Protein AF-A0A5A8E6H7-F1 (afdb_monomer)

Radius of gyration: 36.88 Å; Cα contacts (8 Å, |Δi|>4): 295; chains: 1; bounding box: 86×115×93 Å

Solvent-accessible surface area (backbone atoms only — not comparable to full-atom values): 30143 Å² total; per-residue (Å²): 137,83,82,86,82,82,81,82,79,78,86,67,86,81,74,53,74,73,55,51,62,62,52,71,72,66,62,51,54,78,85,76,47,67,70,57,56,54,49,54,48,53,52,45,52,46,44,55,54,49,57,55,49,29,43,43,33,40,52,66,44,84,61,78,92,48,49,68,57,49,53,50,47,51,53,49,51,55,50,47,57,59,47,56,53,41,36,30,46,68,41,93,92,40,86,90,43,72,51,72,53,55,71,59,35,39,53,57,37,62,76,56,60,42,57,49,52,49,60,34,63,50,65,58,69,60,55,47,54,53,50,49,58,55,42,67,75,74,52,86,87,67,72,56,74,58,54,53,48,64,54,32,51,60,42,49,47,41,47,55,48,56,61,50,53,57,64,56,53,70,72,52,88,57,61,66,64,53,50,51,53,51,51,52,51,52,48,55,52,48,40,52,48,50,13,30,47,62,64,41,44,58,59,56,48,64,70,68,46,69,66,77,76,51,58,74,82,72,61,73,52,68,75,25,46,51,53,66,68,63,53,72,47,90,86,53,52,57,68,59,51,48,51,55,28,40,49,44,34,51,31,41,37,70,69,65,56,88,64,86,68,54,61,65,31,74,67,47,40,54,52,46,54,52,49,40,55,54,18,51,54,53,45,51,53,51,53,52,50,51,53,51,50,54,51,59,76,44,40,67,62,51,52,51,50,54,50,51,54,51,49,54,49,51,42,57,74,71,62,59,56,70,70,59,54,52,52,55,50,54,48,52,55,55,46,57,78,66,58,67,71,54,68,67,57,39,71,76,43,59,69,70,60,36,39,54,55,31,26,68,76,37,44,66,68,45,44,70,35,83,94,42,49,84,57,56,71,70,54,52,32,56,48,34,72,66,66,75,94,81,89,79,61,90,97,57,83,90,76,62,96,86,62,82,88,84,78,86,87,80,75,72,74,66,74,52,80,49,69,57,96,87,40,83,61,72,65,80,50,65,50,68,77,80,79,74,78,76,78,76,85,86,79,76,93,74,85,83,85,85,85,85,86,87,86,88,80,87,85,82,89,81,90,82,91,83,90,82,90,82,84,89,79,85,90,79,88,80,91,80,89,84,83,88,82,90,132

Nearest PDB structures (foldseek):
  6pby-assembly1_A  TM=8.488E-01  e=2.808E-16  Rattus norvegicus
  8eow-assembly1_A  TM=7.779E-01  e=5.039E-17  Rattus norvegicus
  7yid-assembly1_A  TM=8.162E-01  e=2.910E-15  Homo sapiens
  8vt9-assembly1_A  TM=7.767E-01  e=5.543E-13  Spirochaeta thermophila
  8vta-assembly1_A  TM=7.895E-01  e=2.808E-12  Spirochaeta thermophila

Sequence (487 aa):
MPRPASTPRSSGIQVSEDDAAIARRIRMTAAVRQPRVRFDVIVALATIYTAFMAPFQAAFGNVHELQAVEALTEALFVLHIWTEFRTAFEDPHKPGELISSLPRIARRYCRGWFLPDAVASFPFEILLVVLEAVAHSSIGSVNTSNVLRALAVLRVLRLLRVGRLWVIARRLKVTAFVRLARLLFSFVLGAHIIACLFWSLPYLERYSGQYASLPPLLQAGPQSWAEMNGLMDESVAARTQYTFSIYWTVATLVSVGYGDVHAVSVGEQAFSVVVMTAGAITYSVLFGSVATLLASLNAHEAKFRQKIDAVDAFMRELRLPKRLQQRVRSYFDFSFSRQIEGRAVLEELPVTLQGEILDWAHRQMLLQCPATSSAEPQFIQLLSLKLEQVIALPDEFIFSAGDAATELFWVKEGEVVILNGGVEEGAMVSWLPEEEEEEEDDDVDIDNVGGAGGGGVGVGVGGSRAGAGFGFQEPTDGWQAGHAASA

Secondary structure (DSSP, 8-state):
-PPPPPPPPP------HHHHHHHHHS-EETTT-HHHHHHHHHHHHHHHHHHHHHHHHHHH---GGGHHHHHHHHHHHHHHHHHHTTEEEE-TTSTT-EE--HHHHHHHHHTTTHHHHHHHTS-HHHHHHHHHHHHHTTSS---HHHHHHHHHGGGGGGGGGHHHHHHHHTT-S-HHHHHHHHHHHHHHHHHHHHHHHHHHHHHHHHHTTTTTTS-TTTTTS--SHHHHTTTTSTTS-HHHHHHHHHHHHHHHHTT---SSS---SHHHHHHHHHHHHHHHHHHHHHHHHHHHHHHHHTHHHHHHHHHHHHHHHHHHHTT--HHHHHHHHHHHHHHHHH---HHHHHHHS-HHHHHHHHHHHHHHHHHHSTTTTT--HHHHHHHHTT-------TT--SS-TTS--------SSSEE--EETTEE-S--EE-PPP---------------------------------------PPPP----------

Foldseek 3Di:
DDDDDDDDDDPDPDDDPVNVVVVPPFEDEPPDDPVVLVLLVVLLVLLLVLLLVLLLCLQLNDDVVCVVVVVVSLVSLVVVLVVQLQYWDADPVDPPDTDGDSVVSVVVCVVPCNVLSCQLSPPLVVVLVVVVVVCVVPDPDDPSVVVVSVSSVSSNSNNSCVVVVVVSLVVDPPPLVSVLVVLVSCLVSVLSNQLSVLSCVVVVVVVVCPLVPDDPVVNPDQAWLCVNVVNPDPPHHSVNSSVLSSVCSVCLLLVVCPPPRATDHPVRVVSSVVSNVVSVVSVVVSVVSVVVVVCVVCVLVVVLVVVLVVVVVVCVVVVPDPVVNVVVVVVSVVCSVVDDVVVVVLVVDDPVVSLVVLCVVCVVLQLPDPVRVPPDSVVSSVVSVVDDDDDDDPPDDPDDPPDDPPDDDGPPADWDFDADPNDGDDDGPGPDPPPPPPPPPPPDDDDDDDDDDDDDDDDDDDDDDDDDDDDDDDDDDDDDDDDDDDD

Organism: Cafeteria roenbergensis (NCBI:txid33653)

pLDDT: mean 74.92, std 21.49, range [24.06, 97.5]

Structure (mmCIF, N/CA/C/O backbone):
data_AF-A0A5A8E6H7-F1
#
_entry.id   AF-A0A5A8E6H7-F1
#
loop_
_atom_site.group_PDB
_atom_site.id
_atom_site.type_symbol
_atom_site.label_atom_id
_atom_site.label_alt_id
_atom_site.label_comp_id
_atom_site.label_asym_id
_atom_site.label_entity_id
_atom_site.label_seq_id
_atom_site.pdbx_PDB_ins_code
_atom_site.Cartn_x
_atom_site.Cartn_y
_atom_site.Cartn_z
_atom_site.occupancy
_atom_site.B_iso_or_equiv
_atom_site.auth_seq_id
_atom_site.auth_comp_id
_atom_site.auth_asym_id
_atom_site.auth_atom_id
_atom_site.pdbx_PDB_model_num
ATOM 1 N N . MET A 1 1 ? -20.476 51.743 47.075 1.00 35.75 1 MET A N 1
ATOM 2 C CA . MET A 1 1 ? -20.933 51.545 45.682 1.00 35.75 1 MET A CA 1
ATOM 3 C C . MET A 1 1 ? -19.773 51.006 44.852 1.00 35.75 1 MET A C 1
ATOM 5 O O . MET A 1 1 ? -18.852 51.772 44.587 1.00 35.75 1 MET A O 1
ATOM 9 N N . PRO A 1 2 ? -19.751 49.710 44.502 1.00 37.75 2 PRO A N 1
ATOM 10 C CA . PRO A 1 2 ? -18.761 49.147 43.590 1.00 37.75 2 PRO A CA 1
ATOM 11 C C . PRO A 1 2 ? -19.242 49.226 42.129 1.00 37.75 2 PRO A C 1
ATOM 13 O O . PRO A 1 2 ? -20.438 49.161 41.855 1.00 37.75 2 PRO A O 1
ATOM 16 N N . ARG A 1 3 ? -18.295 49.396 41.197 1.00 34.16 3 ARG A N 1
ATOM 17 C CA . ARG A 1 3 ? -18.519 49.429 39.739 1.00 34.16 3 ARG A CA 1
ATOM 18 C C . ARG A 1 3 ? -18.940 48.045 39.210 1.00 34.16 3 ARG A C 1
ATOM 20 O O . ARG A 1 3 ? -18.428 47.052 39.725 1.00 34.16 3 ARG A O 1
ATOM 27 N N . PRO A 1 4 ? -19.791 47.954 38.171 1.00 36.56 4 PRO A N 1
ATOM 28 C CA . PRO A 1 4 ? -20.123 46.676 37.553 1.00 36.56 4 PRO A CA 1
ATOM 29 C C . PRO A 1 4 ? -18.961 46.145 36.701 1.00 36.56 4 PRO A C 1
ATOM 31 O O . PRO A 1 4 ? -18.243 46.903 36.045 1.00 36.56 4 PRO A O 1
ATOM 34 N N . ALA A 1 5 ? -18.789 44.825 36.748 1.00 36.81 5 ALA A N 1
ATOM 35 C CA . ALA A 1 5 ? -17.783 44.063 36.027 1.00 36.81 5 ALA A CA 1
ATOM 36 C C . ALA A 1 5 ? -18.038 44.068 34.509 1.00 36.81 5 ALA A C 1
ATOM 38 O O . ALA A 1 5 ? -19.172 43.955 34.048 1.00 36.81 5 ALA A O 1
ATOM 39 N N . SER A 1 6 ? -16.961 44.187 33.736 1.00 36.47 6 SER A N 1
ATOM 40 C CA . SER A 1 6 ? -16.952 44.088 32.277 1.00 36.47 6 SER A CA 1
ATOM 41 C C . SER A 1 6 ? -17.222 42.654 31.812 1.00 36.47 6 SER A C 1
ATOM 43 O O . SER A 1 6 ? -16.525 41.728 32.223 1.00 36.47 6 SER A O 1
ATOM 45 N N . THR A 1 7 ? -18.181 42.486 30.906 1.00 36.12 7 THR A N 1
ATOM 46 C CA . THR A 1 7 ? -18.435 41.251 30.147 1.00 36.12 7 THR A CA 1
ATOM 47 C C . THR A 1 7 ? -17.227 40.860 29.276 1.00 36.12 7 THR A C 1
ATOM 49 O O . THR A 1 7 ? -16.624 41.751 28.666 1.00 36.12 7 THR A O 1
ATOM 52 N N . PRO A 1 8 ? -16.883 39.565 29.132 1.00 35.16 8 PRO A N 1
ATOM 53 C CA . PRO A 1 8 ? -15.821 39.141 28.230 1.00 35.16 8 PRO A CA 1
ATOM 54 C C . PRO A 1 8 ? -16.297 39.231 26.775 1.00 35.16 8 PRO A C 1
ATOM 56 O O . PRO A 1 8 ? -17.349 38.707 26.414 1.00 35.16 8 PRO A O 1
ATOM 59 N N . ARG A 1 9 ? -15.514 39.909 25.928 1.00 33.59 9 ARG A N 1
ATOM 60 C CA . ARG A 1 9 ? -15.707 39.919 24.472 1.00 33.59 9 ARG A CA 1
ATOM 61 C C . ARG A 1 9 ? -15.466 38.511 23.929 1.00 33.59 9 ARG A C 1
ATOM 63 O O . ARG A 1 9 ? -14.373 37.975 24.089 1.00 33.59 9 ARG A O 1
ATOM 70 N N . SER A 1 10 ? -16.462 37.950 23.247 1.00 33.34 10 SER A N 1
ATOM 71 C CA . SER A 1 10 ? -16.304 36.771 22.397 1.00 33.34 10 SER A CA 1
ATOM 72 C C . SER A 1 10 ? -15.193 37.022 21.374 1.00 33.34 10 SER A C 1
ATOM 74 O O . SER A 1 10 ? -15.268 37.977 20.595 1.00 33.34 10 SER A O 1
ATOM 76 N N . SER A 1 11 ? -14.165 36.177 21.369 1.00 36.00 11 SER A N 1
ATOM 77 C CA . SER A 1 11 ? -13.096 36.167 20.371 1.00 36.00 11 SER A CA 1
ATOM 78 C C . SER A 1 11 ? -13.631 35.650 19.033 1.00 36.00 11 SER A C 1
ATOM 80 O O . SER A 1 11 ? -13.386 34.513 18.637 1.00 36.00 11 SER A O 1
ATOM 82 N N . GLY A 1 12 ? -14.407 36.487 18.347 1.00 33.91 12 GLY A N 1
ATOM 83 C CA . GLY A 1 12 ? -14.701 36.304 16.934 1.00 33.91 12 GLY A CA 1
ATOM 84 C C . GLY A 1 12 ? -13.423 36.534 16.134 1.00 33.91 12 GLY A C 1
ATOM 85 O O . GLY A 1 12 ? -12.725 37.525 16.348 1.00 33.91 12 GLY A O 1
ATOM 86 N N . ILE A 1 13 ? -13.107 35.608 15.232 1.00 42.31 13 ILE A N 1
ATOM 87 C CA . ILE A 1 13 ? -12.022 35.744 14.258 1.00 42.31 13 ILE A CA 1
ATOM 88 C C . ILE A 1 13 ? -12.344 36.971 13.392 1.00 42.31 13 ILE A C 1
ATOM 90 O O . ILE A 1 13 ? -13.164 36.899 12.479 1.00 42.31 13 ILE A O 1
ATOM 94 N N . GLN A 1 14 ? -11.740 38.120 13.703 1.00 33.34 14 GLN A N 1
ATOM 95 C CA . GLN A 1 14 ? -11.846 39.313 12.870 1.00 33.34 14 GLN A CA 1
ATOM 96 C C . GLN A 1 14 ? -10.911 39.153 11.673 1.00 33.34 14 GLN A C 1
ATOM 98 O O . GLN A 1 14 ? -9.707 39.387 11.758 1.00 33.34 14 GLN A O 1
ATOM 103 N N . VAL A 1 15 ? -11.478 38.716 10.552 1.00 43.47 15 VAL A N 1
ATOM 104 C CA . VAL A 1 15 ? -10.827 38.799 9.244 1.00 43.47 15 VAL A CA 1
ATOM 105 C C . VAL A 1 15 ? -10.947 40.250 8.777 1.00 43.47 15 VAL A C 1
ATOM 107 O O . VAL A 1 15 ? -12.058 40.753 8.634 1.00 43.47 15 VAL A O 1
ATOM 110 N N . SER A 1 16 ? -9.812 40.923 8.572 1.00 39.66 16 SER A N 1
ATOM 111 C CA . SER A 1 16 ? -9.739 42.260 7.964 1.00 39.66 16 SER A CA 1
ATOM 112 C C . SER A 1 16 ? -10.529 42.297 6.643 1.00 39.66 16 SER A C 1
ATOM 114 O O . SER A 1 16 ? -10.414 41.375 5.832 1.00 39.66 16 SER A O 1
ATOM 116 N N . GLU A 1 17 ? -11.337 43.336 6.408 1.00 41.88 17 GLU A N 1
ATOM 117 C CA . GLU A 1 17 ? -12.182 43.465 5.204 1.00 41.88 17 GLU A CA 1
ATOM 118 C C . GLU A 1 17 ? -11.367 43.451 3.894 1.00 41.88 17 GLU A C 1
ATOM 120 O O . GLU A 1 17 ? -11.826 42.901 2.888 1.00 41.88 17 GLU A O 1
ATOM 125 N N . ASP A 1 18 ? -10.115 43.918 3.925 1.00 48.81 18 ASP A N 1
ATOM 126 C CA . ASP A 1 18 ? -9.188 43.828 2.787 1.00 48.81 18 ASP A CA 1
ATOM 127 C C . ASP A 1 18 ? -8.678 42.391 2.560 1.00 48.81 18 ASP A C 1
ATOM 129 O O . ASP A 1 18 ? -8.510 41.940 1.421 1.00 48.81 18 ASP A O 1
ATOM 133 N N . ASP A 1 19 ? -8.524 41.604 3.628 1.00 49.12 19 ASP A N 1
ATOM 134 C CA . ASP A 1 19 ? -8.150 40.189 3.548 1.00 49.12 19 ASP A CA 1
ATOM 135 C C . ASP A 1 19 ? -9.310 39.302 3.084 1.00 49.12 19 ASP A C 1
ATOM 137 O O . ASP A 1 19 ? -9.068 38.265 2.454 1.00 49.12 19 ASP A O 1
ATOM 141 N N . ALA A 1 20 ? -10.559 39.711 3.327 1.00 46.28 20 ALA A N 1
ATOM 142 C CA . ALA A 1 20 ? -11.769 39.015 2.888 1.00 46.28 20 ALA A CA 1
ATOM 143 C C . ALA A 1 20 ? -11.982 39.112 1.363 1.00 46.28 20 ALA A C 1
ATOM 145 O O . ALA A 1 20 ? -12.378 38.131 0.718 1.00 46.28 20 ALA A O 1
ATOM 146 N N . ALA A 1 21 ? -11.641 40.254 0.755 1.00 42.22 21 ALA A N 1
ATOM 147 C CA . ALA A 1 21 ? -11.666 40.440 -0.698 1.00 42.22 21 ALA A CA 1
ATOM 148 C C . ALA A 1 21 ? -10.578 39.609 -1.412 1.00 42.22 21 ALA A C 1
ATOM 150 O O . ALA A 1 21 ? -10.834 39.009 -2.462 1.00 42.22 21 ALA A O 1
ATOM 151 N N . ILE A 1 22 ? -9.390 39.482 -0.806 1.00 47.03 22 ILE A N 1
ATOM 152 C CA . ILE A 1 22 ? -8.303 38.607 -1.286 1.00 47.03 22 ILE A CA 1
ATOM 153 C C . ILE A 1 22 ? -8.620 37.126 -0.980 1.00 47.03 22 ILE A C 1
ATOM 155 O O . ILE A 1 22 ? -8.211 36.231 -1.727 1.00 47.03 22 ILE A O 1
ATOM 159 N N . ALA A 1 23 ? -9.386 36.836 0.078 1.00 47.16 23 ALA A N 1
ATOM 160 C CA . ALA A 1 23 ? -9.842 35.488 0.430 1.00 47.16 23 ALA A CA 1
ATOM 161 C C . ALA A 1 23 ? -10.833 34.901 -0.570 1.00 47.16 23 ALA A C 1
ATOM 163 O O . ALA A 1 23 ? -10.796 33.696 -0.829 1.00 47.16 23 ALA A O 1
ATOM 164 N N . ARG A 1 24 ? -11.669 35.746 -1.179 1.00 46.16 24 ARG A N 1
ATOM 165 C CA . ARG A 1 24 ? -12.705 35.313 -2.121 1.00 46.16 24 ARG A CA 1
ATOM 166 C C . ARG A 1 24 ? -12.194 34.901 -3.497 1.00 46.16 24 ARG A C 1
ATOM 168 O O . ARG A 1 24 ? -12.899 34.158 -4.172 1.00 46.16 24 ARG A O 1
ATOM 175 N N . ARG A 1 25 ? -11.012 35.348 -3.942 1.00 48.25 25 ARG A N 1
ATOM 176 C CA . ARG A 1 25 ? -10.655 35.197 -5.364 1.00 48.25 25 ARG A CA 1
ATOM 177 C C . ARG A 1 25 ? -10.036 33.854 -5.747 1.00 48.25 25 ARG A C 1
ATOM 179 O O . ARG A 1 25 ? -10.390 33.361 -6.807 1.00 48.25 25 ARG A O 1
ATOM 186 N N . ILE A 1 26 ? -9.163 33.227 -4.953 1.00 50.44 26 ILE A N 1
ATOM 187 C CA . ILE A 1 26 ? -8.526 31.949 -5.352 1.00 50.44 26 ILE A CA 1
ATOM 188 C C . ILE A 1 26 ? -7.999 31.167 -4.131 1.00 50.44 26 ILE A C 1
ATOM 190 O O . ILE A 1 26 ? -6.796 30.967 -3.997 1.00 50.44 26 ILE A O 1
ATOM 194 N N . ARG A 1 27 ? -8.850 30.758 -3.180 1.00 54.16 27 ARG A N 1
ATOM 195 C CA . ARG A 1 27 ? -8.383 29.967 -2.021 1.00 54.16 27 ARG A CA 1
ATOM 196 C C . ARG A 1 27 ? -9.135 28.643 -1.917 1.00 54.16 27 ARG A C 1
ATOM 198 O O . ARG A 1 27 ? -10.306 28.598 -1.537 1.00 54.16 27 ARG A O 1
ATOM 205 N N . MET A 1 28 ? -8.450 27.553 -2.262 1.00 53.34 28 MET A N 1
ATOM 206 C CA . MET A 1 28 ? -8.835 26.222 -1.798 1.00 53.34 28 MET A CA 1
ATOM 207 C C . MET A 1 28 ? -8.272 26.079 -0.383 1.00 53.34 28 MET A C 1
ATOM 209 O O . MET A 1 28 ? -7.058 26.070 -0.186 1.00 53.34 28 MET A O 1
ATOM 213 N N . THR A 1 29 ? -9.148 26.053 0.618 1.00 55.72 29 THR A N 1
ATOM 214 C CA . THR A 1 29 ? -8.753 25.700 1.982 1.00 55.72 29 THR A CA 1
ATOM 215 C C . THR A 1 29 ? -8.372 24.222 1.999 1.00 55.72 29 THR A C 1
ATOM 217 O O . THR A 1 29 ? -9.148 23.384 1.537 1.00 55.72 29 THR A O 1
ATOM 220 N N . ALA A 1 30 ? -7.183 23.891 2.514 1.00 50.41 30 ALA A N 1
ATOM 221 C CA . ALA A 1 30 ? -6.666 22.518 2.524 1.00 50.41 30 ALA A CA 1
ATOM 222 C C . ALA A 1 30 ? -7.530 21.512 3.306 1.00 50.41 30 ALA A C 1
ATOM 224 O O . ALA A 1 30 ? -7.339 20.311 3.139 1.00 50.41 30 ALA A O 1
ATOM 225 N N . ALA A 1 31 ? -8.464 21.978 4.143 1.00 50.75 31 ALA A N 1
ATOM 226 C CA . ALA A 1 31 ? -9.137 21.132 5.125 1.00 50.75 31 ALA A CA 1
ATOM 227 C C . ALA A 1 31 ? -10.672 21.036 5.004 1.00 50.75 31 ALA A C 1
ATOM 229 O O . ALA A 1 31 ? -11.247 20.199 5.686 1.00 50.75 31 ALA A O 1
ATOM 230 N N . VAL A 1 32 ? -11.362 21.845 4.180 1.00 52.91 32 VAL A N 1
ATOM 231 C CA . VAL A 1 32 ? -12.840 21.970 4.320 1.00 52.91 32 VAL A CA 1
ATOM 232 C C . VAL A 1 32 ? -13.635 21.888 3.009 1.00 52.91 32 VAL A C 1
ATOM 234 O O . VAL A 1 32 ? -14.818 21.562 3.024 1.00 52.91 32 VAL A O 1
ATOM 237 N N . ARG A 1 33 ? -13.031 22.126 1.838 1.00 62.78 33 ARG A N 1
ATOM 238 C CA . ARG A 1 33 ? -13.783 22.103 0.571 1.00 62.78 33 ARG A CA 1
ATOM 239 C C . ARG A 1 33 ? -13.755 20.722 -0.091 1.00 62.78 33 ARG A C 1
ATOM 241 O O . ARG A 1 33 ? -12.737 20.332 -0.659 1.00 62.78 33 ARG A O 1
ATOM 248 N N . GLN A 1 34 ? -14.910 20.049 -0.130 1.00 68.88 34 GLN A N 1
ATO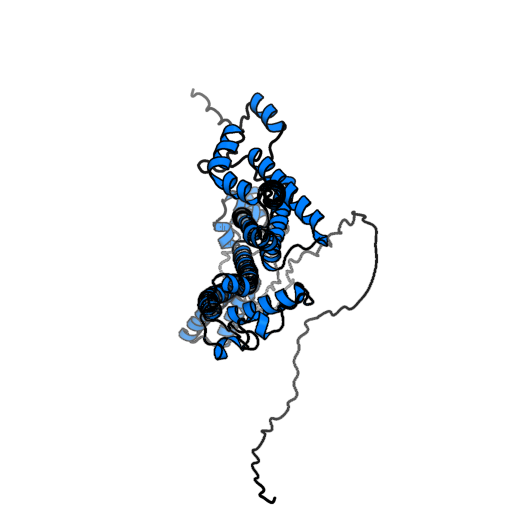M 249 C CA . GLN A 1 34 ? -15.151 18.814 -0.899 1.00 68.88 34 GLN A CA 1
ATOM 250 C C . GLN A 1 34 ? -14.520 18.780 -2.313 1.00 68.88 34 GLN A C 1
ATOM 252 O O . GLN A 1 34 ? -13.931 17.751 -2.652 1.00 68.88 34 GLN A O 1
ATOM 257 N N . PRO A 1 35 ? -14.544 19.851 -3.143 1.00 78.50 35 PRO A N 1
ATOM 258 C CA . PRO A 1 35 ? -13.914 19.801 -4.468 1.00 78.50 35 PRO A CA 1
ATOM 259 C C . PRO A 1 35 ? -12.392 19.610 -4.423 1.00 78.50 35 PRO A C 1
ATOM 261 O O . PRO A 1 35 ? -11.837 18.982 -5.321 1.00 78.50 35 PRO A O 1
ATOM 264 N N . ARG A 1 36 ? -11.705 20.095 -3.378 1.00 80.75 36 ARG A N 1
ATOM 265 C CA . ARG A 1 36 ? -10.257 19.895 -3.240 1.00 80.75 36 ARG A CA 1
ATOM 266 C C . ARG A 1 36 ? -9.926 18.445 -2.911 1.00 80.75 36 ARG A C 1
ATOM 268 O O . ARG A 1 36 ? -8.999 17.895 -3.488 1.00 80.75 36 ARG A O 1
ATOM 275 N N . VAL A 1 37 ? -10.712 17.824 -2.032 1.00 80.81 37 VAL A N 1
ATOM 276 C CA . VAL A 1 37 ? -10.558 16.403 -1.690 1.00 80.81 37 VAL A CA 1
ATOM 277 C C . VAL A 1 37 ? -10.763 15.533 -2.931 1.00 80.81 37 VAL A C 1
ATOM 279 O O . VAL A 1 37 ? -9.941 14.666 -3.204 1.00 80.81 37 VAL A O 1
ATOM 282 N N . ARG A 1 38 ? -11.801 15.809 -3.733 1.00 86.50 38 ARG A N 1
ATOM 283 C CA . ARG A 1 38 ? -12.036 15.105 -5.006 1.00 86.50 38 ARG A CA 1
ATOM 284 C C . ARG A 1 38 ? -10.857 15.261 -5.970 1.00 86.50 38 ARG A C 1
ATOM 286 O O . ARG A 1 38 ? -10.417 14.277 -6.553 1.00 86.50 38 ARG A O 1
ATOM 293 N N . PHE A 1 39 ? -10.310 16.470 -6.100 1.00 88.94 39 PHE A N 1
ATOM 294 C CA . PHE A 1 39 ? -9.126 16.713 -6.926 1.00 88.94 39 PHE A CA 1
ATOM 295 C C . PHE A 1 39 ? -7.888 15.953 -6.421 1.00 88.94 39 PHE A C 1
ATOM 297 O O . PHE A 1 39 ? -7.223 15.293 -7.215 1.00 88.94 39 PHE A O 1
ATOM 304 N N . ASP A 1 40 ? -7.615 15.976 -5.111 1.00 87.06 40 ASP A N 1
ATOM 305 C CA . ASP A 1 40 ? -6.506 15.230 -4.498 1.00 87.06 40 ASP A CA 1
ATOM 306 C C . ASP A 1 40 ? -6.652 13.707 -4.741 1.00 87.06 40 ASP A C 1
ATOM 308 O O . ASP A 1 40 ? -5.658 13.027 -4.994 1.00 87.06 40 ASP A O 1
ATOM 312 N N . VAL A 1 41 ? -7.882 13.169 -4.741 1.00 89.00 41 VAL A N 1
ATOM 313 C CA . VAL A 1 41 ? -8.167 11.762 -5.093 1.00 89.00 41 VAL A CA 1
ATOM 314 C C . VAL A 1 41 ? -7.884 11.478 -6.570 1.00 89.00 41 VAL A C 1
ATOM 316 O O . VAL A 1 41 ? -7.237 10.479 -6.877 1.00 89.00 41 VAL A O 1
ATOM 319 N N . ILE A 1 42 ? -8.300 12.353 -7.490 1.00 92.69 42 ILE A N 1
ATOM 320 C CA . ILE A 1 42 ? -8.012 12.197 -8.928 1.00 92.69 42 ILE A CA 1
ATOM 321 C C . ILE A 1 42 ? -6.495 12.198 -9.174 1.00 92.69 42 ILE A C 1
ATOM 323 O O . ILE A 1 42 ? -5.980 11.346 -9.898 1.00 92.69 42 ILE A O 1
ATOM 327 N N . VAL A 1 43 ? -5.759 13.101 -8.520 1.00 92.25 43 VAL A N 1
ATOM 328 C CA . VAL A 1 43 ? -4.289 13.141 -8.582 1.00 92.25 43 VAL A CA 1
ATOM 329 C C . VAL A 1 43 ? -3.672 11.872 -7.988 1.00 92.25 43 VAL A C 1
ATOM 331 O O . VAL A 1 43 ? -2.703 11.350 -8.543 1.00 92.25 43 VAL A O 1
ATOM 334 N N . ALA A 1 44 ? -4.225 11.334 -6.898 1.00 91.50 44 ALA A N 1
ATOM 335 C CA . ALA A 1 44 ? -3.767 10.070 -6.324 1.00 91.50 44 ALA A CA 1
ATOM 336 C C . ALA A 1 44 ? -3.961 8.892 -7.294 1.00 91.50 44 ALA A C 1
ATOM 338 O O . ALA A 1 44 ? -3.028 8.113 -7.491 1.00 91.50 44 ALA A O 1
ATOM 339 N N . LEU A 1 45 ? -5.119 8.797 -7.955 1.00 93.56 45 LEU A N 1
ATOM 340 C CA . LEU A 1 45 ? -5.395 7.767 -8.964 1.00 93.56 45 LEU A CA 1
ATOM 341 C C . LEU A 1 45 ? -4.452 7.884 -10.167 1.00 93.56 45 LEU A C 1
ATOM 343 O O . LEU A 1 45 ? -3.858 6.889 -10.582 1.00 93.56 45 LEU A O 1
ATOM 347 N N . ALA A 1 46 ? -4.233 9.100 -10.674 1.00 94.25 46 ALA A N 1
ATOM 348 C CA . ALA A 1 46 ? -3.257 9.342 -11.733 1.00 94.25 46 ALA A CA 1
ATOM 349 C C . ALA A 1 46 ? -1.829 8.981 -11.291 1.00 94.25 46 ALA A C 1
ATOM 351 O O . ALA A 1 46 ? -1.058 8.420 -12.067 1.00 94.25 46 ALA A O 1
ATOM 352 N N . THR A 1 47 ? -1.472 9.252 -10.030 1.00 93.81 47 THR A N 1
ATOM 353 C CA . THR A 1 47 ? -0.169 8.869 -9.466 1.00 93.81 47 THR A CA 1
ATOM 354 C C . THR A 1 47 ? -0.006 7.354 -9.461 1.00 93.81 47 THR A C 1
ATOM 356 O O . THR A 1 47 ? 1.026 6.869 -9.920 1.00 93.81 47 THR A O 1
ATOM 359 N N . ILE A 1 48 ? -1.024 6.609 -9.016 1.00 93.81 48 ILE A N 1
ATOM 360 C CA . ILE A 1 48 ? -1.036 5.140 -9.050 1.00 93.81 48 ILE A CA 1
ATOM 361 C C . ILE A 1 48 ? -0.857 4.641 -10.485 1.00 93.81 48 ILE A C 1
ATOM 363 O O . ILE A 1 48 ? 0.057 3.862 -10.731 1.00 93.81 48 ILE A O 1
ATOM 367 N N . TYR A 1 49 ? -1.643 5.144 -11.441 1.00 94.25 49 TYR A N 1
ATOM 368 C CA . TYR A 1 49 ? -1.500 4.788 -12.857 1.00 94.25 49 TYR A CA 1
ATOM 369 C C . TYR A 1 49 ? -0.063 5.000 -13.359 1.00 94.25 49 TYR A C 1
ATOM 371 O O . TYR A 1 49 ? 0.560 4.072 -13.875 1.00 94.25 49 TYR A O 1
ATOM 379 N N . THR A 1 50 ? 0.512 6.189 -13.140 1.00 92.69 50 THR A N 1
ATOM 380 C CA . THR A 1 50 ? 1.884 6.473 -13.592 1.00 92.69 50 THR A CA 1
ATOM 381 C C . THR A 1 50 ? 2.949 5.646 -12.879 1.00 92.69 50 THR A C 1
ATOM 383 O O . THR A 1 50 ? 3.986 5.372 -13.478 1.00 92.69 50 THR A O 1
ATOM 386 N N . ALA A 1 51 ? 2.708 5.224 -11.634 1.00 93.75 51 ALA A N 1
ATOM 387 C CA . ALA A 1 51 ? 3.647 4.400 -10.881 1.00 93.75 51 ALA A CA 1
ATOM 388 C C . ALA A 1 51 ? 3.815 2.997 -11.483 1.00 93.75 51 ALA A C 1
ATOM 390 O O . ALA A 1 51 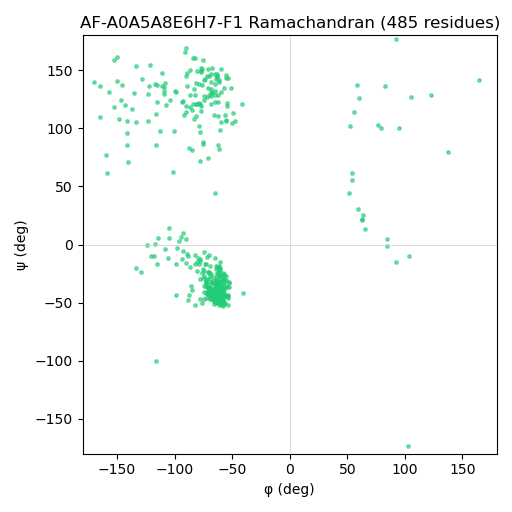? 4.909 2.446 -11.410 1.00 93.75 51 ALA A O 1
ATOM 391 N N . PHE A 1 52 ? 2.766 2.453 -12.107 1.00 94.19 52 PHE A N 1
ATOM 392 C CA . PHE A 1 52 ? 2.832 1.189 -12.847 1.00 94.19 52 PHE A CA 1
ATOM 393 C C . PHE A 1 52 ? 3.246 1.401 -14.308 1.00 94.19 52 PHE A C 1
ATOM 395 O O . PHE A 1 52 ? 4.103 0.695 -14.827 1.00 94.19 52 PHE A O 1
ATOM 402 N N . MET A 1 53 ? 2.696 2.407 -14.989 1.00 91.75 53 MET A N 1
ATOM 403 C CA . MET A 1 53 ? 2.976 2.580 -16.417 1.00 91.75 53 MET A CA 1
ATOM 404 C C . MET A 1 53 ? 4.402 3.058 -16.704 1.00 91.75 53 MET A C 1
ATOM 406 O O . MET A 1 53 ? 4.983 2.647 -17.704 1.00 91.75 53 MET A O 1
ATOM 410 N N . ALA A 1 54 ? 5.002 3.893 -15.847 1.00 90.56 54 ALA A N 1
ATOM 411 C CA . ALA A 1 54 ? 6.335 4.431 -16.123 1.00 90.56 54 ALA A CA 1
ATOM 412 C C . ALA A 1 54 ? 7.444 3.354 -16.121 1.00 90.56 54 ALA A C 1
ATOM 414 O O . ALA A 1 54 ? 8.196 3.314 -17.098 1.00 90.56 54 ALA A O 1
ATOM 415 N N . PRO A 1 55 ? 7.554 2.458 -15.114 1.00 92.62 55 PRO A N 1
ATOM 416 C CA . PRO A 1 55 ? 8.499 1.341 -15.169 1.00 92.62 55 PRO A CA 1
ATOM 417 C C . PRO A 1 55 ? 8.169 0.353 -16.289 1.00 92.62 55 PRO A C 1
ATOM 419 O O . PRO A 1 55 ? 9.079 -0.085 -16.990 1.00 92.62 55 PRO A O 1
ATOM 422 N N . PHE A 1 56 ? 6.880 0.050 -16.496 1.00 92.88 56 PHE A N 1
ATOM 423 C CA . PHE A 1 56 ? 6.443 -0.844 -17.566 1.00 92.88 56 PHE A CA 1
ATOM 424 C C . PHE A 1 56 ? 6.926 -0.360 -18.933 1.00 92.88 56 PHE A C 1
ATOM 426 O O . PHE A 1 56 ? 7.555 -1.112 -19.664 1.00 92.88 56 PHE A O 1
ATOM 433 N N . GLN A 1 57 ? 6.703 0.907 -19.271 1.00 88.44 57 GLN A N 1
ATOM 434 C CA . GLN A 1 57 ? 7.096 1.431 -20.578 1.00 88.44 57 GLN A CA 1
ATOM 435 C C . GLN A 1 57 ? 8.603 1.605 -20.733 1.00 88.44 57 GLN A C 1
ATOM 437 O O . GLN A 1 57 ? 9.121 1.479 -21.840 1.00 88.44 57 GLN A O 1
ATOM 442 N N . ALA A 1 58 ? 9.312 1.877 -19.634 1.00 87.12 58 ALA A N 1
ATOM 443 C CA . ALA A 1 58 ? 10.770 1.898 -19.640 1.00 87.12 58 ALA A CA 1
ATOM 444 C C . ALA A 1 58 ? 11.359 0.508 -19.949 1.00 87.12 58 ALA A C 1
ATOM 446 O O . ALA A 1 58 ? 12.392 0.422 -20.607 1.00 87.12 58 ALA A O 1
ATOM 447 N N . ALA A 1 59 ? 10.698 -0.566 -19.504 1.00 89.06 59 ALA A N 1
ATOM 448 C CA . ALA A 1 59 ? 11.147 -1.944 -19.691 1.00 89.06 59 ALA A CA 1
ATOM 449 C C . ALA A 1 59 ? 10.644 -2.577 -21.007 1.00 89.06 59 ALA A C 1
ATOM 451 O O . ALA A 1 59 ? 11.428 -3.160 -21.753 1.00 89.06 59 ALA A O 1
ATOM 452 N N . PHE A 1 60 ? 9.351 -2.449 -21.305 1.00 88.62 60 PHE A N 1
ATOM 453 C CA . PHE A 1 60 ? 8.657 -3.167 -22.383 1.00 88.62 60 PHE A CA 1
ATOM 454 C C . PHE A 1 60 ? 8.282 -2.281 -23.584 1.00 88.62 60 PHE A C 1
ATOM 456 O O . PHE A 1 60 ? 7.777 -2.784 -24.585 1.00 88.62 60 PHE A O 1
ATOM 463 N N . GLY A 1 61 ? 8.542 -0.971 -23.516 1.00 85.25 61 GLY A N 1
ATOM 464 C CA . GLY A 1 61 ? 8.244 -0.018 -24.587 1.00 85.25 61 GLY A CA 1
ATOM 465 C C . GLY A 1 61 ? 6.869 0.655 -24.483 1.00 85.25 61 GLY A C 1
ATOM 466 O O . GLY A 1 61 ? 6.070 0.400 -23.583 1.00 85.25 61 GLY A O 1
ATOM 467 N N . ASN A 1 62 ? 6.608 1.582 -25.408 1.00 80.88 62 ASN A N 1
ATOM 468 C CA . ASN A 1 62 ? 5.398 2.407 -25.404 1.00 80.88 62 ASN A CA 1
ATOM 469 C C . ASN A 1 62 ? 4.154 1.628 -25.839 1.00 80.88 62 ASN A C 1
ATOM 471 O O . ASN A 1 62 ? 4.185 0.873 -26.808 1.00 80.88 62 ASN A O 1
ATOM 475 N N . VAL A 1 63 ? 3.027 1.910 -25.184 1.00 83.38 63 VAL A N 1
ATOM 476 C CA . VAL A 1 63 ? 1.709 1.406 -25.582 1.00 83.38 63 VAL A CA 1
ATOM 477 C C . VAL A 1 63 ? 0.985 2.522 -26.328 1.00 83.38 63 VAL A C 1
ATOM 479 O O . VAL A 1 63 ? 0.413 3.418 -25.713 1.00 83.38 63 VAL A O 1
ATOM 482 N N . HIS A 1 64 ? 1.029 2.490 -27.661 1.00 81.75 64 HIS A N 1
ATOM 483 C CA . HIS A 1 64 ? 0.506 3.575 -28.503 1.00 81.75 64 HIS A CA 1
ATOM 484 C C . HIS A 1 64 ? -0.975 3.905 -28.250 1.00 81.75 64 HIS A C 1
ATOM 486 O O . HIS A 1 64 ? -1.364 5.066 -28.322 1.00 81.75 64 HIS A O 1
ATOM 492 N N . GLU A 1 65 ? -1.783 2.913 -27.875 1.00 85.44 65 GLU A N 1
ATOM 493 C CA . GLU A 1 65 ? -3.212 3.082 -27.578 1.00 85.44 65 GLU A CA 1
ATOM 494 C C . GLU A 1 65 ? -3.488 3.983 -26.355 1.00 85.44 65 GLU A C 1
ATOM 496 O O . GLU A 1 65 ? -4.576 4.542 -26.236 1.00 85.44 65 GLU A O 1
ATOM 501 N N . LEU A 1 66 ? -2.511 4.169 -25.456 1.00 87.25 66 LEU A N 1
ATOM 502 C CA . LEU A 1 66 ? -2.675 4.902 -24.192 1.00 87.25 66 LEU A CA 1
ATOM 503 C C . LEU A 1 66 ? -2.051 6.307 -24.190 1.00 87.25 66 LEU A C 1
ATOM 505 O O . LEU A 1 66 ? -2.099 7.000 -23.171 1.00 87.25 66 LEU A O 1
ATOM 509 N N . GLN A 1 67 ? -1.540 6.783 -25.329 1.00 85.12 67 GLN A N 1
ATOM 510 C CA . GLN A 1 67 ? -0.876 8.091 -25.431 1.00 85.12 67 GLN A CA 1
ATOM 511 C C . GLN A 1 67 ? -1.767 9.265 -24.988 1.00 85.12 67 GLN A C 1
ATOM 513 O O . GLN A 1 67 ? -1.297 10.195 -24.333 1.00 85.12 67 GLN A O 1
ATOM 518 N N . ALA A 1 68 ? -3.068 9.219 -25.296 1.00 88.44 68 ALA A N 1
ATOM 519 C CA . ALA A 1 68 ? -4.012 10.252 -24.867 1.00 88.44 68 ALA A CA 1
ATOM 520 C C . ALA A 1 68 ? -4.158 10.302 -23.334 1.00 88.44 68 ALA A C 1
ATOM 522 O O . ALA A 1 68 ? -4.235 11.383 -22.747 1.00 88.44 68 ALA A O 1
ATOM 523 N N . VAL A 1 69 ? -4.155 9.135 -22.680 1.00 90.94 69 VAL A N 1
ATOM 524 C CA . VAL A 1 69 ? -4.224 9.024 -21.217 1.00 90.94 69 VAL A CA 1
ATOM 525 C C . VAL A 1 69 ? -2.943 9.565 -20.590 1.00 90.94 69 VAL A C 1
ATOM 527 O O . VAL A 1 69 ? -3.003 10.311 -19.617 1.00 90.94 69 VAL A O 1
ATOM 530 N N . GLU A 1 70 ? -1.783 9.259 -21.168 1.00 87.69 70 GLU A N 1
ATOM 531 C CA . GLU A 1 70 ? -0.498 9.797 -20.712 1.00 87.69 70 GLU A CA 1
ATOM 532 C C . GLU A 1 70 ? -0.467 11.324 -20.771 1.00 87.69 70 GLU A C 1
ATOM 534 O O . GLU A 1 70 ? -0.215 11.962 -19.745 1.00 87.69 70 GLU A O 1
ATOM 539 N N . ALA A 1 71 ? -0.828 11.914 -21.913 1.00 88.19 71 ALA A N 1
ATOM 540 C CA . ALA A 1 71 ? -0.891 13.365 -22.073 1.00 88.19 71 ALA A CA 1
ATOM 541 C C . ALA A 1 71 ? -1.869 14.015 -21.075 1.00 88.19 71 ALA A C 1
ATOM 543 O O . ALA A 1 71 ? -1.555 15.040 -20.463 1.00 88.19 71 ALA A O 1
ATOM 544 N N . LEU A 1 72 ? -3.033 13.393 -20.850 1.00 92.25 72 LEU A N 1
ATOM 545 C CA . LEU A 1 72 ? -4.003 13.853 -19.855 1.00 92.25 72 LEU A CA 1
ATOM 546 C C . LEU A 1 72 ? -3.425 13.808 -18.435 1.00 92.25 72 LEU A C 1
ATOM 548 O O . LEU A 1 72 ? -3.584 14.765 -17.675 1.00 92.25 72 LEU A O 1
ATOM 552 N N . THR A 1 73 ? -2.740 12.722 -18.067 1.00 92.31 73 THR A N 1
ATOM 553 C CA . THR A 1 73 ? -2.114 12.611 -16.743 1.00 92.31 73 THR A CA 1
ATOM 554 C C . THR A 1 73 ? -1.008 13.645 -16.559 1.00 92.31 73 THR A C 1
ATOM 556 O O . THR A 1 73 ? -0.944 14.277 -15.507 1.00 92.31 73 THR A O 1
ATOM 559 N N . GLU A 1 74 ? -0.182 13.903 -17.573 1.00 90.06 74 GLU A N 1
ATOM 560 C CA . GLU A 1 74 ? 0.846 14.949 -17.528 1.00 90.06 74 GLU A CA 1
ATOM 561 C C . GLU A 1 74 ? 0.238 16.343 -17.330 1.00 90.06 74 GLU A C 1
ATOM 563 O O . GLU A 1 74 ? 0.668 17.077 -16.433 1.00 90.06 74 GLU A O 1
ATOM 568 N N . ALA A 1 75 ? -0.818 16.676 -18.077 1.00 92.19 75 ALA A N 1
ATOM 569 C CA . ALA A 1 75 ? -1.555 17.926 -17.905 1.00 92.19 75 ALA A CA 1
ATOM 570 C C . ALA A 1 75 ? -2.156 18.054 -16.493 1.00 92.19 75 ALA A C 1
ATOM 572 O O . ALA A 1 75 ? -2.068 19.117 -15.870 1.00 92.19 75 ALA A O 1
ATOM 573 N N . LEU A 1 76 ? -2.707 16.963 -15.950 1.00 94.31 76 LEU A N 1
ATOM 574 C CA . LEU A 1 76 ? -3.235 16.913 -14.587 1.00 94.31 76 LEU A CA 1
ATOM 575 C C . LEU A 1 76 ? -2.145 17.201 -13.542 1.00 94.31 76 LEU A C 1
ATOM 577 O O . LEU A 1 76 ? -2.403 17.933 -12.587 1.00 94.31 76 LEU A O 1
ATOM 581 N N . PHE A 1 77 ? -0.927 16.679 -13.706 1.00 93.81 77 PHE A N 1
ATOM 582 C CA . PHE A 1 77 ? 0.166 16.943 -12.761 1.00 93.81 77 PHE A CA 1
ATOM 583 C C . PHE A 1 77 ? 0.672 18.384 -12.827 1.00 93.81 77 PHE A C 1
ATOM 585 O O . PHE A 1 77 ? 0.964 18.977 -11.786 1.00 93.81 77 PHE A O 1
ATOM 592 N N . VAL A 1 78 ? 0.717 18.985 -14.017 1.00 93.00 78 VAL A N 1
ATOM 593 C CA . VAL A 1 78 ? 1.017 20.418 -14.161 1.00 93.00 78 VAL A CA 1
ATOM 594 C C . VAL A 1 78 ? -0.059 21.259 -13.469 1.00 93.00 78 VAL A C 1
ATOM 596 O O . VAL A 1 78 ? 0.262 22.175 -12.703 1.00 93.00 78 VAL A O 1
ATOM 599 N N . LEU A 1 79 ? -1.335 20.912 -13.664 1.00 93.06 79 LEU A N 1
ATOM 600 C CA . LEU A 1 79 ? -2.446 21.550 -12.959 1.00 93.06 79 LEU A CA 1
ATOM 601 C C . LEU A 1 79 ? -2.316 21.368 -11.441 1.00 93.06 79 LEU A C 1
ATOM 603 O O . LEU A 1 79 ? -2.491 22.328 -10.694 1.00 93.06 79 LEU A O 1
ATOM 607 N N . HIS A 1 80 ? -1.946 20.176 -10.973 1.00 92.81 80 HIS A N 1
ATOM 608 C CA . HIS A 1 80 ? -1.710 19.911 -9.557 1.00 92.81 80 HIS A CA 1
ATOM 609 C C . HIS A 1 80 ? -0.636 20.845 -8.986 1.00 92.81 80 HIS A C 1
ATOM 611 O O . HIS A 1 80 ? -0.928 21.563 -8.029 1.00 92.81 80 HIS A O 1
ATOM 617 N N . ILE A 1 81 ? 0.537 20.956 -9.622 1.00 92.62 81 ILE A N 1
ATOM 618 C CA . ILE A 1 81 ? 1.595 21.902 -9.220 1.00 92.62 81 ILE A CA 1
ATOM 619 C C . ILE A 1 81 ? 1.044 23.332 -9.133 1.00 92.62 81 ILE A C 1
ATOM 621 O O . ILE A 1 81 ? 1.273 24.032 -8.145 1.00 92.62 81 ILE A O 1
ATOM 625 N N . TRP A 1 82 ? 0.277 23.768 -10.134 1.00 91.75 82 TRP A N 1
ATOM 626 C CA . TRP A 1 82 ? -0.341 25.096 -10.151 1.00 91.75 82 TRP A CA 1
ATOM 627 C C . TRP A 1 82 ? -1.329 25.316 -8.994 1.00 91.75 82 TRP A C 1
ATOM 629 O O . TRP A 1 82 ? -1.390 26.421 -8.438 1.00 91.75 82 TRP A O 1
ATOM 639 N N . THR A 1 83 ? -2.089 24.284 -8.611 1.00 88.81 83 THR A N 1
ATOM 640 C CA . THR A 1 83 ? -3.001 24.346 -7.458 1.00 88.81 83 THR A CA 1
ATOM 641 C C . THR A 1 83 ? -2.263 24.338 -6.119 1.00 88.81 83 THR A C 1
ATOM 643 O O . THR A 1 83 ? -2.716 24.998 -5.184 1.00 88.81 83 THR A O 1
ATOM 646 N N . GLU A 1 84 ? -1.114 23.666 -6.008 1.00 88.56 84 GLU A N 1
ATOM 647 C CA . GLU A 1 84 ? -0.299 23.650 -4.782 1.00 88.56 84 GLU A CA 1
ATOM 648 C C . GLU A 1 84 ? 0.211 25.057 -4.440 1.00 88.56 84 GLU A C 1
ATOM 650 O O . GLU A 1 84 ? 0.160 25.474 -3.285 1.00 88.56 84 GLU A O 1
ATOM 655 N N . PHE A 1 85 ? 0.574 25.857 -5.448 1.00 90.50 85 PHE A N 1
ATOM 656 C CA . PHE A 1 85 ? 0.923 27.273 -5.261 1.00 90.50 85 PHE A CA 1
ATOM 657 C C . PHE A 1 85 ? -0.245 28.160 -4.783 1.00 90.50 85 PHE A C 1
ATOM 659 O O . PHE A 1 85 ? -0.025 29.309 -4.398 1.00 90.50 85 PHE A O 1
ATOM 666 N N . ARG A 1 86 ? -1.483 27.653 -4.808 1.00 87.38 86 ARG A N 1
ATOM 667 C CA . ARG A 1 86 ? -2.719 28.371 -4.443 1.00 87.38 86 ARG A CA 1
ATOM 668 C C . ARG A 1 86 ? -3.444 27.775 -3.237 1.00 87.38 86 ARG A C 1
ATOM 670 O O . ARG A 1 86 ? -4.502 28.276 -2.853 1.00 87.38 86 ARG A O 1
ATOM 677 N N . THR A 1 87 ? -2.905 26.713 -2.649 1.00 84.38 87 THR A N 1
ATOM 678 C CA . THR A 1 87 ? -3.553 26.006 -1.544 1.00 84.38 87 THR A CA 1
ATOM 679 C C . THR A 1 87 ? -3.047 26.558 -0.215 1.00 84.38 87 THR A C 1
ATOM 681 O O . THR A 1 87 ? -1.844 26.585 0.044 1.00 84.38 87 THR A O 1
ATOM 684 N N . ALA A 1 88 ? -3.970 27.035 0.625 1.00 83.44 88 ALA A N 1
ATOM 685 C CA . ALA A 1 88 ? -3.642 27.523 1.964 1.00 83.44 88 ALA A CA 1
ATOM 686 C C . ALA A 1 88 ? -3.246 26.353 2.874 1.00 83.44 88 ALA A C 1
ATOM 688 O O . ALA A 1 88 ? -3.833 25.278 2.768 1.00 83.44 88 ALA A O 1
ATOM 689 N N . PHE A 1 89 ? -2.297 26.562 3.783 1.00 80.56 89 PHE A N 1
ATOM 690 C CA . PHE A 1 89 ? -1.834 25.535 4.721 1.00 80.56 89 PHE A CA 1
ATOM 691 C C . PHE A 1 89 ? -2.027 25.991 6.169 1.00 80.56 89 PHE A C 1
ATOM 693 O O . PHE A 1 89 ? -2.083 27.187 6.445 1.00 80.56 89 PHE A O 1
ATOM 700 N N . GLU A 1 90 ? -2.149 25.035 7.084 1.00 81.50 90 GLU A N 1
ATOM 701 C CA . GLU A 1 90 ? -2.291 25.285 8.521 1.00 81.50 90 GLU A CA 1
ATOM 702 C C . GLU A 1 90 ? -0.923 25.540 9.169 1.00 81.50 90 GLU A C 1
ATOM 704 O O . GLU A 1 90 ? 0.063 24.883 8.813 1.00 81.50 90 GLU A O 1
ATOM 709 N N . ASP A 1 91 ? -0.846 26.507 10.085 1.00 79.44 91 ASP A N 1
ATOM 710 C CA . ASP A 1 91 ? 0.388 26.807 10.814 1.00 79.44 91 ASP A CA 1
ATOM 711 C C . ASP A 1 91 ? 0.739 25.651 11.777 1.00 79.44 91 ASP A C 1
ATOM 713 O O . ASP A 1 91 ? -0.041 25.350 12.683 1.00 79.44 91 ASP A O 1
ATOM 717 N N . PRO A 1 92 ? 1.922 25.013 11.648 1.00 79.94 92 PRO A N 1
ATOM 718 C CA . PRO A 1 92 ? 2.347 23.949 12.558 1.00 79.94 92 PRO A CA 1
ATOM 719 C C . PRO A 1 92 ? 2.407 24.360 14.035 1.00 79.94 92 PRO A C 1
ATOM 721 O O . PRO A 1 92 ? 2.352 23.496 14.906 1.00 79.94 92 PRO A O 1
ATOM 724 N N . HIS A 1 93 ? 2.570 25.653 14.325 1.00 82.62 93 HIS A N 1
ATOM 725 C CA . HIS A 1 93 ? 2.689 26.169 15.690 1.00 82.62 93 HIS A CA 1
ATOM 726 C C . HIS A 1 93 ? 1.353 26.624 16.283 1.00 82.62 93 HIS A C 1
ATOM 728 O O . HIS A 1 93 ? 1.278 26.867 17.487 1.00 82.62 93 HIS A O 1
ATOM 734 N N . LYS A 1 94 ? 0.311 26.751 15.455 1.00 81.06 94 LYS A N 1
ATOM 735 C CA . LYS A 1 94 ? -1.012 27.232 15.854 1.00 81.06 94 LYS A CA 1
ATOM 736 C C . LYS A 1 94 ? -2.103 26.434 15.131 1.00 81.06 94 LYS A C 1
ATOM 738 O O . LYS A 1 94 ? -2.576 26.864 14.075 1.00 81.06 94 LYS A O 1
ATOM 743 N N . PRO A 1 95 ? -2.501 25.276 15.686 1.00 74.69 95 PRO A N 1
ATOM 744 C CA . PRO A 1 95 ? -3.565 24.472 15.102 1.00 74.69 95 PRO A CA 1
ATOM 745 C C . PRO A 1 95 ? -4.853 25.300 14.974 1.00 74.69 95 PRO A C 1
ATOM 747 O O . PRO A 1 95 ? -5.228 26.036 15.887 1.00 74.69 95 PRO A O 1
ATOM 750 N N . GLY A 1 96 ? -5.501 25.208 13.818 1.00 70.69 96 GLY A N 1
ATOM 751 C CA . GLY A 1 96 ? -6.682 25.977 13.427 1.00 70.69 96 GLY A CA 1
ATOM 752 C C . GLY A 1 96 ? -6.400 27.279 12.665 1.00 70.69 96 GLY A C 1
ATOM 753 O O . GLY A 1 96 ? -7.317 27.805 12.032 1.00 70.69 96 GLY A O 1
ATOM 754 N N . GLU A 1 97 ? -5.165 27.801 12.655 1.00 78.19 97 GLU A N 1
ATOM 755 C CA . GLU A 1 97 ? -4.826 29.028 11.917 1.00 78.19 97 GLU A CA 1
ATOM 756 C C . GLU A 1 97 ? -4.380 28.707 10.477 1.00 78.19 97 GLU A C 1
ATOM 758 O O . GLU A 1 97 ? -3.341 28.088 10.237 1.00 78.19 97 GLU A O 1
ATOM 763 N N . LEU A 1 98 ? -5.169 29.143 9.486 1.00 79.44 98 LEU A N 1
ATOM 764 C CA . LEU A 1 98 ? -4.872 28.953 8.062 1.00 79.44 98 LEU A CA 1
ATOM 765 C C . LEU A 1 98 ? -4.061 30.125 7.497 1.00 79.44 98 LEU A C 1
ATOM 767 O O . LEU A 1 98 ? -4.546 31.253 7.403 1.00 79.44 98 LEU A O 1
ATOM 771 N N . ILE A 1 99 ? -2.853 29.839 7.012 1.00 81.38 99 ILE A N 1
ATOM 772 C CA . ILE A 1 99 ? -1.999 30.810 6.326 1.00 81.38 99 ILE A CA 1
ATOM 773 C C . ILE A 1 99 ? -2.359 30.847 4.841 1.00 81.38 99 ILE A C 1
ATOM 775 O O . ILE A 1 99 ? -2.184 29.881 4.095 1.00 81.38 99 ILE A O 1
ATOM 779 N N . SER A 1 100 ? -2.804 32.015 4.386 1.00 80.75 100 SER A N 1
ATOM 780 C CA . SER A 1 100 ? -3.313 32.230 3.028 1.00 80.75 100 SER A CA 1
ATOM 781 C C . SER A 1 100 ? -2.474 33.166 2.153 1.00 80.75 100 SER A C 1
ATOM 783 O O . SER A 1 100 ? -2.890 33.527 1.053 1.00 80.75 100 SER A O 1
ATOM 785 N N . SER A 1 101 ? -1.314 33.615 2.633 1.00 84.25 101 SER A N 1
ATOM 786 C CA . SER A 1 101 ? -0.458 34.543 1.885 1.00 84.25 101 SER A CA 1
ATOM 787 C C . SER A 1 101 ? 0.340 33.814 0.798 1.00 84.25 101 SER A C 1
ATOM 789 O O . SER A 1 101 ? 1.152 32.934 1.089 1.00 84.25 101 SER A O 1
ATOM 791 N N . LEU A 1 102 ? 0.154 34.224 -0.463 1.00 85.81 102 LEU A N 1
ATOM 792 C CA . LEU A 1 102 ? 0.797 33.608 -1.635 1.00 85.81 102 LEU A CA 1
ATOM 793 C C . LEU A 1 102 ? 2.332 33.511 -1.526 1.00 85.81 102 LEU A C 1
ATOM 795 O O . LEU A 1 102 ? 2.863 32.437 -1.805 1.00 85.81 102 LEU A O 1
ATOM 799 N N . PRO A 1 103 ? 3.072 34.540 -1.056 1.00 89.19 103 PRO A N 1
ATOM 800 C CA . PRO A 1 103 ? 4.525 34.428 -0.916 1.00 89.19 103 PRO A CA 1
ATOM 801 C C . PRO A 1 103 ? 4.947 33.375 0.116 1.00 89.19 103 PRO A C 1
ATOM 803 O O . PRO A 1 103 ? 5.959 32.696 -0.065 1.00 89.19 103 PRO A O 1
ATOM 806 N N . ARG A 1 104 ? 4.169 33.204 1.196 1.00 89.00 104 ARG A N 1
ATOM 807 C CA . ARG A 1 104 ? 4.455 32.192 2.223 1.00 89.00 104 ARG A CA 1
ATOM 808 C C . ARG A 1 104 ? 4.146 30.787 1.710 1.00 89.00 104 ARG A C 1
ATOM 810 O O . ARG A 1 104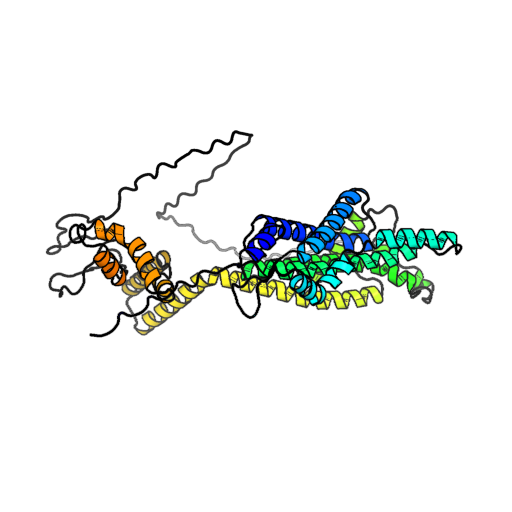 ? 4.963 29.894 1.924 1.00 89.00 104 ARG A O 1
ATOM 817 N N . ILE A 1 105 ? 3.035 30.615 0.988 1.00 89.06 105 ILE A N 1
ATOM 818 C CA . ILE A 1 105 ? 2.669 29.354 0.319 1.00 89.06 105 ILE A CA 1
ATOM 819 C C . ILE A 1 105 ? 3.761 28.954 -0.681 1.00 89.06 105 ILE A C 1
ATOM 821 O O . ILE A 1 105 ? 4.316 27.861 -0.579 1.00 89.06 105 ILE A O 1
ATOM 825 N N . ALA A 1 106 ? 4.149 29.864 -1.579 1.00 91.25 106 ALA A N 1
ATOM 826 C CA . ALA A 1 106 ? 5.182 29.607 -2.578 1.00 91.25 106 ALA A CA 1
ATOM 827 C C . ALA A 1 106 ? 6.527 29.242 -1.934 1.00 91.25 106 ALA A C 1
ATOM 829 O O . ALA A 1 106 ? 7.125 28.231 -2.292 1.00 91.25 106 ALA A O 1
ATOM 830 N N . ARG A 1 107 ? 6.986 29.993 -0.923 1.00 92.88 107 ARG A N 1
ATOM 831 C CA . ARG A 1 107 ? 8.244 29.689 -0.215 1.00 92.88 107 ARG A CA 1
ATOM 832 C C . ARG A 1 107 ? 8.207 28.318 0.462 1.00 92.88 107 ARG A C 1
ATOM 834 O O . ARG A 1 107 ? 9.194 27.582 0.418 1.00 92.88 107 ARG A O 1
ATOM 841 N N . ARG A 1 108 ? 7.080 27.970 1.088 1.00 90.75 108 ARG A N 1
ATOM 842 C CA . ARG A 1 108 ? 6.879 26.679 1.755 1.00 90.75 108 ARG A CA 1
ATOM 843 C C . ARG A 1 108 ? 6.869 25.518 0.764 1.00 90.75 108 ARG A C 1
ATOM 845 O O . ARG A 1 108 ? 7.422 24.463 1.084 1.00 90.75 108 ARG A O 1
ATOM 852 N N . TYR A 1 109 ? 6.252 25.712 -0.399 1.00 91.31 109 TYR A N 1
ATOM 853 C CA . TYR A 1 109 ? 6.178 24.706 -1.452 1.00 91.31 109 TYR A CA 1
ATOM 854 C C . TYR A 1 109 ? 7.530 24.515 -2.155 1.00 91.31 109 TYR A C 1
ATOM 856 O O . TYR A 1 109 ? 8.011 23.384 -2.244 1.00 91.31 109 TYR A O 1
ATOM 864 N N . CYS A 1 110 ? 8.209 25.609 -2.521 1.00 94.00 110 CYS A N 1
ATOM 865 C CA . CYS A 1 110 ? 9.536 25.589 -3.148 1.00 94.00 110 CYS A CA 1
ATOM 866 C C . CYS A 1 110 ? 10.621 24.953 -2.269 1.00 94.00 110 CYS A C 1
ATOM 868 O O . CYS A 1 110 ? 11.510 24.287 -2.786 1.00 94.00 110 CYS A O 1
ATOM 870 N N . ARG A 1 111 ? 10.549 25.120 -0.942 1.00 92.94 111 ARG A N 1
ATOM 871 C CA . ARG A 1 111 ? 11.494 24.491 0.001 1.00 92.94 111 ARG A CA 1
ATOM 872 C C . ARG A 1 111 ? 11.201 23.005 0.263 1.00 92.94 111 ARG A C 1
ATOM 874 O O . ARG A 1 111 ? 12.013 22.331 0.886 1.00 92.94 111 ARG A O 1
ATOM 881 N N . GLY A 1 112 ? 10.033 22.514 -0.147 1.00 89.12 112 GLY A N 1
ATOM 882 C CA . GLY A 1 112 ? 9.590 21.143 0.091 1.00 89.12 112 GLY A CA 1
ATOM 883 C C . GLY A 1 112 ? 9.416 20.361 -1.207 1.00 89.12 112 GLY A C 1
ATOM 884 O O . GLY A 1 112 ? 10.373 19.842 -1.766 1.00 89.12 112 GLY A O 1
ATOM 885 N N . TRP A 1 113 ? 8.167 20.253 -1.655 1.00 89.75 113 TRP A N 1
ATOM 886 C CA . TRP A 1 113 ? 7.744 19.297 -2.682 1.00 89.75 113 TRP A CA 1
ATOM 887 C C . TRP A 1 113 ? 7.840 19.798 -4.124 1.00 89.75 113 TRP A C 1
ATOM 889 O O . TRP A 1 113 ? 7.677 18.999 -5.040 1.00 89.75 113 TRP A O 1
ATOM 899 N N . PHE A 1 114 ? 8.135 21.081 -4.350 1.00 93.19 114 PHE A N 1
ATOM 900 C CA . PHE A 1 114 ? 8.211 21.620 -5.709 1.00 93.19 114 PHE A CA 1
ATOM 901 C C . PHE A 1 114 ? 9.240 20.896 -6.586 1.00 93.19 114 PHE A C 1
ATOM 903 O O . PHE A 1 114 ? 8.926 20.561 -7.721 1.00 93.19 114 PHE A O 1
ATOM 910 N N . LEU A 1 115 ? 10.451 20.638 -6.076 1.00 92.25 115 LEU A N 1
ATOM 911 C CA . LEU A 1 115 ? 11.515 20.026 -6.876 1.00 92.25 115 LEU A CA 1
ATOM 912 C C . LEU A 1 115 ? 11.171 18.580 -7.301 1.00 92.25 115 LEU A C 1
ATOM 914 O O . LEU A 1 115 ? 11.228 18.316 -8.502 1.00 92.25 115 LEU A O 1
ATOM 918 N N . PRO A 1 116 ? 10.758 17.664 -6.396 1.00 92.06 116 PRO A N 1
ATOM 919 C CA . PRO A 1 116 ? 10.277 16.339 -6.798 1.00 92.06 116 PRO A CA 1
ATOM 920 C C . PRO A 1 116 ? 9.132 16.387 -7.814 1.00 92.06 116 PRO A C 1
ATOM 922 O O . PRO A 1 116 ? 9.162 15.662 -8.807 1.00 92.06 116 PRO A O 1
ATOM 925 N N . ASP A 1 117 ? 8.145 17.261 -7.600 1.00 91.94 117 ASP A N 1
ATOM 926 C CA . ASP A 1 117 ? 6.990 17.381 -8.489 1.00 91.94 117 ASP A CA 1
ATOM 927 C C . ASP A 1 117 ? 7.379 17.924 -9.872 1.00 91.94 117 ASP A C 1
ATOM 929 O O . ASP A 1 117 ? 6.869 17.441 -10.886 1.00 91.94 117 ASP A O 1
ATOM 933 N N . ALA A 1 118 ? 8.290 18.899 -9.929 1.00 92.00 118 ALA A N 1
ATOM 934 C CA . ALA A 1 118 ? 8.789 19.479 -11.170 1.00 92.00 118 ALA A CA 1
ATOM 935 C C . ALA A 1 118 ? 9.612 18.465 -11.971 1.00 92.00 118 ALA A C 1
ATOM 937 O O . ALA A 1 118 ? 9.362 18.293 -13.161 1.00 92.00 118 ALA A O 1
ATOM 938 N N . VAL A 1 119 ? 10.535 17.749 -11.318 1.00 91.31 119 VAL A N 1
ATOM 939 C CA . VAL A 1 119 ? 11.343 16.700 -11.961 1.00 91.31 119 VAL A CA 1
ATOM 940 C C . VAL A 1 119 ? 10.446 15.585 -12.488 1.00 91.31 119 VAL A C 1
ATOM 942 O O . VAL A 1 119 ? 10.587 15.176 -13.634 1.00 91.31 119 VAL A O 1
ATOM 945 N N . ALA A 1 120 ? 9.476 15.128 -11.700 1.00 90.00 120 ALA A N 1
ATOM 946 C CA . ALA A 1 120 ? 8.577 14.065 -12.128 1.00 90.00 120 ALA A CA 1
ATOM 947 C C . ALA A 1 120 ? 7.596 14.490 -13.236 1.00 90.00 120 ALA A C 1
ATOM 949 O O . ALA A 1 120 ? 7.092 13.633 -13.957 1.00 90.00 120 ALA A O 1
ATOM 950 N N . SER A 1 121 ? 7.301 15.790 -13.356 1.00 89.00 121 SER A N 1
ATOM 951 C CA . SER A 1 121 ? 6.416 16.363 -14.388 1.00 89.00 121 SER A CA 1
ATOM 952 C C . SER A 1 121 ? 7.143 16.914 -15.594 1.00 89.00 121 SER A C 1
ATOM 954 O O . SER A 1 121 ? 6.503 17.452 -16.494 1.00 89.00 121 SER A O 1
ATOM 956 N N . PHE A 1 122 ? 8.461 16.765 -15.626 1.00 85.81 122 PHE A N 1
ATOM 957 C CA . PHE A 1 122 ? 9.245 17.190 -16.757 1.00 85.81 122 PHE A CA 1
ATOM 958 C C . PHE A 1 122 ? 8.923 16.303 -17.978 1.00 85.81 122 PHE A C 1
ATOM 960 O O . PHE A 1 122 ? 8.934 15.072 -17.860 1.00 85.81 122 PHE A O 1
ATOM 967 N N . PRO A 1 123 ? 8.627 16.893 -19.152 1.00 81.12 123 PRO A N 1
ATOM 968 C CA . PRO A 1 123 ? 8.286 16.150 -20.360 1.00 81.12 123 PRO A CA 1
ATOM 969 C C . PRO A 1 123 ? 9.556 15.580 -21.005 1.00 81.12 123 PRO A C 1
ATOM 971 O O . PRO A 1 123 ? 10.021 16.065 -22.038 1.00 81.12 123 PRO A O 1
ATOM 974 N N . PHE A 1 124 ? 10.143 14.559 -20.367 1.00 76.00 124 PHE A N 1
ATOM 975 C CA . PHE A 1 124 ? 11.389 13.938 -20.820 1.00 76.00 124 PHE A CA 1
ATOM 976 C C . PHE A 1 124 ? 11.275 13.484 -22.275 1.00 76.00 124 PHE A C 1
ATOM 978 O O . PHE A 1 124 ? 12.134 13.839 -23.063 1.00 76.00 124 PHE A O 1
ATOM 985 N N . GLU A 1 125 ? 10.174 12.845 -22.671 1.00 71.81 125 GLU A N 1
ATOM 986 C CA . GLU A 1 125 ? 9.964 12.359 -24.044 1.00 71.81 125 GLU A CA 1
ATOM 987 C C . GLU A 1 125 ? 10.138 13.437 -25.117 1.00 71.81 125 GLU A C 1
ATOM 989 O O . GLU A 1 125 ? 10.815 13.215 -26.116 1.00 71.81 125 GLU A O 1
ATOM 994 N N . ILE A 1 126 ? 9.587 14.632 -24.890 1.00 75.69 126 ILE A N 1
ATOM 995 C CA . ILE A 1 126 ? 9.717 15.750 -25.831 1.00 75.69 126 ILE A CA 1
ATOM 996 C C . ILE A 1 126 ? 11.168 16.231 -25.872 1.00 75.69 126 ILE A C 1
ATOM 998 O O . ILE A 1 126 ? 11.703 16.458 -26.955 1.00 75.69 126 ILE A O 1
ATOM 1002 N N . LEU A 1 127 ? 11.824 16.351 -24.710 1.00 75.75 127 LEU A N 1
ATOM 1003 C CA . LEU A 1 127 ? 13.246 16.698 -24.653 1.00 75.75 127 LEU A CA 1
ATOM 1004 C C . LEU A 1 127 ? 14.091 15.685 -25.439 1.00 75.75 127 LEU A C 1
ATOM 1006 O O . LEU A 1 127 ? 15.020 16.087 -26.135 1.00 75.75 127 LEU A O 1
ATOM 1010 N N . LEU A 1 128 ? 13.757 14.396 -25.353 1.00 70.06 128 LEU A N 1
ATOM 1011 C CA . LEU A 1 128 ? 14.479 13.331 -26.040 1.00 70.06 128 LEU A CA 1
ATOM 1012 C C . LEU A 1 128 ? 14.287 13.381 -27.553 1.00 70.06 128 LEU A C 1
ATOM 1014 O O . LEU A 1 128 ? 15.276 13.332 -28.275 1.00 70.06 128 LEU A O 1
ATOM 1018 N N . VAL A 1 129 ? 13.051 13.544 -28.030 1.00 72.50 129 VAL A N 1
ATOM 1019 C CA . VAL A 1 129 ? 12.757 13.681 -29.467 1.00 72.50 129 VAL A CA 1
ATOM 1020 C C . VAL A 1 129 ? 13.451 14.912 -30.050 1.00 72.50 129 VAL A C 1
ATOM 1022 O O . VAL A 1 129 ? 14.015 14.853 -31.140 1.00 72.50 129 VAL A O 1
ATOM 1025 N N . VAL A 1 130 ? 13.456 16.029 -29.318 1.00 77.62 130 VAL A N 1
ATOM 1026 C CA . VAL A 1 130 ? 14.158 17.249 -29.740 1.00 77.62 130 VAL A CA 1
ATOM 1027 C C . VAL A 1 130 ? 15.670 17.025 -29.771 1.00 77.62 130 VAL A C 1
ATOM 1029 O O . VAL A 1 130 ? 16.319 17.410 -30.741 1.00 77.62 130 VAL A O 1
ATOM 1032 N N . LEU A 1 131 ? 16.239 16.386 -28.745 1.00 72.88 131 LEU A N 1
ATOM 1033 C CA . LEU A 1 131 ? 17.668 16.078 -28.698 1.00 72.88 131 LEU A CA 1
ATOM 1034 C C . LEU A 1 131 ? 18.075 15.135 -29.836 1.00 72.88 131 LEU A C 1
ATOM 1036 O O . LEU A 1 131 ? 19.110 15.350 -30.460 1.00 72.88 131 LEU A O 1
ATOM 1040 N N . GLU A 1 132 ? 17.250 14.134 -30.132 1.00 69.81 132 GLU A N 1
ATOM 1041 C CA . GLU A 1 132 ? 17.436 13.221 -31.255 1.00 69.81 132 GLU A CA 1
ATOM 1042 C C . GLU A 1 132 ? 17.384 13.969 -32.595 1.00 69.81 132 GLU A C 1
ATOM 1044 O O . GLU A 1 132 ? 18.303 13.838 -33.404 1.00 69.81 132 GLU A O 1
ATOM 1049 N N . ALA A 1 133 ? 16.372 14.811 -32.817 1.00 73.19 133 ALA A N 1
ATOM 1050 C CA . ALA A 1 133 ? 16.252 15.611 -34.036 1.00 73.19 133 ALA A CA 1
ATOM 1051 C C . ALA A 1 133 ? 17.467 16.536 -34.249 1.00 73.19 133 ALA A C 1
ATOM 1053 O O . ALA A 1 133 ? 17.964 16.671 -35.369 1.00 73.19 133 ALA A O 1
ATOM 1054 N N . VAL A 1 134 ? 17.990 17.134 -33.173 1.00 74.25 134 VAL A N 1
ATOM 1055 C CA . VAL A 1 134 ? 19.204 17.965 -33.212 1.00 74.25 134 VAL A CA 1
ATOM 1056 C C . VAL A 1 134 ? 20.457 17.116 -33.468 1.00 74.25 134 VAL A C 1
ATOM 1058 O O . VAL A 1 134 ? 21.307 17.502 -34.275 1.00 74.25 134 VAL A O 1
ATOM 1061 N N . ALA A 1 135 ? 20.579 15.946 -32.841 1.00 68.88 135 ALA A N 1
ATOM 1062 C CA . ALA A 1 135 ? 21.726 15.055 -33.015 1.00 68.88 135 ALA A CA 1
ATOM 1063 C C . ALA A 1 135 ? 21.822 14.503 -34.448 1.00 68.88 135 ALA A C 1
ATOM 1065 O O . ALA A 1 135 ? 22.897 14.552 -35.046 1.00 68.88 135 ALA A O 1
ATOM 1066 N N . HIS A 1 136 ? 20.698 14.086 -35.042 1.00 65.56 136 HIS A N 1
ATOM 1067 C CA . HIS A 1 136 ? 20.640 13.630 -36.441 1.00 65.56 136 HIS A CA 1
ATOM 1068 C C . HIS A 1 136 ? 21.034 14.715 -37.447 1.00 65.56 136 HIS A C 1
ATOM 1070 O O . HIS A 1 136 ? 21.535 14.404 -38.524 1.00 65.56 136 HIS A O 1
ATOM 1076 N N . SER A 1 137 ? 20.838 15.992 -37.102 1.00 68.75 137 SER A N 1
ATOM 1077 C CA . SER A 1 137 ? 21.235 17.118 -37.957 1.00 68.75 137 SER A CA 1
ATOM 1078 C C . SER A 1 137 ? 22.731 17.462 -37.896 1.00 68.75 137 SER A C 1
ATOM 1080 O O . SER A 1 137 ? 23.204 18.236 -38.726 1.00 68.75 137 SER A O 1
ATOM 1082 N N . SER A 1 138 ? 23.488 16.901 -36.943 1.00 63.97 138 SER A N 1
ATOM 1083 C CA . SER A 1 138 ? 24.871 17.319 -36.662 1.00 63.97 138 SER A CA 1
ATOM 1084 C C . SER A 1 138 ? 25.907 16.190 -36.603 1.00 63.97 138 SER A C 1
ATOM 1086 O O . SER A 1 138 ? 27.083 16.464 -36.843 1.00 63.97 138 SER A O 1
ATOM 1088 N N . ILE A 1 139 ? 25.532 14.933 -36.328 1.00 52.59 139 ILE A N 1
ATOM 1089 C CA . ILE A 1 139 ? 26.483 13.814 -36.191 1.00 52.59 139 ILE A CA 1
ATOM 1090 C C . ILE A 1 139 ? 25.876 12.530 -36.775 1.00 52.59 139 ILE A C 1
ATOM 1092 O O . ILE A 1 139 ? 24.836 12.052 -36.329 1.00 52.59 139 ILE A O 1
ATOM 1096 N N . GLY A 1 140 ? 26.543 11.954 -37.778 1.00 49.09 140 GLY A N 1
ATOM 1097 C CA . GLY A 1 140 ? 26.130 10.700 -38.402 1.00 49.09 140 GLY A CA 1
ATOM 1098 C C . GLY A 1 140 ? 26.188 9.499 -37.449 1.00 49.09 140 GLY A C 1
ATOM 1099 O O . GLY A 1 140 ? 27.162 9.313 -36.725 1.00 49.09 140 GLY A O 1
ATOM 1100 N N . SER A 1 141 ? 25.155 8.656 -37.535 1.00 51.47 141 SER A N 1
ATOM 1101 C CA . SER A 1 141 ? 25.120 7.254 -37.093 1.00 51.47 141 SER A CA 1
ATOM 1102 C C . SER A 1 141 ? 25.512 6.983 -35.633 1.00 51.47 141 SER A C 1
ATOM 1104 O O . SER A 1 141 ? 26.359 6.134 -35.349 1.00 51.47 141 SER A O 1
ATOM 1106 N N . VAL A 1 142 ? 24.839 7.632 -34.684 1.00 55.75 142 VAL A N 1
ATOM 1107 C CA . VAL A 1 142 ? 24.713 7.070 -33.330 1.00 55.75 142 VAL A CA 1
ATOM 1108 C C . VAL A 1 142 ? 23.546 6.077 -33.359 1.00 55.75 142 VAL A C 1
ATOM 1110 O O . VAL A 1 142 ? 22.503 6.405 -33.915 1.00 55.75 142 VAL A O 1
ATOM 1113 N N . ASN A 1 143 ? 23.694 4.872 -32.792 1.00 56.22 143 ASN A N 1
ATOM 1114 C CA . ASN A 1 143 ? 22.603 3.889 -32.673 1.00 56.22 143 ASN A CA 1
ATOM 1115 C C . ASN A 1 143 ? 21.469 4.457 -31.797 1.00 56.22 143 ASN A C 1
ATOM 1117 O O . ASN A 1 143 ? 21.435 4.246 -30.580 1.00 56.22 143 ASN A O 1
ATOM 1121 N N . THR A 1 144 ? 20.557 5.211 -32.408 1.00 57.44 144 THR A N 1
ATOM 1122 C CA . THR A 1 144 ? 19.542 6.012 -31.712 1.00 57.44 144 THR A CA 1
ATOM 1123 C C . THR A 1 144 ? 18.560 5.162 -30.926 1.00 57.44 144 THR A C 1
ATOM 1125 O O . THR A 1 144 ? 18.160 5.557 -29.835 1.00 57.44 144 THR A O 1
ATOM 1128 N N . SER A 1 145 ? 18.289 3.933 -31.369 1.00 61.09 145 SER A N 1
ATOM 1129 C CA . SER A 1 145 ? 17.453 2.968 -30.645 1.00 61.09 145 SER A CA 1
ATOM 1130 C C . SER A 1 145 ? 17.938 2.690 -29.218 1.00 61.09 145 SER A C 1
ATOM 1132 O O . SER A 1 145 ? 17.129 2.505 -28.311 1.00 61.09 145 SER A O 1
ATOM 1134 N N . ASN A 1 146 ? 19.253 2.674 -28.994 1.00 61.81 146 ASN A N 1
ATOM 1135 C CA . ASN A 1 146 ? 19.841 2.302 -27.706 1.00 61.81 146 ASN A CA 1
ATOM 1136 C C . ASN A 1 146 ? 19.921 3.506 -26.763 1.00 61.81 146 ASN A C 1
ATOM 1138 O O . ASN A 1 146 ? 19.682 3.372 -25.565 1.00 61.81 146 ASN A O 1
ATOM 1142 N N . VAL A 1 147 ? 20.186 4.689 -27.321 1.00 63.31 147 VAL A N 1
ATOM 1143 C CA . VAL A 1 147 ? 20.152 5.966 -26.597 1.00 63.31 147 VAL A CA 1
ATOM 1144 C C . VAL A 1 147 ? 18.725 6.272 -26.135 1.00 63.31 147 VAL A C 1
ATOM 1146 O O . VAL A 1 147 ? 18.522 6.590 -24.967 1.00 63.31 147 VAL A O 1
ATOM 1149 N N . LEU A 1 148 ? 17.724 6.066 -26.994 1.00 65.75 148 LEU A N 1
ATOM 1150 C CA . LEU A 1 148 ? 16.310 6.225 -26.640 1.00 65.75 148 LEU A CA 1
ATOM 1151 C C . LEU A 1 148 ? 15.868 5.258 -25.531 1.00 65.75 148 LEU A C 1
ATOM 1153 O O . LEU A 1 148 ? 15.181 5.675 -24.601 1.00 65.75 148 LEU A O 1
ATOM 1157 N N . ARG A 1 149 ? 16.310 3.991 -25.561 1.00 66.69 149 ARG A N 1
ATOM 1158 C CA . ARG A 1 149 ? 16.030 3.020 -24.482 1.00 66.69 149 ARG A CA 1
ATOM 1159 C C . ARG A 1 149 ? 16.714 3.386 -23.164 1.00 66.69 149 ARG A C 1
ATOM 1161 O O . ARG A 1 149 ? 16.078 3.327 -22.117 1.00 66.69 149 ARG A O 1
ATOM 1168 N N . ALA A 1 150 ? 17.981 3.801 -23.196 1.00 66.56 150 ALA A N 1
ATOM 1169 C CA . ALA A 1 150 ? 18.693 4.242 -21.994 1.00 66.56 150 ALA A CA 1
ATOM 1170 C C . ALA A 1 150 ? 18.039 5.484 -21.367 1.00 66.56 150 ALA A C 1
ATOM 1172 O O . ALA A 1 150 ? 17.967 5.614 -20.146 1.00 66.56 150 ALA A O 1
ATOM 1173 N N . LEU A 1 151 ? 17.514 6.383 -22.198 1.00 68.81 151 LEU A N 1
ATOM 1174 C CA . LEU A 1 151 ? 16.855 7.603 -21.750 1.00 68.81 151 LEU A CA 1
ATOM 1175 C C . LEU A 1 151 ? 15.406 7.370 -21.300 1.00 68.81 151 LEU A C 1
ATOM 1177 O O . LEU A 1 151 ? 14.923 8.107 -20.442 1.00 68.81 151 LEU A O 1
ATOM 1181 N N . ALA A 1 152 ? 14.747 6.300 -21.757 1.00 70.81 152 ALA A N 1
ATOM 1182 C CA . ALA A 1 152 ? 13.456 5.867 -21.220 1.00 70.81 152 ALA A CA 1
ATOM 1183 C C . ALA A 1 152 ? 13.527 5.515 -19.717 1.00 70.81 152 ALA A C 1
ATOM 1185 O O . ALA A 1 152 ? 12.522 5.628 -19.015 1.00 70.81 152 ALA A O 1
ATOM 1186 N N . VAL A 1 153 ? 14.713 5.201 -19.174 1.00 77.06 153 VAL A N 1
ATOM 1187 C CA . VAL A 1 153 ? 14.932 5.030 -17.722 1.00 77.06 153 VAL A CA 1
ATOM 1188 C C . VAL A 1 153 ? 14.641 6.319 -16.944 1.00 77.06 153 VAL A C 1
ATOM 1190 O O . VAL A 1 153 ? 14.203 6.255 -15.795 1.00 77.06 153 VAL A O 1
ATOM 1193 N N . LEU A 1 154 ? 14.781 7.503 -17.555 1.00 81.69 154 LEU A N 1
ATOM 1194 C CA . LEU A 1 154 ? 14.429 8.775 -16.908 1.00 81.69 154 LEU A CA 1
ATOM 1195 C C . LEU A 1 154 ? 12.940 8.848 -16.541 1.00 81.69 154 LEU A C 1
ATOM 1197 O O . LEU A 1 154 ? 12.578 9.564 -15.607 1.00 81.69 154 LEU A O 1
ATOM 1201 N N . ARG A 1 155 ? 12.071 8.050 -17.180 1.00 82.75 155 ARG A N 1
ATOM 1202 C CA . ARG A 1 155 ? 10.656 7.924 -16.791 1.00 82.75 155 ARG A CA 1
ATOM 1203 C C . ARG A 1 155 ? 10.483 7.404 -15.369 1.00 82.75 155 ARG A C 1
ATOM 1205 O O . ARG A 1 155 ? 9.493 7.746 -14.729 1.00 82.75 155 ARG A O 1
ATOM 1212 N N . VAL A 1 156 ? 11.444 6.648 -14.834 1.00 84.31 156 VAL A N 1
ATOM 1213 C CA . VAL A 1 156 ? 11.432 6.171 -13.440 1.00 84.31 156 VAL A CA 1
ATOM 1214 C C . VAL A 1 156 ? 11.451 7.341 -12.449 1.00 84.31 156 VAL A C 1
ATOM 1216 O O . VAL A 1 156 ? 10.911 7.216 -11.351 1.00 84.31 156 VAL A O 1
ATOM 1219 N N . LEU A 1 157 ? 11.940 8.527 -12.839 1.00 87.88 157 LEU A N 1
ATOM 1220 C CA . LEU A 1 157 ? 11.844 9.741 -12.017 1.00 87.88 157 LEU A CA 1
ATOM 1221 C C . LEU A 1 157 ? 10.388 10.138 -11.713 1.00 87.88 157 LEU A C 1
ATOM 1223 O O . LEU A 1 157 ? 10.132 10.814 -10.716 1.00 87.88 157 LEU A O 1
ATOM 1227 N N . ARG A 1 158 ? 9.409 9.659 -12.497 1.00 88.75 158 ARG A N 1
ATOM 1228 C CA . ARG A 1 158 ? 7.975 9.818 -12.197 1.00 88.75 158 ARG A CA 1
ATOM 1229 C C . ARG A 1 158 ? 7.580 9.155 -10.871 1.00 88.75 158 ARG A C 1
ATOM 1231 O O . ARG A 1 158 ? 6.644 9.627 -10.226 1.00 88.75 158 ARG A O 1
ATOM 1238 N N . LEU A 1 159 ? 8.320 8.139 -10.406 1.00 89.88 159 LEU A N 1
ATOM 1239 C CA . LEU A 1 159 ? 8.087 7.483 -9.112 1.00 89.88 159 LEU A CA 1
ATOM 1240 C C . LEU A 1 159 ? 8.304 8.412 -7.910 1.00 89.88 159 LEU A C 1
ATOM 1242 O O . LEU A 1 159 ? 7.748 8.145 -6.844 1.00 89.88 159 LEU A O 1
ATOM 1246 N N . LEU A 1 160 ? 9.016 9.537 -8.064 1.00 89.50 160 LEU A N 1
ATOM 1247 C CA . LEU A 1 160 ? 9.145 10.549 -7.004 1.00 89.50 160 LEU A CA 1
ATOM 1248 C C . LEU A 1 160 ? 7.771 11.052 -6.515 1.00 89.50 160 LEU A C 1
ATOM 1250 O O . LEU A 1 160 ? 7.617 11.405 -5.344 1.00 89.50 160 LEU A O 1
ATOM 1254 N N . ARG A 1 161 ? 6.746 11.008 -7.380 1.00 87.56 161 ARG A N 1
ATOM 1255 C CA . ARG A 1 161 ? 5.358 11.379 -7.053 1.00 87.56 161 ARG A CA 1
ATOM 1256 C C . ARG A 1 161 ? 4.683 10.414 -6.089 1.00 87.56 161 ARG A C 1
ATOM 1258 O O . ARG A 1 161 ? 3.790 10.837 -5.363 1.00 87.56 161 ARG A O 1
ATOM 1265 N N . VAL A 1 162 ? 5.101 9.147 -6.026 1.00 89.25 162 VAL A N 1
ATOM 1266 C CA . VAL A 1 162 ? 4.498 8.143 -5.127 1.00 89.25 162 VAL A CA 1
ATOM 1267 C C . VAL A 1 162 ? 4.600 8.589 -3.664 1.00 89.25 162 VAL A C 1
ATOM 1269 O O . VAL A 1 162 ? 3.696 8.323 -2.871 1.00 89.25 162 VAL A O 1
ATOM 1272 N N . GLY A 1 163 ? 5.625 9.378 -3.314 1.00 86.19 163 GLY A N 1
ATOM 1273 C CA . GLY A 1 163 ? 5.748 10.009 -1.997 1.00 86.19 163 GLY A CA 1
ATOM 1274 C C . GLY A 1 163 ? 4.554 10.898 -1.611 1.00 86.19 163 GLY A C 1
ATOM 1275 O O . GLY A 1 163 ? 4.252 11.036 -0.424 1.00 86.19 163 GLY A O 1
ATOM 1276 N N . ARG A 1 164 ? 3.808 11.447 -2.580 1.00 82.94 164 ARG A N 1
ATOM 1277 C CA . ARG A 1 164 ? 2.588 12.234 -2.332 1.00 82.94 164 ARG A CA 1
ATOM 1278 C C . ARG A 1 164 ? 1.440 11.386 -1.790 1.00 82.94 164 ARG A C 1
ATOM 1280 O O . ARG A 1 164 ? 0.694 11.879 -0.945 1.00 82.94 164 ARG A O 1
ATOM 1287 N N . LEU A 1 165 ? 1.334 10.112 -2.183 1.00 85.75 165 LEU A N 1
ATOM 1288 C CA . LEU A 1 165 ? 0.315 9.203 -1.639 1.00 85.75 165 LEU A CA 1
ATOM 1289 C C . LEU A 1 165 ? 0.444 9.076 -0.119 1.00 85.75 165 LEU A C 1
ATOM 1291 O O . LEU A 1 165 ? -0.558 8.964 0.578 1.00 85.75 165 LEU A O 1
ATOM 1295 N N . TRP A 1 166 ? 1.663 9.179 0.415 1.00 82.50 166 TRP A N 1
ATOM 1296 C CA . TRP A 1 166 ? 1.891 9.174 1.856 1.00 82.50 166 TRP A CA 1
ATOM 1297 C C . TRP A 1 166 ? 1.374 10.439 2.550 1.00 82.50 166 TRP A C 1
ATOM 1299 O O . TRP A 1 166 ? 0.801 10.363 3.637 1.00 82.50 166 TRP A O 1
ATOM 1309 N N . VAL A 1 167 ? 1.531 11.605 1.918 1.00 80.19 167 VAL A N 1
ATOM 1310 C CA . VAL A 1 167 ? 0.995 12.877 2.429 1.00 80.19 167 VAL A CA 1
ATOM 1311 C C . VAL A 1 167 ? -0.535 12.854 2.440 1.00 80.19 167 VAL A C 1
ATOM 1313 O O . VAL A 1 167 ? -1.141 13.314 3.406 1.00 80.19 167 VAL A O 1
ATOM 1316 N N . ILE A 1 168 ? -1.156 12.281 1.405 1.00 78.38 168 ILE A N 1
ATOM 1317 C CA . ILE A 1 168 ? -2.616 12.137 1.303 1.00 78.38 168 ILE A CA 1
ATOM 1318 C C . ILE A 1 168 ? -3.126 11.112 2.323 1.00 78.38 168 ILE A C 1
ATOM 1320 O O . ILE A 1 168 ? -4.060 11.402 3.068 1.00 78.38 168 ILE A O 1
ATOM 1324 N N . ALA A 1 169 ? -2.473 9.952 2.431 1.00 77.62 169 ALA A N 1
ATOM 1325 C CA . ALA A 1 169 ? -2.856 8.887 3.358 1.00 77.62 169 ALA A CA 1
ATOM 1326 C C . ALA A 1 169 ? -2.837 9.335 4.827 1.00 77.62 169 ALA A C 1
ATOM 1328 O O . ALA A 1 169 ? -3.670 8.889 5.610 1.00 77.62 169 ALA A O 1
ATOM 1329 N N . ARG A 1 170 ? -1.944 10.263 5.205 1.00 74.56 170 ARG A N 1
ATOM 1330 C CA . ARG A 1 170 ? -1.908 10.860 6.554 1.00 74.56 170 ARG A CA 1
ATOM 1331 C C . ARG A 1 170 ? -3.178 11.625 6.936 1.00 74.56 170 ARG A C 1
ATOM 1333 O O . ARG A 1 170 ? -3.396 11.851 8.120 1.00 74.56 170 ARG A O 1
ATOM 1340 N N . ARG A 1 171 ? -4.002 12.031 5.966 1.00 70.50 171 ARG A N 1
ATOM 1341 C CA . ARG A 1 171 ? -5.277 12.719 6.220 1.00 70.50 171 ARG A CA 1
ATOM 1342 C C . ARG A 1 171 ? -6.419 11.752 6.541 1.00 70.50 171 ARG A C 1
ATOM 1344 O O . ARG A 1 171 ? -7.446 12.181 7.060 1.00 70.50 171 ARG A O 1
ATOM 1351 N N . LEU A 1 172 ? -6.261 10.462 6.239 1.00 70.81 172 LEU A N 1
ATOM 1352 C CA . LEU A 1 172 ? -7.271 9.445 6.513 1.00 70.81 172 LEU A CA 1
ATOM 1353 C C . LEU A 1 172 ? -7.167 9.003 7.979 1.00 70.81 172 LEU A C 1
ATOM 1355 O O . LEU A 1 172 ? -6.133 8.503 8.416 1.00 70.81 172 LEU A O 1
ATOM 1359 N N . LYS A 1 173 ? -8.254 9.171 8.741 1.00 63.81 173 LYS A N 1
ATOM 1360 C CA . LYS A 1 173 ? -8.316 8.845 10.180 1.00 63.81 173 LYS A CA 1
ATOM 1361 C C . LYS A 1 173 ? -8.323 7.332 10.480 1.00 63.81 173 LYS A C 1
ATOM 1363 O O . LYS A 1 173 ? -8.145 6.943 11.628 1.00 63.81 173 LYS A O 1
ATOM 1368 N N . VAL A 1 174 ? -8.488 6.470 9.470 1.00 65.50 174 VAL A N 1
ATOM 1369 C CA . VAL A 1 174 ? -8.554 5.002 9.629 1.00 65.50 174 VAL A CA 1
ATOM 1370 C C . VAL A 1 174 ? -7.144 4.397 9.645 1.00 65.50 174 VAL A C 1
ATOM 1372 O O . VAL A 1 174 ? -6.633 3.921 8.635 1.00 65.50 174 VAL A O 1
ATOM 1375 N N . THR A 1 175 ? -6.470 4.439 10.792 1.00 73.25 175 THR A N 1
ATOM 1376 C CA . THR A 1 175 ? -5.011 4.232 10.855 1.00 73.25 175 THR A CA 1
ATOM 1377 C C . THR A 1 175 ? -4.543 2.798 10.572 1.00 73.25 175 THR A C 1
ATOM 1379 O O . THR A 1 175 ? -3.509 2.628 9.922 1.00 73.25 175 THR A O 1
ATOM 1382 N N . ALA A 1 176 ? -5.269 1.765 11.018 1.00 78.81 176 ALA A N 1
ATOM 1383 C CA . ALA A 1 176 ? -4.851 0.365 10.861 1.00 78.81 176 ALA A CA 1
ATOM 1384 C C . ALA A 1 176 ? -5.061 -0.157 9.429 1.00 78.81 176 ALA A C 1
ATOM 1386 O O . ALA A 1 176 ? -4.118 -0.647 8.803 1.00 78.81 176 ALA A O 1
ATOM 1387 N N . PHE A 1 177 ? -6.262 0.025 8.873 1.00 81.31 177 PHE A N 1
ATOM 1388 C CA . PHE A 1 177 ? -6.572 -0.389 7.503 1.00 81.31 177 PHE A CA 1
ATOM 1389 C C . PHE A 1 177 ? -5.724 0.368 6.473 1.00 81.31 177 PHE A C 1
ATOM 1391 O O . PHE A 1 177 ? -5.125 -0.249 5.596 1.00 81.31 177 PHE A O 1
ATOM 1398 N N . VAL A 1 178 ? -5.567 1.692 6.623 1.00 83.69 178 VAL A N 1
ATOM 1399 C CA . VAL A 1 178 ? -4.707 2.499 5.735 1.00 83.69 178 VAL A CA 1
ATOM 1400 C C . VAL A 1 178 ? -3.246 2.057 5.827 1.00 83.69 178 VAL A C 1
ATOM 1402 O O . VAL A 1 178 ? -2.537 2.047 4.819 1.00 83.69 178 VAL A O 1
ATOM 1405 N N . ARG A 1 179 ? -2.772 1.647 7.013 1.00 82.62 179 ARG A N 1
ATOM 1406 C CA . ARG A 1 179 ? -1.415 1.109 7.179 1.00 82.62 179 ARG A CA 1
ATOM 1407 C C . ARG A 1 179 ? -1.227 -0.189 6.395 1.00 82.62 179 ARG A C 1
ATOM 1409 O O . ARG A 1 179 ? -0.208 -0.295 5.711 1.00 82.62 179 ARG A O 1
ATOM 1416 N N . LEU A 1 180 ? -2.174 -1.127 6.478 1.00 85.94 180 LEU A N 1
ATOM 1417 C CA . LEU A 1 180 ? -2.114 -2.387 5.731 1.00 85.94 180 LEU A CA 1
ATOM 1418 C C . LEU A 1 180 ? -2.249 -2.152 4.223 1.00 85.94 180 LEU A C 1
ATOM 1420 O O . LEU A 1 180 ? -1.420 -2.640 3.462 1.00 85.94 180 LEU A O 1
ATOM 1424 N N . ALA A 1 181 ? -3.232 -1.360 3.792 1.00 87.69 181 ALA A N 1
ATOM 1425 C CA . ALA A 1 181 ? -3.438 -1.030 2.383 1.00 87.69 181 ALA A CA 1
ATOM 1426 C C . ALA A 1 181 ? -2.186 -0.390 1.762 1.00 87.69 181 ALA A C 1
ATOM 1428 O O . ALA A 1 181 ? -1.775 -0.757 0.665 1.00 87.69 181 ALA A O 1
ATOM 1429 N N . ARG A 1 182 ? -1.517 0.511 2.495 1.00 86.88 182 ARG A N 1
ATOM 1430 C CA . ARG A 1 182 ? -0.235 1.098 2.080 1.00 86.88 182 ARG A CA 1
ATOM 1431 C C . ARG A 1 182 ? 0.862 0.044 1.938 1.00 86.88 182 ARG A C 1
ATOM 1433 O O . ARG A 1 182 ? 1.617 0.102 0.976 1.00 86.88 182 ARG A O 1
ATOM 1440 N N . LEU A 1 183 ? 0.970 -0.887 2.885 1.00 89.19 183 LEU A N 1
ATOM 1441 C CA . LEU A 1 183 ? 1.974 -1.952 2.847 1.00 89.19 183 LEU A CA 1
ATOM 1442 C C . LEU A 1 183 ? 1.742 -2.898 1.660 1.00 89.19 183 LEU A C 1
ATOM 1444 O O . LEU A 1 183 ? 2.684 -3.191 0.928 1.00 89.19 183 LEU A O 1
ATOM 1448 N N . LEU A 1 184 ? 0.490 -3.306 1.434 1.00 91.81 184 LEU A N 1
ATOM 1449 C CA . LEU A 1 184 ? 0.078 -4.112 0.283 1.00 91.81 184 LEU A CA 1
ATOM 1450 C C . LEU A 1 184 ? 0.375 -3.395 -1.035 1.00 91.81 184 LEU A C 1
ATOM 1452 O O . LEU A 1 184 ? 0.992 -3.974 -1.923 1.00 91.81 184 LEU A O 1
ATOM 1456 N N . PHE A 1 185 ? 0.009 -2.117 -1.144 1.00 92.12 185 PHE A N 1
ATOM 1457 C CA . PHE A 1 185 ? 0.314 -1.308 -2.322 1.00 92.12 185 PHE A CA 1
ATOM 1458 C C . PHE A 1 185 ? 1.824 -1.229 -2.583 1.00 92.12 185 PHE A C 1
ATOM 1460 O O . PHE A 1 185 ? 2.262 -1.432 -3.713 1.00 92.12 185 PHE A O 1
ATOM 1467 N N . SER A 1 186 ? 2.635 -0.986 -1.547 1.00 90.94 186 SER A N 1
ATOM 1468 C CA . SER A 1 186 ? 4.097 -0.981 -1.666 1.00 90.94 186 SER A CA 1
ATOM 1469 C C . SER A 1 186 ? 4.659 -2.340 -2.089 1.00 90.94 186 SER A C 1
ATOM 1471 O O . SER A 1 186 ? 5.588 -2.367 -2.890 1.00 90.94 186 SER A O 1
ATOM 1473 N N . PHE A 1 187 ? 4.097 -3.451 -1.602 1.00 93.69 187 PHE A N 1
ATOM 1474 C CA . PHE A 1 187 ? 4.500 -4.801 -2.004 1.00 93.69 187 PHE A CA 1
ATOM 1475 C C . PHE A 1 187 ? 4.197 -5.066 -3.484 1.00 93.69 187 PHE A C 1
ATOM 1477 O O . PHE A 1 187 ? 5.089 -5.473 -4.224 1.00 93.69 187 PHE A O 1
ATOM 1484 N N . VAL A 1 188 ? 2.976 -4.765 -3.940 1.00 95.62 188 VAL A N 1
ATOM 1485 C CA . VAL A 1 188 ? 2.569 -4.951 -5.344 1.00 95.62 188 VAL A CA 1
ATOM 1486 C C . VAL A 1 188 ? 3.384 -4.057 -6.280 1.00 95.62 188 VAL A C 1
ATOM 1488 O O . VAL A 1 188 ? 3.882 -4.528 -7.301 1.00 95.62 188 VAL A O 1
ATOM 1491 N N . LEU A 1 189 ? 3.570 -2.781 -5.928 1.00 94.94 189 LEU A N 1
ATOM 1492 C CA . LEU A 1 189 ? 4.387 -1.860 -6.719 1.00 94.94 189 LEU A CA 1
ATOM 1493 C C . LEU A 1 189 ? 5.860 -2.295 -6.746 1.00 94.94 189 LEU A C 1
ATOM 1495 O O . LEU A 1 189 ? 6.493 -2.238 -7.796 1.00 94.94 189 LEU A O 1
ATOM 1499 N N . GLY A 1 190 ? 6.402 -2.762 -5.618 1.00 95.31 190 GLY A N 1
ATOM 1500 C CA . GLY A 1 190 ? 7.757 -3.306 -5.538 1.00 95.31 190 GLY A CA 1
ATOM 1501 C C . GLY A 1 190 ? 7.940 -4.535 -6.427 1.00 95.31 190 GLY A C 1
ATOM 1502 O O . GLY A 1 190 ? 8.892 -4.581 -7.201 1.00 95.31 190 GLY A O 1
ATOM 1503 N N . ALA A 1 191 ? 6.997 -5.481 -6.388 1.00 96.94 191 ALA A N 1
ATOM 1504 C CA . ALA A 1 191 ? 6.986 -6.648 -7.269 1.00 96.94 191 ALA A CA 1
ATOM 1505 C 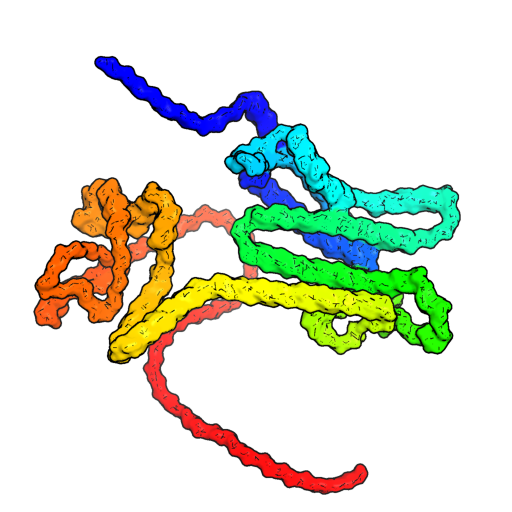C . ALA A 1 191 ? 6.935 -6.243 -8.750 1.00 96.94 191 ALA A C 1
ATOM 1507 O O . ALA A 1 191 ? 7.694 -6.759 -9.564 1.00 96.94 191 ALA A O 1
ATOM 1508 N N . HIS A 1 192 ? 6.098 -5.268 -9.101 1.00 97.00 192 HIS A N 1
ATOM 1509 C CA . HIS A 1 192 ? 6.033 -4.742 -10.461 1.00 97.00 192 HIS A CA 1
ATOM 1510 C C . HIS A 1 192 ? 7.362 -4.109 -10.912 1.00 97.00 192 HIS A C 1
ATOM 1512 O O . HIS A 1 192 ? 7.852 -4.412 -11.998 1.00 97.00 192 HIS A O 1
ATOM 1518 N N . ILE A 1 193 ? 7.981 -3.268 -10.075 1.00 95.56 193 ILE A N 1
ATOM 1519 C CA . ILE A 1 193 ? 9.272 -2.637 -10.391 1.00 95.56 193 ILE A CA 1
ATOM 1520 C C . ILE A 1 193 ? 10.367 -3.698 -10.548 1.00 95.56 193 ILE A C 1
ATOM 1522 O O . ILE A 1 193 ? 11.131 -3.634 -11.507 1.00 95.56 193 ILE A O 1
ATOM 1526 N N . ILE A 1 194 ? 10.432 -4.685 -9.650 1.00 96.62 194 ILE A N 1
ATOM 1527 C CA . ILE A 1 194 ? 11.405 -5.783 -9.728 1.00 96.62 194 ILE A CA 1
ATOM 1528 C C . ILE A 1 194 ? 11.204 -6.599 -11.010 1.00 96.62 194 ILE A C 1
ATOM 1530 O O . ILE A 1 194 ? 12.192 -6.913 -11.666 1.00 96.62 194 ILE A O 1
ATOM 1534 N N . ALA A 1 195 ? 9.963 -6.870 -11.420 1.00 97.19 1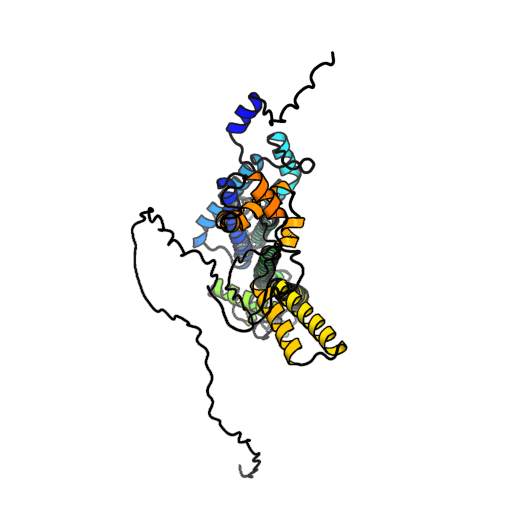95 ALA A N 1
ATOM 1535 C CA . ALA A 1 195 ? 9.674 -7.557 -12.677 1.00 97.19 195 ALA A CA 1
ATOM 1536 C C . ALA A 1 195 ? 10.172 -6.764 -13.899 1.00 97.19 195 ALA A C 1
ATOM 1538 O O . ALA A 1 195 ? 10.828 -7.324 -14.777 1.00 97.19 195 ALA A O 1
ATOM 1539 N N . CYS A 1 196 ? 9.923 -5.452 -13.934 1.00 95.19 196 CYS A N 1
ATOM 1540 C CA . CYS A 1 196 ? 10.437 -4.564 -14.981 1.00 95.19 196 CYS A CA 1
ATOM 1541 C C . CYS A 1 196 ? 11.976 -4.529 -15.001 1.00 95.19 196 CYS A C 1
ATOM 1543 O O . CYS A 1 196 ? 12.583 -4.558 -16.071 1.00 95.19 196 CYS A O 1
ATOM 1545 N N . LEU A 1 197 ? 12.618 -4.517 -13.826 1.00 93.75 197 LEU A N 1
ATOM 1546 C CA . LEU A 1 197 ? 14.075 -4.599 -13.715 1.00 93.75 197 LEU A CA 1
ATOM 1547 C C . LEU A 1 197 ? 14.599 -5.944 -14.224 1.00 93.75 197 LEU A C 1
ATOM 1549 O O . LEU A 1 197 ? 15.527 -5.952 -15.027 1.00 93.75 197 LEU A O 1
ATOM 1553 N N . PHE A 1 198 ? 13.978 -7.056 -13.832 1.00 95.12 198 PHE A N 1
ATOM 1554 C CA . PHE A 1 198 ? 14.363 -8.403 -14.253 1.00 95.12 198 PHE A CA 1
ATOM 1555 C C . PHE A 1 198 ? 14.315 -8.571 -15.780 1.00 95.12 198 PHE A C 1
ATOM 1557 O O . PHE A 1 198 ? 15.236 -9.139 -16.364 1.00 95.12 198 PHE A O 1
ATOM 1564 N N . TRP A 1 199 ? 13.312 -7.987 -16.447 1.00 93.25 199 TRP A N 1
ATOM 1565 C CA . TRP A 1 199 ? 13.258 -7.892 -17.913 1.00 93.25 199 TRP A CA 1
ATOM 1566 C C . TRP A 1 199 ? 14.380 -7.054 -18.527 1.00 93.25 199 TRP A C 1
ATOM 1568 O O . TRP A 1 199 ? 14.889 -7.385 -19.595 1.00 93.25 199 TRP A O 1
ATOM 1578 N N . SER A 1 200 ? 14.798 -5.979 -17.864 1.00 88.81 200 SER A N 1
ATOM 1579 C CA . SER A 1 200 ? 15.862 -5.112 -18.381 1.00 88.81 200 SER A CA 1
ATOM 1580 C C . SER A 1 200 ? 17.275 -5.705 -18.246 1.00 88.81 200 SER A C 1
ATOM 1582 O O . SER A 1 200 ? 18.169 -5.295 -18.988 1.00 88.81 200 SER A O 1
ATOM 1584 N N . LEU A 1 201 ? 17.489 -6.678 -17.348 1.00 88.50 201 LEU A N 1
ATOM 1585 C CA . LEU A 1 201 ? 18.820 -7.230 -17.041 1.00 88.50 201 LEU A CA 1
ATOM 1586 C C . LEU A 1 201 ? 19.555 -7.831 -18.249 1.00 88.50 201 LEU A C 1
ATOM 1588 O O . LEU A 1 201 ? 20.699 -7.428 -18.470 1.00 88.50 201 LEU A O 1
ATOM 1592 N N . PRO A 1 202 ? 18.942 -8.697 -19.082 1.00 87.12 202 PRO A N 1
ATOM 1593 C CA . PRO A 1 202 ? 19.634 -9.275 -20.235 1.00 87.12 202 PRO A CA 1
ATOM 1594 C C . PRO A 1 202 ? 20.170 -8.216 -21.207 1.00 87.12 202 PRO A C 1
ATOM 1596 O O . PRO A 1 202 ? 21.239 -8.375 -21.797 1.00 87.12 202 PRO A O 1
ATOM 1599 N N . TYR A 1 203 ? 19.450 -7.098 -21.361 1.00 79.56 203 TYR A N 1
ATOM 1600 C CA . TYR A 1 203 ? 19.894 -5.990 -22.201 1.00 79.56 203 TYR A CA 1
ATOM 1601 C C . TYR A 1 203 ? 21.111 -5.292 -21.594 1.00 79.56 203 TYR A C 1
ATOM 1603 O O . TYR A 1 203 ? 22.066 -5.027 -22.319 1.00 79.56 203 TYR A O 1
ATOM 1611 N N . LEU A 1 204 ? 21.107 -5.032 -20.282 1.00 77.69 204 LEU A N 1
ATOM 1612 C CA . LEU A 1 204 ? 22.230 -4.404 -19.575 1.00 77.69 204 LEU A CA 1
ATOM 1613 C C . LEU A 1 204 ? 23.501 -5.263 -19.633 1.00 77.69 204 LEU A C 1
ATOM 1615 O O . LEU A 1 204 ? 24.589 -4.735 -19.864 1.00 77.69 204 LEU A O 1
ATOM 1619 N N . GLU A 1 205 ? 23.370 -6.580 -19.488 1.00 76.81 205 GLU A N 1
ATOM 1620 C CA . GLU A 1 205 ? 24.503 -7.511 -19.546 1.00 76.81 205 GLU A C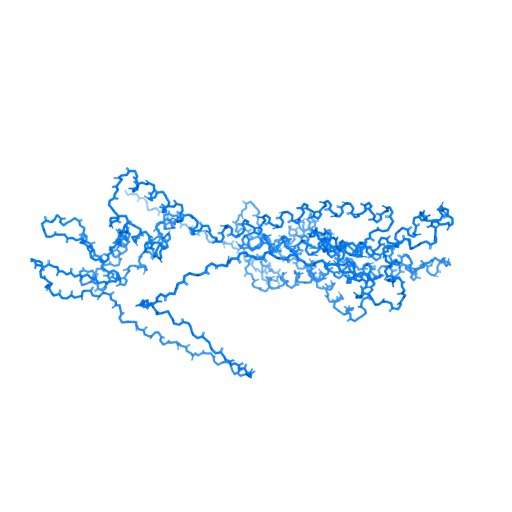A 1
ATOM 1621 C C . GLU A 1 205 ? 25.047 -7.705 -20.967 1.00 76.81 205 GLU A C 1
ATOM 1623 O O . GLU A 1 205 ? 26.252 -7.868 -21.167 1.00 76.81 205 GLU A O 1
ATOM 1628 N N . ARG A 1 206 ? 24.195 -7.605 -21.994 1.00 70.62 206 ARG A N 1
ATOM 1629 C CA . ARG A 1 206 ? 24.662 -7.605 -23.388 1.00 70.62 206 ARG A CA 1
ATOM 1630 C C . ARG A 1 206 ? 25.551 -6.394 -23.694 1.00 70.62 206 ARG A C 1
ATOM 1632 O O . ARG A 1 206 ? 26.479 -6.515 -24.491 1.00 70.62 206 ARG A O 1
ATOM 1639 N N . TYR A 1 207 ? 25.316 -5.251 -23.040 1.00 61.09 207 TYR A N 1
ATOM 1640 C CA . TYR A 1 207 ? 26.168 -4.061 -23.168 1.00 61.09 207 TYR A CA 1
ATOM 1641 C C . TYR A 1 207 ? 27.468 -4.139 -22.369 1.00 61.09 207 TYR A C 1
ATOM 1643 O O . TYR A 1 207 ? 28.457 -3.541 -22.791 1.00 61.09 207 TYR A O 1
ATOM 1651 N N . SER A 1 208 ? 27.505 -4.860 -21.244 1.00 65.12 208 SER A N 1
ATOM 1652 C CA . SER A 1 208 ? 28.732 -4.991 -20.443 1.00 65.12 208 SER A CA 1
ATOM 1653 C C . SER A 1 208 ? 29.803 -5.848 -21.131 1.00 65.12 208 SER A C 1
ATOM 1655 O O . SER A 1 208 ? 30.941 -5.893 -20.666 1.00 65.12 208 SER A O 1
ATOM 1657 N N . GLY A 1 209 ? 29.467 -6.511 -22.249 1.00 62.88 209 GLY A N 1
ATOM 1658 C CA . GLY A 1 209 ? 30.397 -7.323 -23.037 1.00 62.88 209 GLY A CA 1
ATOM 1659 C C . GLY A 1 209 ? 30.899 -8.558 -22.289 1.00 62.88 209 GLY A C 1
ATOM 1660 O O . GLY A 1 209 ? 31.860 -9.191 -22.720 1.00 62.88 209 GLY A O 1
ATOM 1661 N N . GLN A 1 210 ? 30.255 -8.908 -21.174 1.00 64.62 210 GLN A N 1
ATOM 1662 C CA . GLN A 1 210 ? 30.715 -9.928 -20.232 1.00 64.62 210 GLN A CA 1
ATOM 1663 C C . GLN A 1 210 ? 30.780 -11.327 -20.865 1.00 64.62 210 GLN A C 1
ATOM 1665 O O . GLN A 1 210 ? 31.593 -12.150 -20.459 1.00 64.62 210 GLN A O 1
ATOM 1670 N N . TYR A 1 211 ? 29.984 -11.558 -21.913 1.00 61.88 211 TYR A N 1
ATOM 1671 C CA . TYR A 1 211 ? 29.941 -12.805 -22.681 1.00 61.88 211 TYR A CA 1
ATOM 1672 C C . TYR A 1 211 ? 30.961 -12.870 -23.824 1.00 61.88 211 TYR A C 1
ATOM 1674 O O . TYR A 1 211 ? 31.306 -13.959 -24.277 1.00 61.88 211 TYR A O 1
ATOM 1682 N N . ALA A 1 212 ? 31.488 -11.725 -24.275 1.00 63.19 212 ALA A N 1
ATOM 1683 C CA . ALA A 1 212 ? 32.442 -11.672 -25.386 1.00 63.19 212 ALA A CA 1
ATOM 1684 C C . ALA A 1 212 ? 33.813 -12.277 -25.025 1.00 63.19 212 ALA A C 1
ATOM 1686 O O . ALA A 1 212 ? 34.588 -12.621 -25.915 1.00 63.19 212 ALA A O 1
ATOM 1687 N N . SER A 1 213 ? 34.114 -12.420 -23.730 1.00 64.88 213 SER A N 1
ATOM 1688 C CA . SER A 1 213 ? 35.361 -12.992 -23.210 1.00 64.88 213 SER A CA 1
ATOM 1689 C C . SER A 1 213 ? 35.263 -14.474 -22.818 1.00 64.88 213 SER A C 1
ATOM 1691 O O . SER A 1 213 ? 36.274 -15.063 -22.432 1.00 64.88 213 SER A O 1
ATOM 1693 N N . LEU A 1 214 ? 34.080 -15.098 -22.908 1.00 67.06 214 LEU A N 1
ATOM 1694 C CA . LEU A 1 214 ? 33.894 -16.504 -22.535 1.00 67.06 214 LEU A CA 1
ATOM 1695 C C . LEU A 1 214 ? 34.430 -17.463 -23.616 1.00 67.06 214 LEU A C 1
ATOM 1697 O O . LEU A 1 214 ? 34.352 -17.148 -24.802 1.00 67.06 214 LEU A O 1
ATOM 1701 N N . PRO A 1 215 ? 34.938 -18.656 -23.254 1.00 72.00 215 PRO A N 1
ATOM 1702 C CA . PRO A 1 215 ? 35.295 -19.703 -24.213 1.00 72.00 215 PRO A CA 1
ATOM 1703 C C . PRO A 1 215 ? 34.121 -20.094 -25.139 1.00 72.00 215 PRO A C 1
ATOM 1705 O O . PRO A 1 215 ? 32.986 -20.157 -24.663 1.00 72.00 215 PRO A O 1
ATOM 1708 N N . PRO A 1 216 ? 34.361 -20.463 -26.416 1.00 68.44 216 PRO A N 1
ATOM 1709 C CA . PRO A 1 216 ? 33.303 -20.750 -27.398 1.00 68.44 216 PRO A CA 1
ATOM 1710 C C . PRO A 1 216 ? 32.278 -21.813 -26.973 1.00 68.44 216 PRO A C 1
ATOM 1712 O O . PRO A 1 216 ? 31.111 -21.727 -27.337 1.00 68.44 216 PRO A O 1
ATOM 1715 N N . LEU A 1 217 ? 32.685 -22.798 -26.164 1.00 65.38 217 LEU A N 1
ATOM 1716 C CA . LEU A 1 217 ? 31.783 -23.835 -25.645 1.00 65.38 217 LEU A CA 1
ATOM 1717 C C . LEU A 1 217 ? 30.768 -23.298 -24.621 1.00 65.38 217 LEU A C 1
ATOM 1719 O O . LEU A 1 217 ? 29.687 -23.858 -24.491 1.00 65.38 217 LEU A O 1
ATOM 1723 N N . LEU A 1 218 ? 31.103 -22.214 -23.914 1.00 64.31 218 LEU A N 1
ATOM 1724 C CA . LEU A 1 218 ? 30.218 -21.543 -22.953 1.00 64.31 218 LEU A CA 1
ATOM 1725 C C . LEU A 1 218 ? 29.365 -20.446 -23.612 1.00 64.31 218 LEU A C 1
ATOM 1727 O O . LEU A 1 218 ? 28.348 -20.047 -23.055 1.00 64.31 218 LEU A O 1
ATOM 1731 N N . GLN A 1 219 ? 29.731 -20.006 -24.820 1.00 67.88 219 GLN A N 1
ATOM 1732 C CA . GLN A 1 219 ? 28.915 -19.102 -25.641 1.00 67.88 219 GLN A CA 1
ATOM 1733 C C . GLN A 1 219 ? 27.749 -19.819 -26.349 1.00 67.88 219 GLN A C 1
ATOM 1735 O O . GLN A 1 219 ? 26.853 -19.162 -26.863 1.00 67.88 219 GLN A O 1
ATOM 1740 N N . ALA A 1 220 ? 27.759 -21.157 -26.400 1.00 60.41 220 ALA A N 1
ATOM 1741 C CA . ALA A 1 220 ? 26.782 -21.946 -27.154 1.00 60.41 220 ALA A CA 1
ATOM 1742 C C . ALA A 1 220 ? 25.427 -22.147 -26.440 1.00 60.41 220 ALA A C 1
ATOM 1744 O O . ALA A 1 220 ? 24.468 -22.575 -27.078 1.00 60.41 220 ALA A O 1
ATOM 1745 N N . GLY A 1 221 ? 25.344 -21.882 -25.131 1.00 65.75 221 GLY A N 1
ATOM 1746 C CA . GLY A 1 221 ? 24.099 -21.961 -24.354 1.00 65.75 221 GLY A CA 1
ATOM 1747 C C . GLY A 1 221 ? 23.323 -20.637 -24.324 1.00 65.75 221 GLY A C 1
ATOM 1748 O O . GLY A 1 221 ? 23.882 -19.607 -24.706 1.00 65.75 221 GLY A O 1
ATOM 1749 N N . PRO A 1 222 ? 22.064 -20.635 -23.843 1.00 72.19 222 PRO A N 1
ATOM 1750 C CA . PRO A 1 222 ? 21.331 -19.395 -23.604 1.00 72.19 222 PRO A CA 1
ATOM 1751 C C . PRO A 1 222 ? 22.097 -18.537 -22.592 1.00 72.19 222 PRO A C 1
ATOM 1753 O O . PRO A 1 222 ? 22.525 -19.033 -21.550 1.00 72.19 222 PRO A O 1
ATOM 1756 N N . GLN A 1 223 ? 22.287 -17.258 -22.900 1.00 81.31 223 GLN A N 1
ATOM 1757 C CA . GLN A 1 223 ? 23.110 -16.348 -22.096 1.00 81.31 223 GLN A CA 1
ATOM 1758 C C . GLN A 1 223 ? 22.284 -15.575 -21.058 1.00 81.31 223 GLN A C 1
ATOM 1760 O O . GLN A 1 223 ? 22.839 -14.843 -20.247 1.00 81.31 223 GLN A O 1
ATOM 1765 N N . SER A 1 224 ? 20.956 -15.720 -21.081 1.00 89.62 224 SER A N 1
ATOM 1766 C CA . SER A 1 224 ? 20.038 -15.037 -20.167 1.00 89.62 224 SER A CA 1
ATOM 1767 C C . SER A 1 224 ? 18.777 -15.850 -19.907 1.00 89.62 224 SER A C 1
ATOM 1769 O O . SER A 1 224 ? 18.396 -16.712 -20.711 1.00 89.62 224 SER A O 1
ATOM 1771 N N . TRP A 1 225 ? 18.075 -15.517 -18.825 1.00 92.50 225 TRP A N 1
ATOM 1772 C CA . TRP A 1 225 ? 16.778 -16.118 -18.503 1.00 92.50 225 TRP A CA 1
ATOM 1773 C C . TRP A 1 225 ? 15.753 -15.930 -19.635 1.00 92.50 225 TRP A C 1
ATOM 1775 O O . TRP A 1 225 ? 14.976 -16.836 -19.938 1.00 92.50 225 TRP A O 1
ATOM 1785 N N . ALA A 1 226 ? 15.752 -14.762 -20.283 1.00 92.31 226 ALA A N 1
ATOM 1786 C CA . ALA A 1 226 ? 14.783 -14.422 -21.320 1.00 92.31 226 ALA A CA 1
ATOM 1787 C C . ALA A 1 226 ? 15.068 -15.157 -22.639 1.00 92.31 226 ALA A C 1
ATOM 1789 O O . ALA A 1 226 ? 14.131 -15.574 -23.318 1.00 92.31 226 ALA A O 1
ATOM 1790 N N . GLU A 1 227 ? 16.340 -15.371 -22.981 1.00 89.50 227 GLU A N 1
ATOM 1791 C CA . GLU A 1 227 ? 16.733 -16.184 -24.138 1.00 89.50 227 GLU A CA 1
ATOM 1792 C C . GLU A 1 227 ? 16.400 -17.664 -23.924 1.00 89.50 227 GLU A C 1
ATOM 1794 O O . GLU A 1 227 ? 15.818 -18.291 -24.805 1.00 89.50 227 GLU A O 1
ATOM 1799 N N . MET A 1 228 ? 16.672 -18.202 -22.729 1.00 90.31 228 MET A N 1
ATOM 1800 C CA . MET A 1 228 ? 16.329 -19.585 -22.371 1.00 90.31 228 MET A CA 1
ATOM 1801 C C . MET A 1 228 ? 14.828 -19.878 -22.529 1.00 90.31 228 MET A C 1
ATOM 1803 O O . MET A 1 228 ? 14.449 -20.993 -22.875 1.00 90.31 228 MET A O 1
ATOM 1807 N N . ASN A 1 229 ? 13.981 -18.872 -22.300 1.00 92.06 229 ASN A N 1
ATOM 1808 C CA . ASN A 1 229 ? 12.527 -18.971 -22.417 1.00 92.06 229 ASN A CA 1
ATOM 1809 C C . ASN A 1 229 ? 11.982 -18.529 -23.792 1.00 92.06 229 ASN A C 1
ATOM 1811 O O . ASN A 1 229 ? 10.768 -18.427 -23.954 1.00 92.06 229 ASN A O 1
ATOM 1815 N N . GLY A 1 230 ? 12.845 -18.237 -24.775 1.00 90.69 230 GLY A N 1
ATOM 1816 C CA . GLY A 1 230 ? 12.422 -17.815 -26.117 1.00 90.69 230 GLY A CA 1
ATOM 1817 C C . GLY A 1 230 ? 11.671 -16.476 -26.150 1.00 90.69 230 GLY A C 1
ATOM 1818 O O . GLY A 1 230 ? 10.855 -16.244 -27.034 1.00 90.69 230 GLY A O 1
ATOM 1819 N N . LEU A 1 231 ? 11.902 -15.592 -25.174 1.00 91.38 231 LEU A N 1
ATOM 1820 C CA . LEU A 1 231 ? 11.168 -14.325 -25.022 1.00 91.38 231 LEU A CA 1
ATOM 1821 C C . LEU A 1 231 ? 11.792 -13.153 -25.793 1.00 91.38 231 LEU A C 1
ATOM 1823 O O . LEU A 1 231 ? 11.191 -12.080 -25.864 1.00 91.38 231 LEU A O 1
ATOM 1827 N N . MET A 1 232 ? 13.000 -13.348 -26.326 1.00 85.19 232 MET A N 1
ATOM 1828 C CA . MET A 1 232 ? 13.770 -12.326 -27.045 1.00 85.19 232 MET A CA 1
ATOM 1829 C C . MET A 1 232 ? 13.364 -12.162 -28.513 1.00 85.19 232 MET A C 1
ATOM 1831 O O . MET A 1 232 ? 13.811 -11.214 -29.158 1.00 85.19 232 MET A O 1
ATOM 1835 N N . ASP A 1 233 ? 12.524 -13.055 -29.036 1.00 84.69 233 ASP A N 1
ATOM 1836 C CA . ASP A 1 233 ? 12.022 -12.960 -30.402 1.00 84.69 233 ASP A CA 1
ATOM 1837 C C . ASP A 1 233 ? 11.081 -11.753 -30.546 1.00 84.69 233 ASP A C 1
ATOM 1839 O O . ASP A 1 233 ? 10.168 -11.556 -29.743 1.00 84.69 233 ASP A O 1
ATOM 1843 N N . GLU A 1 234 ? 11.258 -10.956 -31.606 1.00 78.12 234 GLU A N 1
ATOM 1844 C CA . GLU A 1 234 ? 10.443 -9.751 -31.860 1.00 78.12 234 GLU A CA 1
ATOM 1845 C C . GLU A 1 234 ? 8.945 -10.053 -32.051 1.00 78.12 234 GLU A C 1
ATOM 1847 O O . GLU A 1 234 ? 8.102 -9.167 -31.916 1.00 78.12 234 GLU A O 1
ATOM 1852 N N . 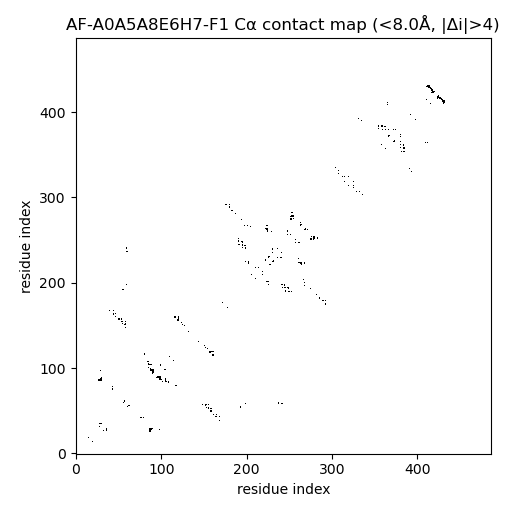SER A 1 235 ? 8.597 -11.307 -32.352 1.00 84.88 235 SER A N 1
ATOM 1853 C CA . SER A 1 235 ? 7.215 -11.777 -32.486 1.00 84.88 235 SER A CA 1
ATOM 1854 C C . SER A 1 235 ? 6.490 -11.920 -31.142 1.00 84.88 235 SER A C 1
ATOM 1856 O O . SER A 1 235 ? 5.258 -12.003 -31.112 1.00 84.88 235 SER A O 1
ATOM 1858 N N . VAL A 1 236 ? 7.224 -11.953 -30.026 1.00 89.50 236 VAL A N 1
ATOM 1859 C CA . VAL A 1 236 ? 6.655 -12.155 -28.695 1.00 89.50 236 VAL A CA 1
ATOM 1860 C C . VAL A 1 236 ? 6.089 -10.839 -28.173 1.00 89.50 236 VAL A C 1
ATOM 1862 O O . VAL A 1 236 ? 6.787 -9.843 -28.000 1.00 89.50 236 VAL A O 1
ATOM 1865 N N . ALA A 1 237 ? 4.791 -10.837 -27.873 1.00 90.56 237 ALA A N 1
ATOM 1866 C CA . ALA A 1 237 ? 4.118 -9.661 -27.342 1.00 90.56 237 ALA A CA 1
ATOM 1867 C C . ALA A 1 237 ? 4.662 -9.252 -25.958 1.00 90.56 237 ALA A C 1
ATOM 1869 O O . ALA A 1 237 ? 4.862 -10.094 -25.080 1.00 90.56 237 ALA A O 1
ATOM 1870 N N . ALA A 1 238 ? 4.750 -7.939 -25.713 1.00 90.31 238 ALA A N 1
ATOM 1871 C CA . ALA A 1 238 ? 5.161 -7.353 -24.431 1.00 90.31 238 ALA A CA 1
ATOM 1872 C C . ALA A 1 238 ? 4.369 -7.883 -23.221 1.00 90.31 238 ALA A C 1
ATOM 1874 O O . ALA A 1 238 ? 4.907 -8.024 -22.125 1.00 90.31 238 ALA A O 1
ATOM 1875 N N . ARG A 1 239 ? 3.087 -8.228 -23.417 1.00 91.81 239 ARG A N 1
ATOM 1876 C CA . ARG A 1 239 ? 2.258 -8.851 -22.372 1.00 91.81 239 ARG A CA 1
ATOM 1877 C C . ARG A 1 239 ? 2.827 -10.195 -21.922 1.00 91.81 239 ARG A C 1
ATOM 1879 O O . ARG A 1 239 ? 2.894 -10.432 -20.725 1.00 91.81 239 ARG A O 1
ATOM 1886 N N . THR A 1 240 ? 3.263 -11.037 -22.857 1.00 94.31 240 THR A N 1
ATOM 1887 C CA . THR A 1 240 ? 3.848 -12.351 -22.559 1.00 94.31 240 THR A CA 1
ATOM 1888 C C . THR A 1 240 ? 5.154 -12.194 -21.789 1.00 94.31 240 THR A C 1
ATOM 1890 O O . THR A 1 240 ? 5.336 -12.831 -20.755 1.00 94.31 240 THR A O 1
ATOM 1893 N N . GLN A 1 241 ? 6.024 -11.285 -22.238 1.00 94.88 241 GLN A N 1
ATOM 1894 C CA . GLN A 1 241 ? 7.288 -10.971 -21.566 1.00 94.88 241 GLN A CA 1
ATOM 1895 C C . GLN A 1 241 ? 7.040 -10.500 -20.124 1.00 94.88 241 GLN A C 1
ATOM 1897 O O . GLN A 1 241 ? 7.622 -11.040 -19.183 1.00 94.88 241 GLN A O 1
ATOM 1902 N N . TYR A 1 242 ? 6.097 -9.571 -19.935 1.00 96.19 242 TYR A N 1
ATOM 1903 C CA . TYR A 1 242 ? 5.701 -9.091 -18.612 1.00 96.19 242 TYR A CA 1
ATOM 1904 C C . TYR A 1 242 ? 5.133 -10.202 -17.725 1.00 96.19 242 TYR A C 1
ATOM 1906 O O . TYR A 1 242 ? 5.496 -10.279 -16.551 1.00 96.19 242 TYR A O 1
ATOM 1914 N N . THR A 1 243 ? 4.278 -11.077 -18.266 1.00 96.62 243 THR A N 1
ATOM 1915 C CA . THR A 1 243 ? 3.705 -12.211 -17.525 1.00 96.62 243 THR A CA 1
ATOM 1916 C C . THR A 1 243 ? 4.796 -13.124 -16.972 1.00 96.62 243 THR A C 1
ATOM 1918 O O . THR A 1 243 ? 4.738 -13.462 -15.792 1.00 96.62 243 THR A O 1
ATOM 1921 N N . PHE A 1 244 ? 5.816 -13.464 -17.763 1.00 97.19 244 PHE A N 1
ATOM 1922 C CA . PHE A 1 244 ? 6.955 -14.255 -17.283 1.00 97.19 244 PHE A CA 1
ATOM 1923 C C . PHE A 1 244 ? 7.753 -13.521 -16.193 1.00 97.19 244 PHE A C 1
ATOM 1925 O O . PHE A 1 244 ? 8.070 -14.108 -15.157 1.00 97.19 244 PHE A O 1
ATOM 1932 N N . SER A 1 245 ? 8.031 -12.226 -16.376 1.00 97.19 245 SER A N 1
ATOM 1933 C CA . SER A 1 245 ? 8.791 -11.435 -15.399 1.00 97.19 245 SER A CA 1
ATOM 1934 C C . SER A 1 245 ? 8.072 -11.276 -14.056 1.00 97.19 245 SER A C 1
ATOM 1936 O O . SER A 1 245 ? 8.694 -11.405 -12.996 1.00 97.19 245 SER A O 1
ATOM 1938 N N . ILE A 1 246 ? 6.765 -10.989 -14.073 1.00 97.50 246 ILE A N 1
ATOM 1939 C CA . ILE A 1 246 ? 5.979 -10.837 -12.842 1.00 97.50 246 ILE A CA 1
ATOM 1940 C C . ILE A 1 246 ? 5.733 -12.186 -12.170 1.00 97.50 246 ILE A C 1
ATOM 1942 O O . ILE A 1 246 ? 5.785 -12.255 -10.945 1.00 97.50 246 ILE A O 1
ATOM 1946 N N . TYR A 1 247 ? 5.541 -13.257 -12.946 1.00 97.44 247 TYR A N 1
ATOM 1947 C CA . TYR A 1 247 ? 5.436 -14.619 -12.429 1.00 97.44 247 TYR A CA 1
ATOM 1948 C C . TYR A 1 247 ? 6.686 -15.005 -11.633 1.00 97.44 247 TYR A C 1
ATOM 1950 O O . TYR A 1 247 ? 6.573 -15.346 -10.454 1.00 97.44 247 TYR A O 1
ATOM 1958 N N . TRP A 1 248 ? 7.874 -14.844 -12.228 1.00 97.25 248 TRP A N 1
ATOM 1959 C CA . TRP A 1 248 ? 9.141 -15.104 -11.543 1.00 97.25 248 TRP A CA 1
ATOM 1960 C C . TRP A 1 248 ? 9.290 -14.259 -10.275 1.00 97.25 248 TRP A C 1
ATOM 1962 O O . TRP A 1 248 ? 9.663 -14.763 -9.213 1.00 97.25 248 TRP A O 1
ATOM 1972 N N . THR A 1 249 ? 8.948 -12.972 -10.364 1.00 97.38 249 THR A N 1
ATOM 1973 C CA . THR A 1 249 ? 9.087 -12.044 -9.241 1.00 97.38 249 THR A CA 1
ATOM 1974 C C . THR A 1 249 ? 8.160 -12.417 -8.086 1.00 97.38 249 THR A C 1
ATOM 1976 O O . THR A 1 249 ? 8.607 -12.486 -6.945 1.00 97.38 249 THR A O 1
ATOM 1979 N N . VAL A 1 250 ? 6.882 -12.698 -8.350 1.00 95.75 250 VAL A N 1
ATOM 1980 C CA . VAL A 1 250 ? 5.921 -13.098 -7.310 1.00 95.75 250 VAL A CA 1
ATOM 1981 C C . VAL A 1 250 ? 6.315 -14.443 -6.700 1.00 95.75 250 VAL A C 1
ATOM 1983 O O . VAL A 1 250 ? 6.346 -14.554 -5.473 1.00 95.75 250 VAL A O 1
ATOM 1986 N N . ALA A 1 251 ? 6.688 -15.432 -7.519 1.00 96.06 251 ALA A N 1
ATOM 1987 C CA . ALA A 1 251 ? 7.154 -16.731 -7.034 1.00 96.06 251 ALA A CA 1
ATOM 1988 C C . ALA A 1 251 ? 8.396 -16.602 -6.134 1.00 96.06 251 ALA A C 1
ATOM 1990 O O . ALA A 1 251 ? 8.508 -17.317 -5.137 1.00 96.06 251 ALA A O 1
ATOM 1991 N N . THR A 1 252 ? 9.295 -15.667 -6.450 1.00 95.50 252 THR A N 1
ATOM 1992 C CA . THR A 1 252 ? 10.507 -15.381 -5.667 1.00 95.50 252 THR A CA 1
ATOM 1993 C C . THR A 1 252 ? 10.192 -14.629 -4.372 1.00 95.50 252 THR A C 1
ATOM 1995 O O . THR A 1 252 ? 10.656 -15.025 -3.304 1.00 95.50 252 THR A O 1
ATOM 1998 N N . LEU A 1 253 ? 9.374 -13.572 -4.426 1.00 95.00 253 LEU A N 1
ATOM 1999 C CA . LEU A 1 253 ? 9.027 -12.752 -3.257 1.00 95.00 253 LEU A CA 1
ATOM 2000 C C . LEU A 1 253 ? 8.203 -13.520 -2.215 1.00 95.00 253 LEU A C 1
ATOM 2002 O O . LEU A 1 253 ? 8.350 -13.267 -1.022 1.00 95.00 253 LEU A O 1
ATOM 2006 N N . VAL A 1 254 ? 7.350 -14.447 -2.660 1.00 93.31 254 VAL A N 1
ATOM 2007 C CA . VAL A 1 254 ? 6.518 -15.301 -1.791 1.00 93.31 254 VAL A CA 1
ATOM 2008 C C . VAL A 1 254 ? 7.243 -16.605 -1.418 1.00 93.31 254 VAL A C 1
ATOM 2010 O O . VAL A 1 254 ? 6.686 -17.453 -0.729 1.00 93.31 254 VAL A O 1
ATOM 2013 N N . SER A 1 255 ? 8.512 -16.769 -1.810 1.00 91.12 255 SER A N 1
ATOM 2014 C CA . SER A 1 255 ? 9.352 -17.939 -1.498 1.00 91.12 255 SER A CA 1
ATOM 2015 C C . SER A 1 255 ? 8.806 -19.291 -1.992 1.00 91.12 255 SER A C 1
ATOM 2017 O O . SER A 1 255 ? 9.077 -20.324 -1.388 1.00 91.12 255 SER A O 1
ATOM 2019 N N . VAL A 1 256 ? 8.057 -19.299 -3.101 1.00 94.38 256 VAL A N 1
ATOM 2020 C CA . VAL A 1 256 ? 7.578 -20.536 -3.749 1.00 94.38 256 VAL A CA 1
ATOM 2021 C C . VAL A 1 256 ? 8.661 -21.130 -4.650 1.00 94.38 256 VAL A C 1
ATOM 2023 O O . VAL A 1 256 ? 8.991 -22.301 -4.514 1.00 94.38 256 VAL A O 1
ATOM 2026 N N . GLY A 1 257 ? 9.226 -20.313 -5.548 1.00 89.19 257 GLY A N 1
ATOM 2027 C CA . GLY A 1 257 ? 10.400 -20.660 -6.357 1.00 89.19 257 GLY A CA 1
ATOM 2028 C C . GLY A 1 257 ? 10.301 -21.964 -7.162 1.00 89.19 257 GLY A C 1
ATOM 2029 O O . GLY A 1 257 ? 11.126 -22.849 -6.968 1.00 89.19 257 GLY A O 1
ATOM 2030 N N . TYR A 1 258 ? 9.342 -22.075 -8.092 1.00 92.62 258 TYR A N 1
ATOM 2031 C CA . TYR A 1 258 ? 9.149 -23.278 -8.925 1.00 92.62 258 TYR A CA 1
ATOM 2032 C C . TYR A 1 258 ? 10.386 -23.699 -9.742 1.00 92.62 258 TYR A C 1
ATOM 2034 O O . TYR A 1 258 ? 10.561 -24.885 -10.014 1.00 92.62 258 TYR A O 1
ATOM 2042 N N . GLY A 1 259 ? 11.248 -22.745 -10.115 1.00 91.50 259 GLY A N 1
ATOM 2043 C CA . GLY A 1 259 ? 12.524 -22.997 -10.800 1.00 91.50 259 GLY A CA 1
ATOM 2044 C C . GLY A 1 259 ? 12.434 -23.142 -12.323 1.00 91.50 259 GLY A C 1
ATOM 2045 O O . GLY A 1 259 ? 13.458 -23.286 -12.983 1.00 91.50 259 GLY A O 1
ATOM 2046 N N . ASP A 1 260 ? 11.240 -23.056 -12.896 1.00 92.75 260 ASP A N 1
ATOM 2047 C CA . ASP A 1 260 ? 10.982 -23.029 -14.339 1.00 92.75 260 ASP A CA 1
ATOM 2048 C C . ASP A 1 260 ? 11.515 -21.754 -15.011 1.00 92.75 260 ASP A C 1
ATOM 2050 O O . ASP A 1 260 ? 12.172 -21.820 -16.048 1.00 92.75 260 ASP A O 1
ATOM 2054 N N . VAL A 1 261 ? 11.322 -20.598 -14.375 1.00 95.19 261 VAL A N 1
ATOM 2055 C CA . VAL A 1 261 ? 12.017 -19.353 -14.713 1.00 95.19 261 VAL A CA 1
ATOM 2056 C C . VAL A 1 261 ? 13.093 -19.115 -13.661 1.00 95.19 261 VAL A C 1
ATOM 2058 O O . VAL A 1 261 ? 12.809 -19.086 -12.464 1.00 95.19 261 VAL A O 1
ATOM 2061 N N . HIS A 1 262 ? 14.342 -18.956 -14.085 1.00 92.25 262 HIS A N 1
ATOM 2062 C CA . HIS A 1 262 ? 15.459 -18.716 -13.177 1.00 92.25 262 HIS A CA 1
ATOM 2063 C C . HIS A 1 262 ? 16.581 -17.939 -13.864 1.00 92.25 262 HIS A C 1
ATOM 2065 O O . HIS A 1 262 ? 16.682 -17.912 -15.088 1.00 92.25 262 HIS A O 1
ATOM 2071 N N . ALA A 1 263 ? 17.414 -17.301 -13.043 1.00 92.38 263 ALA A N 1
ATOM 2072 C CA . ALA A 1 263 ? 18.615 -16.614 -13.485 1.00 92.38 263 ALA A CA 1
ATOM 2073 C C . ALA A 1 263 ? 19.632 -17.596 -14.075 1.00 92.38 263 ALA A C 1
ATOM 2075 O O . ALA A 1 263 ? 20.000 -18.581 -13.428 1.00 92.38 263 ALA A O 1
ATOM 2076 N N . VAL A 1 264 ? 20.118 -17.292 -15.273 1.00 89.06 264 VAL A N 1
ATOM 2077 C CA . VAL A 1 264 ? 21.117 -18.088 -15.989 1.00 89.06 264 VAL A CA 1
ATOM 2078 C C . VAL A 1 264 ? 22.500 -17.478 -15.790 1.00 89.06 264 VAL A C 1
ATOM 2080 O O . VAL A 1 264 ? 23.456 -18.195 -15.488 1.00 89.06 264 VAL A O 1
ATOM 2083 N N . SER A 1 265 ? 22.609 -16.154 -15.892 1.00 86.12 265 SER A N 1
ATOM 2084 C CA . SER A 1 265 ? 23.890 -15.463 -15.774 1.00 86.12 265 SER A CA 1
ATOM 2085 C C . SER A 1 265 ? 24.306 -15.182 -14.330 1.00 86.12 265 SER A C 1
ATOM 2087 O O . SER A 1 265 ? 23.489 -15.138 -13.411 1.00 86.12 265 SER A O 1
ATOM 2089 N N . VAL A 1 266 ? 25.601 -14.925 -14.117 1.00 84.88 266 VAL A N 1
ATOM 2090 C CA . VAL A 1 266 ? 26.127 -14.548 -12.792 1.00 84.88 266 VAL A CA 1
ATOM 2091 C C . VAL A 1 266 ? 25.525 -13.223 -12.305 1.00 84.88 266 VAL A C 1
ATOM 2093 O O . VAL A 1 266 ? 25.276 -13.068 -11.109 1.00 84.88 266 VAL A O 1
ATOM 2096 N N . GLY A 1 267 ? 25.273 -12.269 -13.208 1.00 86.56 267 GLY A N 1
ATOM 2097 C CA . GLY A 1 267 ? 24.662 -10.988 -12.850 1.00 86.56 267 GLY A CA 1
ATOM 2098 C C . GLY A 1 267 ? 23.181 -11.135 -12.497 1.00 86.56 267 GLY A C 1
ATOM 2099 O O . GLY A 1 267 ? 22.751 -10.632 -11.455 1.00 86.56 267 GLY A O 1
ATOM 2100 N N . GLU A 1 268 ? 22.427 -11.923 -13.266 1.00 91.62 268 GLU A N 1
ATOM 2101 C CA . GLU A 1 268 ? 21.047 -12.307 -12.952 1.00 91.62 268 GLU A CA 1
ATOM 2102 C C . GLU A 1 268 ? 20.964 -13.064 -11.616 1.00 91.62 268 GLU A C 1
ATOM 2104 O O . GLU A 1 268 ? 20.055 -12.822 -10.818 1.00 91.62 268 GLU A O 1
ATOM 2109 N N . GLN A 1 269 ? 21.922 -13.952 -11.329 1.00 92.12 269 GLN A N 1
ATOM 2110 C CA . GLN A 1 269 ? 21.995 -14.691 -10.065 1.00 92.12 269 GLN A CA 1
ATOM 2111 C C . GLN A 1 269 ? 22.280 -13.752 -8.890 1.00 92.12 269 GLN A C 1
ATOM 2113 O O . GLN A 1 269 ? 21.591 -13.818 -7.871 1.00 92.12 269 GLN A O 1
ATOM 2118 N N . ALA A 1 270 ? 23.241 -12.835 -9.029 1.00 92.56 270 ALA A N 1
ATOM 2119 C CA . ALA A 1 270 ? 23.539 -11.837 -8.005 1.00 92.56 270 ALA A CA 1
ATOM 2120 C C . ALA A 1 270 ? 22.326 -10.934 -7.724 1.00 92.56 270 ALA A C 1
ATOM 2122 O O . ALA A 1 270 ? 21.980 -10.704 -6.562 1.00 92.56 270 ALA A O 1
ATOM 2123 N N . PHE A 1 271 ? 21.633 -10.479 -8.772 1.00 94.38 271 PHE A N 1
ATOM 2124 C CA . PHE A 1 271 ? 20.373 -9.746 -8.640 1.00 94.38 271 PHE A CA 1
ATOM 2125 C C . PHE A 1 271 ? 19.307 -10.578 -7.917 1.00 94.38 271 PHE A C 1
ATOM 2127 O O . PHE A 1 271 ? 18.661 -10.084 -6.991 1.00 94.38 271 PHE A O 1
ATOM 2134 N N . SER A 1 272 ? 19.164 -11.853 -8.281 1.00 95.06 272 SER A N 1
ATOM 2135 C CA . SER A 1 272 ? 18.200 -12.772 -7.667 1.00 95.06 272 SER A CA 1
ATOM 2136 C C . SER A 1 272 ? 18.455 -12.961 -6.174 1.00 95.06 272 SER A C 1
ATOM 2138 O O . SER A 1 272 ? 17.508 -12.911 -5.395 1.00 95.06 272 SER A O 1
ATOM 2140 N N . VAL A 1 273 ? 19.714 -13.086 -5.739 1.00 95.75 273 VAL A N 1
ATOM 2141 C CA . VAL A 1 273 ? 20.074 -13.179 -4.310 1.00 95.75 273 VAL A CA 1
ATOM 2142 C C . VAL A 1 273 ? 19.642 -11.925 -3.541 1.00 95.75 273 VAL A C 1
ATOM 2144 O O . VAL A 1 273 ? 19.081 -12.025 -2.443 1.00 95.75 273 VAL A O 1
ATOM 2147 N N . VAL A 1 274 ? 19.851 -10.738 -4.119 1.00 96.25 274 VAL A N 1
ATOM 2148 C CA . VAL A 1 274 ? 19.417 -9.468 -3.514 1.00 96.25 274 VAL A CA 1
ATOM 2149 C C . VAL A 1 274 ? 17.891 -9.409 -3.416 1.00 96.25 274 VAL A C 1
ATOM 2151 O O . VAL A 1 274 ? 17.357 -9.091 -2.349 1.00 96.25 274 VAL A O 1
ATOM 2154 N N . VAL A 1 275 ? 17.184 -9.759 -4.494 1.00 96.25 275 VAL A N 1
ATOM 2155 C CA . VAL A 1 275 ? 15.714 -9.776 -4.541 1.00 96.25 275 VAL A CA 1
ATOM 2156 C C . VAL A 1 275 ? 15.130 -10.791 -3.562 1.00 96.25 275 VAL A C 1
ATOM 2158 O O . VAL A 1 275 ? 14.197 -10.452 -2.841 1.00 96.25 275 VAL A O 1
ATOM 2161 N N . MET A 1 276 ? 15.687 -11.999 -3.474 1.00 95.50 276 MET A N 1
ATOM 2162 C CA . MET A 1 276 ? 15.262 -13.032 -2.523 1.00 95.50 276 MET A CA 1
ATOM 2163 C C . MET A 1 276 ? 15.408 -12.556 -1.076 1.00 95.50 276 MET A C 1
ATOM 2165 O O . MET A 1 276 ? 14.480 -12.693 -0.280 1.00 95.50 276 MET A O 1
ATOM 2169 N N . THR A 1 277 ? 16.541 -11.932 -0.744 1.00 95.12 277 THR A N 1
ATOM 2170 C CA . THR A 1 277 ? 16.795 -11.410 0.608 1.00 95.12 277 THR A CA 1
ATOM 2171 C C . THR A 1 277 ? 15.817 -10.286 0.962 1.00 95.12 277 THR A C 1
ATOM 2173 O O . THR A 1 277 ? 15.185 -10.310 2.020 1.00 95.12 277 THR A O 1
ATOM 2176 N N . ALA A 1 278 ? 15.643 -9.311 0.065 1.00 93.75 278 ALA A N 1
ATOM 2177 C CA . ALA A 1 278 ? 14.700 -8.210 0.262 1.00 93.75 278 ALA A CA 1
ATOM 2178 C C . ALA A 1 278 ? 13.237 -8.695 0.302 1.00 93.75 278 ALA A C 1
ATOM 2180 O O . ALA A 1 278 ? 12.427 -8.187 1.086 1.00 93.75 278 ALA A O 1
ATOM 2181 N N . GLY A 1 279 ? 12.910 -9.697 -0.515 1.00 92.81 279 GLY A N 1
ATOM 2182 C CA . GLY A 1 279 ? 11.605 -10.341 -0.589 1.00 92.81 279 GLY A CA 1
ATOM 2183 C C . GLY A 1 279 ? 11.228 -11.039 0.707 1.00 92.81 279 GLY A C 1
ATOM 2184 O O . GLY A 1 279 ? 10.171 -10.739 1.255 1.00 92.81 279 GLY A O 1
ATOM 2185 N N . ALA A 1 280 ? 12.123 -11.861 1.260 1.00 93.19 280 ALA A N 1
ATOM 2186 C CA . ALA A 1 280 ? 11.907 -12.547 2.533 1.00 93.19 280 ALA A CA 1
ATOM 2187 C C . ALA A 1 280 ? 11.607 -11.565 3.681 1.00 93.19 280 ALA A C 1
ATOM 2189 O O . ALA A 1 280 ? 10.660 -11.768 4.448 1.00 93.19 280 ALA A O 1
ATOM 2190 N N . ILE A 1 281 ? 12.360 -10.461 3.769 1.00 93.25 281 ILE A N 1
ATOM 2191 C CA . ILE A 1 281 ? 12.136 -9.412 4.778 1.00 93.25 281 ILE A CA 1
ATOM 2192 C C . ILE A 1 281 ? 10.764 -8.758 4.575 1.00 93.25 281 ILE A C 1
ATOM 2194 O O . ILE A 1 281 ? 9.972 -8.653 5.514 1.00 93.25 281 ILE A O 1
ATOM 2198 N N . THR A 1 282 ? 10.462 -8.331 3.349 1.00 91.25 282 THR A N 1
ATOM 2199 C CA . THR A 1 282 ? 9.223 -7.599 3.047 1.00 91.25 282 THR A CA 1
ATOM 2200 C C . THR A 1 282 ? 7.986 -8.482 3.232 1.00 91.25 282 THR A C 1
ATOM 2202 O O . THR A 1 282 ? 7.001 -8.040 3.827 1.00 91.25 282 THR A O 1
ATOM 2205 N N . TYR A 1 283 ? 8.043 -9.739 2.787 1.00 91.50 283 TYR A N 1
ATOM 2206 C CA . TYR A 1 283 ? 6.971 -10.718 2.953 1.00 91.50 283 TYR A CA 1
ATOM 2207 C C . TYR A 1 283 ? 6.710 -11.033 4.434 1.00 91.50 283 TYR A C 1
ATOM 2209 O O . TYR A 1 283 ? 5.558 -11.041 4.869 1.00 91.50 283 TYR A O 1
ATOM 2217 N N . SER A 1 284 ? 7.765 -11.162 5.246 1.00 92.81 284 SER A N 1
ATOM 2218 C CA . SER A 1 284 ? 7.637 -11.357 6.700 1.00 92.81 284 SER A CA 1
ATOM 2219 C C . SER A 1 284 ? 6.931 -10.180 7.386 1.00 92.81 284 SER A C 1
ATOM 2221 O O . SER A 1 284 ? 6.043 -10.376 8.219 1.00 92.81 284 SER A O 1
ATOM 2223 N N . VAL A 1 285 ? 7.274 -8.941 7.010 1.00 91.75 285 VAL A N 1
ATOM 2224 C CA . VAL A 1 285 ? 6.613 -7.729 7.534 1.00 91.75 285 VAL A CA 1
ATOM 2225 C C . VAL A 1 285 ? 5.143 -7.662 7.107 1.00 91.75 285 VAL A C 1
ATOM 2227 O O . VAL A 1 285 ? 4.289 -7.249 7.900 1.00 91.75 285 VAL A O 1
ATOM 2230 N N . LEU A 1 286 ? 4.833 -8.079 5.876 1.00 91.38 286 LEU A N 1
ATOM 2231 C CA . LEU A 1 286 ? 3.463 -8.158 5.371 1.00 91.38 286 LEU A CA 1
ATOM 2232 C C . LEU A 1 286 ? 2.623 -9.133 6.194 1.00 91.38 286 LEU A C 1
ATOM 2234 O O . LEU A 1 286 ? 1.576 -8.741 6.713 1.00 91.38 286 LEU A O 1
ATOM 2238 N N . PHE A 1 287 ? 3.116 -10.357 6.384 1.00 90.94 287 PHE A N 1
ATOM 2239 C CA . PHE A 1 287 ? 2.438 -11.371 7.186 1.00 90.94 287 PHE A CA 1
ATOM 2240 C C . PHE A 1 287 ? 2.227 -10.905 8.634 1.00 90.94 287 PHE A C 1
ATOM 2242 O O . PHE A 1 287 ? 1.110 -10.967 9.149 1.00 90.94 287 PHE A O 1
ATOM 2249 N N . GLY A 1 288 ? 3.259 -10.337 9.268 1.00 92.31 288 GLY A N 1
ATOM 2250 C CA . GLY A 1 288 ? 3.151 -9.796 10.628 1.00 92.31 288 GLY A CA 1
ATOM 2251 C C . GLY A 1 288 ? 2.128 -8.659 10.751 1.00 92.31 288 GLY A C 1
ATOM 2252 O O . GLY A 1 288 ? 1.407 -8.566 11.748 1.00 92.31 288 GLY A O 1
ATOM 2253 N N . SER A 1 289 ? 2.004 -7.818 9.721 1.00 89.88 289 SER A N 1
ATOM 2254 C CA . SER A 1 289 ? 1.020 -6.726 9.698 1.00 89.88 289 SER A CA 1
ATOM 2255 C C . SER A 1 289 ? -0.413 -7.241 9.567 1.00 89.88 289 SER A C 1
ATOM 2257 O O . SER A 1 289 ? -1.305 -6.723 10.240 1.00 89.88 289 SER A O 1
ATOM 2259 N N . VAL A 1 290 ? -0.633 -8.275 8.749 1.00 90.75 290 VAL A N 1
ATOM 2260 C CA . VAL A 1 290 ? -1.937 -8.947 8.627 1.00 90.75 290 VAL A CA 1
ATOM 2261 C C . VA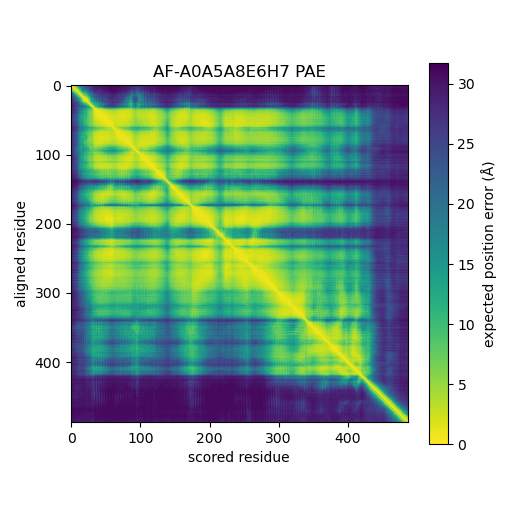L A 1 290 ? -2.316 -9.628 9.943 1.00 90.75 290 VAL A C 1
ATOM 2263 O O . VAL A 1 290 ? -3.428 -9.428 10.426 1.00 90.75 290 VAL A O 1
ATOM 2266 N N . ALA A 1 291 ? -1.385 -10.350 10.572 1.00 90.69 291 ALA A N 1
ATOM 2267 C CA . ALA A 1 291 ? -1.609 -10.982 11.873 1.00 90.69 291 ALA A CA 1
ATOM 2268 C C . ALA A 1 291 ? -1.969 -9.954 12.960 1.00 90.69 291 ALA A C 1
ATOM 2270 O O . ALA A 1 291 ? -2.913 -10.155 13.722 1.00 90.69 291 ALA A O 1
ATOM 2271 N N . THR A 1 292 ? -1.271 -8.813 12.989 1.00 89.00 292 THR A N 1
ATOM 2272 C CA . THR A 1 292 ? -1.574 -7.717 13.924 1.00 89.00 292 THR A CA 1
ATOM 2273 C C . THR A 1 292 ? -2.961 -7.127 13.676 1.00 89.00 292 THR A C 1
ATOM 2275 O O . THR A 1 292 ? -3.687 -6.851 14.630 1.00 89.00 292 THR A O 1
ATOM 2278 N N . LEU A 1 293 ? -3.355 -6.944 12.411 1.00 87.69 293 LEU A N 1
ATOM 2279 C CA . LEU A 1 293 ? -4.692 -6.452 12.083 1.00 87.69 293 LEU A CA 1
ATOM 2280 C C . LEU A 1 293 ? -5.765 -7.438 12.553 1.00 87.69 293 LEU A C 1
ATOM 2282 O O . LEU A 1 293 ? -6.714 -7.020 13.211 1.00 87.69 293 LEU A O 1
ATOM 2286 N N . LEU A 1 294 ? -5.591 -8.733 12.286 1.00 87.62 294 LEU A N 1
ATOM 2287 C CA . LEU A 1 294 ? -6.532 -9.764 12.723 1.00 87.62 294 LEU A CA 1
ATOM 2288 C C . LEU A 1 294 ? -6.657 -9.809 14.253 1.00 87.62 294 LEU A C 1
ATOM 2290 O O . LEU A 1 294 ? -7.765 -9.855 14.783 1.00 87.62 294 LEU A O 1
ATOM 2294 N N . ALA A 1 295 ? -5.535 -9.699 14.967 1.00 87.69 295 ALA A N 1
ATOM 2295 C CA . ALA A 1 295 ? -5.533 -9.587 16.423 1.00 87.69 295 ALA A CA 1
ATOM 2296 C C . ALA A 1 295 ? -6.263 -8.324 16.910 1.00 87.69 295 ALA A C 1
ATOM 2298 O O . ALA A 1 295 ? -6.970 -8.375 17.912 1.00 87.69 295 ALA A O 1
ATOM 2299 N N . SER A 1 296 ? -6.126 -7.199 16.199 1.00 85.38 296 SER A N 1
ATOM 2300 C CA . SER A 1 296 ? -6.806 -5.948 16.554 1.00 85.38 296 SER A CA 1
ATOM 2301 C C . SER A 1 296 ? -8.317 -5.985 16.309 1.00 85.38 296 SER A C 1
ATOM 2303 O O . SER A 1 296 ? -9.064 -5.449 17.121 1.00 85.38 296 SER A O 1
ATOM 2305 N N . LEU A 1 297 ? -8.773 -6.653 15.241 1.00 84.94 297 LEU A N 1
ATOM 2306 C CA . LEU A 1 297 ? -10.201 -6.836 14.952 1.00 84.94 297 LEU A CA 1
ATOM 2307 C C . LEU A 1 297 ? -10.879 -7.683 16.032 1.00 84.94 297 LEU A C 1
ATOM 2309 O O . LEU A 1 297 ? -11.983 -7.371 16.463 1.00 84.94 297 LEU A O 1
ATOM 2313 N N . ASN A 1 298 ? -10.167 -8.690 16.534 1.00 85.81 298 ASN A N 1
ATOM 2314 C CA . ASN A 1 298 ? -10.662 -9.585 17.576 1.00 85.81 298 ASN A CA 1
ATOM 2315 C C . ASN A 1 298 ? -10.284 -9.119 18.994 1.00 85.81 298 ASN A C 1
ATOM 2317 O O . ASN A 1 298 ? -10.459 -9.868 19.953 1.00 85.81 298 ASN A O 1
ATOM 2321 N N . ALA A 1 299 ? -9.754 -7.900 19.163 1.00 86.12 299 ALA A N 1
ATOM 2322 C CA . ALA A 1 299 ? -9.207 -7.452 20.445 1.00 86.12 299 ALA A CA 1
ATOM 2323 C C . ALA A 1 299 ? -10.271 -7.352 21.550 1.00 86.12 299 ALA A C 1
ATOM 2325 O O . ALA A 1 299 ? -9.983 -7.680 22.700 1.00 86.12 299 ALA A O 1
ATOM 2326 N N . HIS A 1 300 ? -11.490 -6.918 21.214 1.00 81.12 300 HIS A N 1
ATOM 2327 C CA . HIS A 1 300 ? -12.597 -6.816 22.172 1.00 81.12 300 HIS A CA 1
ATOM 2328 C C . HIS A 1 300 ? -13.012 -8.198 22.697 1.00 81.12 300 HIS A C 1
ATOM 2330 O O . HIS A 1 300 ? -13.050 -8.429 23.905 1.00 81.12 300 HIS A O 1
ATOM 2336 N N . GLU A 1 301 ? -13.219 -9.152 21.788 1.00 84.81 301 GLU A N 1
ATOM 2337 C CA . GLU A 1 301 ? -13.560 -10.529 22.145 1.00 84.81 301 GLU A CA 1
ATOM 2338 C C . GLU A 1 301 ? -12.421 -11.219 22.911 1.00 84.81 301 GLU A C 1
ATOM 2340 O O . GLU A 1 301 ? -12.661 -11.919 23.895 1.00 84.81 301 GLU A O 1
ATOM 2345 N N . ALA A 1 302 ? -11.166 -10.970 22.522 1.00 86.75 302 ALA A N 1
ATOM 2346 C CA . ALA A 1 302 ? -9.997 -11.498 23.218 1.00 86.75 302 ALA A CA 1
ATOM 2347 C C . ALA A 1 302 ? -9.904 -10.988 24.666 1.00 86.75 302 ALA A C 1
ATOM 2349 O O . ALA A 1 302 ? -9.647 -11.780 25.574 1.00 86.75 302 ALA A O 1
ATOM 2350 N N . LYS A 1 303 ? -10.155 -9.692 24.907 1.00 87.31 303 LYS A N 1
ATOM 2351 C CA . LYS A 1 303 ? -10.204 -9.117 26.264 1.00 87.31 303 LYS A CA 1
ATOM 2352 C C . LYS A 1 303 ? -11.320 -9.733 27.104 1.00 87.31 303 LYS A C 1
ATOM 2354 O O . LYS A 1 303 ? -11.097 -10.067 28.266 1.00 87.31 303 LYS A O 1
ATOM 2359 N N . PHE A 1 304 ? -12.511 -9.901 26.531 1.00 86.50 304 PHE A N 1
ATOM 2360 C CA . PHE A 1 304 ? -13.620 -10.533 27.242 1.00 86.50 304 PHE A CA 1
ATOM 2361 C C . PHE A 1 304 ? -13.304 -11.982 27.612 1.00 86.50 304 PHE A C 1
ATOM 2363 O O . PHE A 1 304 ? -13.496 -12.382 28.759 1.00 86.50 304 PHE A O 1
ATOM 2370 N N . ARG A 1 305 ? -12.719 -12.744 26.686 1.00 88.19 305 ARG A N 1
ATOM 2371 C CA . ARG A 1 305 ? -12.297 -14.123 26.940 1.00 88.19 305 ARG A CA 1
ATOM 2372 C C . ARG A 1 305 ? -11.279 -14.211 28.081 1.00 88.19 305 ARG A C 1
ATOM 2374 O O . ARG A 1 305 ? -11.458 -15.018 28.985 1.00 88.19 305 ARG A O 1
ATOM 2381 N N . GLN A 1 306 ? -10.298 -13.304 28.118 1.00 91.19 306 GLN A N 1
ATOM 2382 C CA . GLN A 1 306 ? -9.353 -13.195 29.239 1.00 91.19 306 GLN A CA 1
ATOM 2383 C C . GLN A 1 306 ? -10.047 -12.897 30.579 1.00 91.19 306 GLN A C 1
ATOM 2385 O O . GLN A 1 306 ? -9.649 -13.432 31.615 1.00 91.19 306 GLN A O 1
ATOM 2390 N N . LYS A 1 307 ? -11.095 -12.061 30.580 1.00 89.00 307 LYS A N 1
ATOM 2391 C CA . LYS A 1 307 ? -11.896 -11.774 31.780 1.00 89.00 307 LYS A CA 1
ATOM 2392 C C . LYS A 1 307 ? -12.643 -13.019 32.264 1.00 89.00 307 LYS A C 1
ATOM 2394 O O . LYS A 1 307 ? -12.606 -13.305 33.459 1.00 89.00 307 LYS A O 1
ATOM 2399 N N . ILE A 1 308 ? -13.271 -13.773 31.360 1.00 90.94 308 ILE A N 1
ATOM 2400 C CA . ILE A 1 308 ? -13.939 -15.044 31.687 1.00 90.94 308 ILE A CA 1
ATOM 2401 C C . ILE A 1 308 ? -12.946 -16.058 32.260 1.00 90.94 308 ILE A C 1
ATOM 2403 O O . ILE A 1 308 ? -13.237 -16.663 33.290 1.00 90.94 308 ILE A O 1
ATOM 2407 N N . ASP A 1 309 ? -11.756 -16.190 31.671 1.00 93.50 309 ASP A N 1
ATOM 2408 C CA . ASP A 1 309 ? -10.720 -17.106 32.164 1.00 93.50 309 ASP A CA 1
ATOM 2409 C C . ASP A 1 309 ? -10.293 -16.772 33.607 1.00 93.50 309 ASP A C 1
ATOM 2411 O O . ASP A 1 309 ? -10.115 -17.668 34.441 1.00 93.50 309 ASP A O 1
ATOM 2415 N N . ALA A 1 310 ? -10.171 -15.479 33.932 1.00 93.31 310 ALA A N 1
ATOM 2416 C CA . ALA A 1 310 ? -9.868 -15.014 35.285 1.00 93.31 310 ALA A CA 1
ATOM 2417 C C . ALA A 1 310 ? -11.014 -15.304 36.272 1.00 93.31 310 ALA A C 1
ATOM 2419 O O . ALA A 1 310 ? -10.767 -15.768 37.388 1.00 93.31 310 ALA A O 1
ATOM 2420 N N . VAL A 1 311 ? -12.267 -15.091 35.856 1.00 92.12 311 VAL A N 1
ATOM 2421 C CA . VAL A 1 311 ? -13.458 -15.437 36.652 1.00 92.12 311 VAL A CA 1
ATOM 2422 C C . VAL A 1 311 ? -13.511 -16.947 36.905 1.00 92.12 311 VAL A C 1
ATOM 2424 O O . VAL A 1 311 ? -13.706 -17.378 38.040 1.00 92.12 311 VAL A O 1
ATOM 2427 N N . ASP A 1 312 ? -13.250 -17.769 35.892 1.00 93.06 312 ASP A N 1
ATOM 2428 C CA . ASP A 1 312 ? -13.192 -19.226 36.017 1.00 93.06 312 ASP A CA 1
ATOM 2429 C C . ASP A 1 312 ? -12.068 -19.699 36.949 1.00 93.06 312 ASP A C 1
ATOM 2431 O O . ASP A 1 312 ? -12.223 -20.700 37.656 1.00 93.06 312 ASP A O 1
ATOM 2435 N N . ALA A 1 313 ? -10.925 -19.010 36.973 1.00 94.00 313 ALA A N 1
ATOM 2436 C CA . ALA A 1 313 ? -9.865 -19.275 37.943 1.00 94.00 313 ALA A CA 1
ATOM 2437 C C . ALA A 1 313 ? -10.323 -18.965 39.378 1.00 94.00 313 ALA A C 1
ATOM 2439 O O . ALA A 1 313 ? -10.192 -19.823 40.254 1.00 94.00 313 ALA A O 1
ATOM 2440 N N . PHE A 1 314 ? -10.947 -17.807 39.593 1.00 94.69 314 PHE A N 1
ATOM 2441 C CA . PHE A 1 314 ? -11.478 -17.391 40.894 1.00 94.69 314 PHE A CA 1
ATOM 2442 C C . PHE A 1 314 ? -12.563 -18.344 41.425 1.00 94.69 314 PHE A C 1
ATOM 2444 O O . PHE A 1 314 ? -12.525 -18.779 42.577 1.00 94.69 314 PHE A O 1
ATOM 2451 N N . MET A 1 315 ? -13.501 -18.759 40.569 1.00 95.75 315 MET A N 1
ATOM 2452 C CA . MET A 1 315 ? -14.550 -19.713 40.948 1.00 95.75 315 MET A CA 1
ATOM 2453 C C . MET A 1 315 ? -13.991 -21.092 41.327 1.00 95.75 315 MET A C 1
ATOM 2455 O O . MET A 1 315 ? -14.551 -21.769 42.197 1.00 95.75 315 MET A O 1
ATOM 2459 N N . ARG A 1 316 ? -12.895 -21.523 40.683 1.00 93.38 316 ARG A N 1
ATOM 2460 C CA . ARG A 1 316 ? -12.198 -22.776 41.014 1.00 93.38 316 ARG A CA 1
ATOM 2461 C C . ARG A 1 316 ? -11.472 -22.691 42.350 1.00 93.38 316 ARG A C 1
ATOM 2463 O O . ARG A 1 316 ? -11.533 -23.655 43.112 1.00 93.38 316 ARG A O 1
ATOM 2470 N N . GLU A 1 317 ? -10.830 -21.565 42.643 1.00 96.31 317 GLU A N 1
ATOM 2471 C CA . GLU A 1 317 ? -10.159 -21.321 43.925 1.00 96.31 317 GLU A CA 1
ATOM 2472 C C . GLU A 1 317 ? -11.147 -21.391 45.096 1.00 96.31 317 GLU A C 1
ATOM 2474 O O . GLU A 1 317 ? -10.912 -22.108 46.070 1.00 96.31 317 GLU A O 1
ATOM 2479 N N . LEU A 1 318 ? -12.313 -20.761 44.942 1.00 95.31 318 LEU A N 1
ATOM 2480 C CA . LEU A 1 318 ? -13.403 -20.805 45.922 1.00 95.31 318 LEU A CA 1
ATOM 2481 C C . LEU A 1 318 ? -14.177 -22.133 45.951 1.00 95.31 318 LEU A C 1
ATOM 2483 O O . LEU A 1 318 ? -15.044 -22.314 46.805 1.00 95.31 318 LEU A O 1
ATOM 2487 N N . ARG A 1 319 ? -13.895 -23.064 45.028 1.00 94.69 319 ARG A N 1
ATOM 2488 C CA . ARG A 1 319 ? -14.594 -24.356 44.883 1.00 94.69 319 ARG A CA 1
ATOM 2489 C C . ARG A 1 319 ? -16.119 -24.208 44.814 1.00 94.69 319 ARG A C 1
ATOM 2491 O O . ARG A 1 319 ? -16.858 -24.972 45.438 1.00 94.69 319 ARG A O 1
ATOM 2498 N N . LEU A 1 320 ? -16.598 -23.234 44.040 1.00 94.56 320 LEU A N 1
ATOM 2499 C CA . LEU A 1 320 ? -18.033 -22.968 43.924 1.00 94.56 320 LEU A CA 1
ATOM 2500 C C . LEU A 1 320 ? -18.790 -24.164 43.313 1.00 94.56 320 LEU A C 1
ATOM 2502 O O . LEU A 1 320 ? -18.257 -24.842 42.429 1.00 94.56 320 LEU A O 1
ATOM 2506 N N . PRO A 1 321 ? -20.050 -24.418 43.707 1.00 94.94 321 PRO A N 1
ATOM 2507 C CA . PRO A 1 321 ? -20.870 -25.463 43.102 1.00 94.94 321 PRO A CA 1
ATOM 2508 C C . PRO A 1 321 ? -21.176 -25.160 41.627 1.00 94.94 321 PRO A C 1
ATOM 2510 O O . PRO A 1 321 ? -21.385 -24.007 41.246 1.00 94.94 321 PRO A O 1
ATOM 2513 N N . LYS A 1 322 ? -21.276 -26.206 40.789 1.00 90.88 322 LYS A N 1
ATOM 2514 C CA . LYS A 1 322 ? -21.458 -26.082 39.324 1.00 90.88 322 LYS A CA 1
ATOM 2515 C C . LYS A 1 322 ? -22.635 -25.186 38.917 1.00 90.88 322 LYS A C 1
ATOM 2517 O O . LYS A 1 322 ? -22.516 -24.440 37.953 1.00 90.88 322 LYS A O 1
ATOM 2522 N N . ARG A 1 323 ? -23.741 -25.228 39.670 1.00 89.88 323 ARG A N 1
ATOM 2523 C CA . ARG A 1 323 ? -24.929 -24.396 39.417 1.00 89.88 323 ARG A CA 1
ATOM 2524 C C . ARG A 1 323 ? -24.622 -22.899 39.543 1.00 89.88 323 ARG A C 1
ATOM 2526 O O . ARG A 1 323 ? -25.069 -22.121 38.711 1.00 89.88 323 ARG A O 1
ATOM 2533 N N . LEU A 1 324 ? -23.842 -22.502 40.552 1.00 88.12 324 LEU A N 1
ATOM 2534 C CA . LEU A 1 324 ? -23.444 -21.105 40.734 1.00 88.12 324 LEU A CA 1
ATOM 2535 C C . LEU A 1 324 ? -22.440 -20.676 39.658 1.00 88.12 324 LEU A C 1
ATOM 2537 O O . LEU A 1 324 ? -22.576 -19.592 39.107 1.00 88.12 324 LEU A O 1
ATOM 2541 N N . GLN A 1 325 ? -21.500 -21.555 39.288 1.00 88.88 325 GLN A N 1
ATOM 2542 C CA . GLN A 1 325 ? -20.558 -21.274 38.198 1.00 88.88 325 GLN A CA 1
ATOM 2543 C C . GLN A 1 325 ? -21.271 -21.014 36.865 1.00 88.88 325 GLN A C 1
ATOM 2545 O O . GLN A 1 325 ? -20.917 -20.087 36.144 1.00 88.88 325 GLN A O 1
ATOM 2550 N N . GLN A 1 326 ? -22.291 -21.816 36.541 1.00 89.69 326 GLN A N 1
ATOM 2551 C CA . GLN A 1 326 ? -23.101 -21.611 35.339 1.00 89.69 326 GLN A CA 1
ATOM 2552 C C . GLN A 1 326 ? -23.828 -20.265 35.369 1.00 89.69 326 GLN A C 1
ATOM 2554 O O . GLN A 1 326 ? -23.753 -19.541 34.385 1.00 89.69 326 GLN A O 1
ATOM 2559 N N . ARG A 1 327 ? -24.445 -19.892 36.501 1.00 87.69 327 ARG A N 1
ATOM 2560 C CA . ARG A 1 327 ? -25.099 -18.580 36.652 1.00 87.69 327 ARG A CA 1
ATOM 2561 C C . ARG A 1 327 ? -24.132 -17.418 36.421 1.00 87.69 327 ARG A C 1
ATOM 2563 O O . ARG A 1 327 ? -24.462 -16.498 35.685 1.00 87.69 327 ARG A O 1
ATOM 2570 N N . VAL A 1 328 ? -22.930 -17.484 36.997 1.00 89.44 328 VAL A N 1
ATOM 2571 C CA . VAL A 1 328 ? -21.905 -16.442 36.815 1.00 89.44 328 VAL A CA 1
ATOM 2572 C C . VAL A 1 328 ? -21.482 -16.327 35.346 1.00 89.44 328 VAL A C 1
ATOM 2574 O O . VAL A 1 328 ? -21.383 -15.216 34.834 1.00 89.44 328 VAL A O 1
ATOM 2577 N N . ARG A 1 329 ? -21.280 -17.448 34.639 1.00 89.12 329 ARG A N 1
ATOM 2578 C CA . ARG A 1 329 ? -20.964 -17.417 33.198 1.00 89.12 329 ARG A CA 1
ATOM 2579 C C . ARG A 1 329 ? -22.103 -16.823 32.375 1.00 89.12 329 ARG A C 1
ATOM 2581 O O . ARG A 1 329 ? -21.853 -15.913 31.598 1.00 89.12 329 ARG A O 1
ATOM 2588 N N . SER A 1 330 ? -23.342 -17.258 32.615 1.00 86.31 330 SER A N 1
ATOM 2589 C CA . SER A 1 330 ? -24.524 -16.708 31.941 1.00 86.31 330 SER A CA 1
ATOM 2590 C C . SER A 1 330 ? -24.670 -15.200 32.156 1.00 86.31 330 SER A C 1
ATOM 2592 O O . SER A 1 330 ? -25.019 -14.493 31.216 1.00 86.31 330 SER A O 1
ATOM 2594 N N . TYR A 1 331 ? -24.346 -14.695 33.353 1.00 86.19 331 TYR A N 1
ATOM 2595 C CA . TYR A 1 331 ? -24.313 -13.257 33.626 1.00 86.19 331 TYR A CA 1
ATOM 2596 C C . TYR A 1 331 ? -23.290 -12.538 32.746 1.00 86.19 331 TYR A C 1
ATOM 2598 O O . TYR A 1 331 ? -23.630 -11.549 32.102 1.00 86.19 331 TYR A O 1
ATOM 2606 N N . PHE A 1 332 ? -22.046 -13.023 32.689 1.00 84.81 332 PHE A N 1
ATOM 2607 C CA . PHE A 1 332 ? -21.012 -12.367 31.889 1.00 84.81 332 PHE A CA 1
ATOM 2608 C C . PHE A 1 332 ? -21.253 -12.487 30.380 1.00 84.81 332 PHE A C 1
ATOM 2610 O O . PHE A 1 332 ? -21.001 -11.513 29.677 1.00 84.81 332 PHE A O 1
ATOM 2617 N N . ASP A 1 333 ? -21.768 -13.616 29.889 1.00 85.19 333 ASP A N 1
ATOM 2618 C CA . ASP A 1 333 ? -22.134 -13.793 28.477 1.00 85.19 333 ASP A CA 1
ATOM 2619 C C . ASP A 1 333 ? -23.253 -12.818 28.074 1.00 85.19 333 ASP A C 1
ATOM 2621 O O . ASP A 1 333 ? -23.143 -12.110 27.069 1.00 85.19 333 ASP A O 1
ATOM 2625 N N . PHE A 1 334 ? -24.302 -12.710 28.900 1.00 80.25 334 PHE A N 1
ATOM 2626 C CA . PHE A 1 334 ? -25.390 -11.757 28.677 1.00 80.25 334 PHE A CA 1
ATOM 2627 C C . PHE A 1 334 ? -24.898 -10.308 28.787 1.00 80.25 334 PHE A C 1
ATOM 2629 O O . PHE A 1 334 ? -25.197 -9.478 27.928 1.00 80.25 334 PHE A O 1
ATOM 2636 N N . SER A 1 335 ? -24.069 -10.014 29.792 1.00 80.69 335 SER A N 1
ATOM 2637 C CA . SER A 1 335 ? -23.457 -8.700 29.987 1.00 80.69 335 SER A CA 1
ATOM 2638 C C . SER A 1 335 ? -22.593 -8.290 28.793 1.00 80.69 335 SER A C 1
ATOM 2640 O O . SER A 1 335 ? -22.717 -7.159 28.338 1.00 80.69 335 SER A O 1
ATOM 2642 N N . PHE A 1 336 ? -21.789 -9.189 28.221 1.00 81.25 336 PHE A N 1
ATOM 2643 C CA . PHE A 1 336 ? -20.951 -8.893 27.053 1.00 81.25 336 PHE A CA 1
ATOM 2644 C C . PHE A 1 336 ? -21.759 -8.588 25.798 1.00 81.25 336 PHE A C 1
ATOM 2646 O O . PHE A 1 336 ? -21.417 -7.664 25.066 1.00 81.25 336 PHE A O 1
ATOM 2653 N N . SER A 1 337 ? -22.860 -9.312 25.575 1.00 71.06 337 SER A N 1
ATOM 2654 C CA . SER A 1 337 ? -23.751 -9.044 24.439 1.00 71.06 337 SER A CA 1
ATOM 2655 C C . SER A 1 337 ? -24.418 -7.662 24.501 1.00 71.06 337 SER A C 1
ATOM 2657 O O . SER A 1 337 ? -24.864 -7.151 23.477 1.00 71.06 337 SER A O 1
ATOM 2659 N N . ARG A 1 338 ? -24.467 -7.046 25.693 1.00 68.94 338 ARG A N 1
ATOM 2660 C CA . ARG A 1 338 ? -25.156 -5.774 25.964 1.00 68.94 338 ARG A CA 1
ATOM 2661 C C . ARG A 1 338 ? -24.247 -4.635 26.420 1.00 68.94 338 ARG A C 1
ATOM 2663 O O . ARG A 1 338 ? -24.702 -3.495 26.497 1.00 68.94 338 ARG A O 1
ATOM 2670 N N . GLN A 1 339 ? -22.982 -4.909 26.726 1.00 64.56 339 GLN A N 1
ATOM 2671 C CA . GLN A 1 339 ? -22.010 -3.882 27.069 1.00 64.56 339 GLN A CA 1
ATOM 2672 C C . GLN A 1 339 ? -21.511 -3.201 25.798 1.00 64.56 339 GLN A C 1
ATOM 2674 O O . GLN A 1 339 ? -20.615 -3.681 25.112 1.00 64.56 339 GLN A O 1
ATOM 2679 N N . ILE A 1 340 ? -22.034 -2.007 25.548 1.00 56.53 340 ILE A N 1
ATOM 2680 C CA . ILE A 1 340 ? -21.206 -0.932 25.007 1.00 56.53 340 ILE A CA 1
ATOM 2681 C C . ILE A 1 340 ? -20.380 -0.436 26.204 1.00 56.53 340 ILE A C 1
ATOM 2683 O O . ILE A 1 340 ? -20.933 -0.300 27.297 1.00 56.53 340 ILE A O 1
ATOM 2687 N N . GLU A 1 341 ? -19.078 -0.170 26.055 1.00 58.75 341 GLU A N 1
ATOM 2688 C CA . GLU A 1 341 ? -18.222 0.457 27.088 1.00 58.75 341 GLU A CA 1
ATOM 2689 C C . GLU A 1 341 ? -18.657 1.918 27.390 1.00 58.75 341 GLU A C 1
ATOM 2691 O O . GLU A 1 341 ? -17.843 2.831 27.480 1.00 58.75 341 GLU A O 1
ATOM 2696 N N . GLY A 1 342 ? -19.960 2.179 27.528 1.00 61.91 342 GLY A N 1
ATOM 2697 C CA . GLY A 1 342 ? -20.549 3.508 27.590 1.00 61.91 342 GLY A CA 1
ATOM 2698 C C . GLY A 1 342 ? -20.041 4.313 28.778 1.00 61.91 342 GLY A C 1
ATOM 2699 O O . GLY A 1 342 ? -19.709 5.476 28.609 1.00 61.91 342 GLY A O 1
ATOM 2700 N N . ARG A 1 343 ? -19.890 3.701 29.961 1.00 65.88 343 ARG A N 1
ATOM 2701 C CA . ARG A 1 343 ? -19.448 4.423 31.169 1.00 65.88 343 ARG A CA 1
ATOM 2702 C C . ARG A 1 343 ? -17.992 4.897 31.075 1.00 65.88 343 ARG A C 1
ATOM 2704 O O . ARG A 1 343 ? -17.715 6.039 31.411 1.00 65.88 343 ARG A O 1
ATOM 2711 N N . ALA A 1 344 ? -17.094 4.066 30.541 1.00 67.62 344 ALA A N 1
ATOM 2712 C CA . ALA A 1 344 ? -15.693 4.444 30.337 1.00 67.62 344 ALA A CA 1
ATOM 2713 C C . ALA A 1 344 ? -15.551 5.555 29.282 1.00 67.62 344 ALA A C 1
ATOM 2715 O O . ALA A 1 344 ? -14.808 6.508 29.485 1.00 67.62 344 ALA A O 1
ATOM 2716 N N . VAL A 1 345 ? -16.321 5.476 28.190 1.00 71.75 345 VAL A N 1
ATOM 2717 C CA . VAL A 1 345 ? -16.349 6.523 27.155 1.00 71.75 345 VAL A CA 1
ATOM 2718 C C . VAL A 1 345 ? -16.945 7.827 27.694 1.00 71.75 345 VAL A C 1
ATOM 2720 O O . VAL A 1 345 ? -16.444 8.906 27.383 1.00 71.75 345 VAL A O 1
ATOM 2723 N N . LEU A 1 346 ? -17.990 7.750 28.523 1.00 76.50 346 LEU A N 1
ATOM 2724 C CA . LEU A 1 346 ? -18.592 8.919 29.163 1.00 76.50 346 LEU A CA 1
ATOM 2725 C C . LEU A 1 346 ? -17.589 9.633 30.076 1.00 76.50 346 LEU A C 1
ATOM 2727 O O . LEU A 1 346 ? -17.509 10.855 30.025 1.00 76.50 346 LEU A O 1
ATOM 2731 N N . GLU A 1 347 ? -16.778 8.905 30.845 1.00 79.00 347 GLU A N 1
ATOM 2732 C CA . GLU A 1 347 ? -15.769 9.490 31.744 1.00 79.00 347 GLU A CA 1
ATOM 2733 C C . GLU A 1 347 ? -14.666 10.283 31.014 1.00 79.00 347 GLU A C 1
ATOM 2735 O O . GLU A 1 347 ? -14.104 11.215 31.591 1.00 79.00 347 GLU A O 1
ATOM 2740 N N . GLU A 1 348 ? -14.390 9.982 29.740 1.00 81.62 348 GLU A N 1
ATOM 2741 C CA . GLU A 1 348 ? -13.438 10.738 28.908 1.00 81.62 348 GLU A CA 1
ATOM 2742 C C . GLU A 1 348 ? -14.019 12.053 28.354 1.00 81.62 348 GLU A C 1
ATOM 2744 O O . GLU A 1 348 ? -13.275 12.933 27.904 1.00 81.62 348 GLU A O 1
ATOM 2749 N N . LEU A 1 349 ? -15.345 12.210 28.375 1.00 84.25 349 LEU A N 1
ATOM 2750 C CA . LEU A 1 349 ? -16.028 13.384 27.840 1.00 84.25 349 LEU A CA 1
ATOM 2751 C C . LEU A 1 349 ? -16.133 14.509 28.884 1.00 84.25 349 LEU A C 1
ATOM 2753 O O . LEU A 1 349 ? -16.266 14.250 30.078 1.00 84.25 349 LEU A O 1
ATOM 2757 N N . PRO A 1 350 ? -16.149 15.787 28.464 1.00 88.69 350 PRO A N 1
ATOM 2758 C CA . PRO A 1 350 ? -16.559 16.893 29.324 1.00 88.69 350 PRO A CA 1
ATOM 2759 C C . PRO A 1 350 ? -17.964 16.678 29.907 1.00 88.69 350 PRO A C 1
ATOM 2761 O O . PRO A 1 350 ? -18.868 16.233 29.202 1.00 88.69 350 PRO A O 1
ATOM 2764 N N . VAL A 1 351 ? -18.174 17.090 31.162 1.00 81.75 351 VAL A N 1
ATOM 2765 C CA . VAL A 1 351 ? -19.436 16.904 31.915 1.00 81.75 351 VAL A CA 1
ATOM 2766 C C . VAL A 1 351 ? -20.676 17.413 31.165 1.00 81.75 351 VAL A C 1
ATOM 2768 O O . VAL A 1 351 ? -21.746 16.823 31.270 1.00 81.75 351 VAL A O 1
ATOM 2771 N N . THR A 1 352 ? -20.548 18.481 30.374 1.00 82.06 352 THR A N 1
ATOM 2772 C CA . THR A 1 352 ? -21.657 19.006 29.561 1.00 82.06 352 THR A CA 1
ATOM 2773 C C . THR A 1 352 ? -22.115 18.006 28.499 1.00 82.06 352 THR A C 1
ATOM 2775 O O . THR A 1 352 ? -23.308 17.764 28.367 1.00 82.06 352 THR A O 1
ATOM 2778 N N . LEU A 1 353 ? -21.170 17.367 27.799 1.00 84.00 353 LEU A N 1
ATOM 2779 C CA . LEU A 1 353 ? -21.468 16.357 26.781 1.00 84.00 353 LEU A CA 1
ATOM 2780 C C . LEU A 1 353 ? -21.947 15.046 27.410 1.00 84.00 353 LEU A C 1
ATOM 2782 O O . LEU A 1 353 ? -22.828 14.397 26.856 1.00 84.00 353 LEU A O 1
ATOM 2786 N N . GLN A 1 354 ? -21.423 14.682 28.585 1.00 83.56 354 GLN A N 1
ATOM 2787 C CA . GLN A 1 354 ? -21.952 13.550 29.353 1.00 83.56 354 GLN A CA 1
ATOM 2788 C C . GLN A 1 354 ? -23.437 13.747 29.669 1.00 83.56 354 GLN A C 1
ATOM 2790 O O . GLN A 1 354 ? -24.239 12.849 29.432 1.00 83.56 354 GLN A O 1
ATOM 2795 N N . GLY A 1 355 ? -23.803 14.930 30.177 1.00 80.81 355 GLY A N 1
ATOM 2796 C CA . GLY A 1 355 ? -25.181 15.259 30.528 1.00 80.81 355 GLY A CA 1
ATOM 2797 C C . GLY A 1 355 ? -26.126 15.262 29.328 1.00 80.81 355 GLY A C 1
ATOM 2798 O O . GLY A 1 355 ? -27.253 14.804 29.464 1.00 80.81 355 GLY A O 1
ATOM 2799 N N . GLU A 1 356 ? -25.684 15.743 28.164 1.00 83.88 356 GLU A N 1
ATOM 2800 C CA . GLU A 1 356 ? -26.477 15.701 26.924 1.00 83.88 356 GLU A CA 1
ATOM 2801 C C . GLU A 1 356 ? -26.712 14.264 26.435 1.00 83.88 356 GLU A C 1
ATOM 2803 O O . GLU A 1 356 ? -27.842 13.898 26.119 1.00 83.88 356 GLU A O 1
ATOM 2808 N N . ILE A 1 357 ? -25.668 13.426 26.421 1.00 85.62 357 ILE A N 1
ATOM 2809 C CA . ILE A 1 357 ? -25.774 12.023 25.989 1.00 85.62 357 ILE A CA 1
ATOM 2810 C C . ILE A 1 357 ? -26.655 11.220 26.952 1.00 85.62 357 ILE A C 1
ATOM 2812 O O . ILE A 1 357 ? -27.484 10.426 26.513 1.00 85.62 357 ILE A O 1
ATOM 2816 N N . LEU A 1 358 ? -26.478 11.415 28.260 1.00 84.12 358 LEU A N 1
ATOM 2817 C CA . LEU A 1 358 ? -27.234 10.695 29.284 1.00 84.12 358 LEU A CA 1
ATOM 2818 C C . LEU A 1 358 ? -28.694 11.146 29.362 1.00 84.12 358 LEU A C 1
ATOM 2820 O O . LEU A 1 358 ? -29.555 10.294 29.567 1.00 84.12 358 LEU A O 1
ATOM 2824 N N . ASP A 1 359 ? -28.984 12.440 29.169 1.00 83.81 359 ASP A N 1
ATOM 2825 C CA . ASP A 1 359 ? -30.368 12.907 29.011 1.00 83.81 359 ASP A CA 1
ATOM 2826 C C . ASP A 1 359 ? -30.997 12.213 27.803 1.00 83.81 359 ASP A C 1
ATOM 2828 O O . ASP A 1 359 ? -32.015 11.549 27.953 1.00 83.81 359 ASP A O 1
ATOM 2832 N N . TRP A 1 360 ? -30.347 12.238 26.636 1.00 85.81 360 TRP A N 1
ATOM 2833 C CA . TRP A 1 360 ? -30.871 11.559 25.449 1.00 85.81 360 TRP A CA 1
ATOM 2834 C C . TRP A 1 360 ? -31.124 10.059 25.685 1.00 85.81 360 TRP A C 1
ATOM 2836 O O . TRP A 1 360 ? -32.185 9.549 25.332 1.00 85.81 360 TRP A O 1
ATOM 2846 N N . ALA A 1 361 ? -30.195 9.360 26.342 1.00 83.38 361 ALA A N 1
ATOM 2847 C CA . ALA A 1 361 ? -30.286 7.918 26.568 1.00 83.38 361 ALA A CA 1
ATOM 2848 C C . ALA A 1 361 ? -31.392 7.493 27.554 1.00 83.38 361 ALA A C 1
ATOM 2850 O O . ALA A 1 361 ? -31.894 6.371 27.452 1.00 83.38 361 ALA A O 1
ATOM 2851 N N . HIS A 1 362 ? -31.742 8.333 28.535 1.00 85.94 362 HIS A N 1
ATOM 2852 C CA . HIS A 1 362 ? -32.643 7.958 29.637 1.00 85.94 362 HIS A CA 1
ATOM 2853 C C . HIS A 1 362 ? -33.964 8.735 29.662 1.00 85.94 362 HIS A C 1
ATOM 2855 O O . HIS A 1 362 ? -34.918 8.293 30.306 1.00 85.94 362 HIS A O 1
ATOM 2861 N N . ARG A 1 363 ? -34.058 9.871 28.963 1.00 84.31 363 ARG A N 1
ATOM 2862 C CA . ARG A 1 363 ? -35.194 10.803 29.037 1.00 84.31 363 ARG A CA 1
ATOM 2863 C C . ARG A 1 363 ? -36.537 10.151 28.740 1.00 84.31 363 ARG A C 1
ATOM 2865 O O . ARG A 1 363 ? -37.491 10.413 29.465 1.00 84.31 363 ARG A O 1
ATOM 2872 N N . GLN A 1 364 ? -36.624 9.312 27.710 1.00 84.81 364 GLN A N 1
ATOM 2873 C CA . GLN A 1 364 ? -37.884 8.657 27.344 1.00 84.81 364 GLN A CA 1
ATOM 2874 C C . GLN A 1 364 ? -38.392 7.751 28.476 1.00 84.81 364 GLN A C 1
ATOM 2876 O O . GLN A 1 364 ? -39.525 7.903 28.922 1.00 84.81 364 GLN A O 1
ATOM 2881 N N . MET A 1 365 ? -37.524 6.887 29.007 1.00 85.19 365 MET A N 1
ATOM 2882 C CA . MET A 1 365 ? -37.844 5.988 30.122 1.00 85.19 365 MET A CA 1
ATOM 2883 C C . MET A 1 365 ? -38.201 6.761 31.402 1.00 85.19 365 MET A C 1
ATOM 2885 O O . MET A 1 365 ? -39.157 6.416 32.097 1.00 85.19 365 MET A O 1
ATOM 2889 N N . LEU A 1 366 ? -37.490 7.854 31.692 1.00 87.56 366 LEU A N 1
ATOM 2890 C CA . LEU A 1 366 ? -37.784 8.692 32.853 1.00 87.56 366 LEU A CA 1
ATOM 2891 C C . LEU A 1 366 ? -39.119 9.440 32.717 1.00 87.56 366 LEU A C 1
ATOM 2893 O O . LEU A 1 366 ? -39.861 9.526 33.690 1.00 87.56 366 LEU A O 1
ATOM 2897 N N . LEU A 1 367 ? -39.470 9.966 31.544 1.00 85.81 367 LEU A N 1
ATOM 2898 C CA . LEU A 1 367 ? -40.724 10.713 31.367 1.00 85.81 367 LEU A CA 1
ATOM 2899 C C . LEU A 1 367 ? -41.965 9.812 31.283 1.00 85.81 367 LEU A C 1
ATOM 2901 O O . LEU A 1 367 ? -43.057 10.261 31.624 1.00 85.81 367 LEU A O 1
ATOM 2905 N N . GLN A 1 368 ? -41.808 8.548 30.881 1.00 84.31 368 GLN A N 1
ATOM 2906 C CA . GLN A 1 368 ? -42.897 7.563 30.886 1.00 84.31 368 GLN A CA 1
ATOM 2907 C C . GLN A 1 368 ? -43.307 7.136 32.303 1.00 84.31 368 GLN A C 1
ATOM 2909 O O . GLN A 1 368 ? -44.449 6.734 32.523 1.00 84.31 368 GLN A O 1
ATOM 2914 N N . CYS A 1 369 ? -42.408 7.245 33.284 1.00 83.94 369 CYS A N 1
ATOM 2915 C CA . CYS A 1 369 ? -42.729 6.924 34.667 1.00 83.94 369 CYS A CA 1
ATOM 2916 C C . CYS A 1 369 ? -43.611 8.027 35.294 1.00 83.94 369 CYS A C 1
ATOM 2918 O O . CYS A 1 369 ? -43.186 9.185 35.352 1.00 83.94 369 CYS A O 1
ATOM 2920 N N . PRO A 1 370 ? -44.800 7.704 35.848 1.00 83.56 370 PRO A N 1
ATOM 2921 C CA . PRO A 1 370 ? -45.699 8.697 36.446 1.00 83.56 370 PRO A CA 1
ATOM 2922 C C . PRO A 1 370 ? -45.073 9.522 37.577 1.00 83.56 370 PRO A C 1
ATOM 2924 O O . PRO A 1 370 ? -45.497 10.647 37.822 1.00 83.56 370 PRO A O 1
ATOM 2927 N N . ALA A 1 371 ? -44.067 8.979 38.269 1.00 81.75 371 ALA A N 1
ATOM 2928 C CA . ALA A 1 371 ? -43.365 9.676 39.346 1.00 81.75 371 ALA A CA 1
ATOM 2929 C C . ALA A 1 371 ? -42.460 10.817 38.841 1.00 81.75 371 ALA A C 1
ATOM 2931 O O . ALA A 1 371 ? -42.156 11.737 39.599 1.00 81.75 371 ALA A O 1
ATOM 2932 N N . THR A 1 372 ? -42.023 10.762 37.580 1.00 84.62 372 THR A N 1
ATOM 2933 C CA . THR A 1 372 ? -41.063 11.700 36.972 1.00 84.62 372 THR A CA 1
ATOM 2934 C C . THR A 1 372 ? -41.594 12.388 35.712 1.00 84.62 372 THR A C 1
ATOM 2936 O O . THR A 1 372 ? -40.918 13.256 35.165 1.00 84.62 372 THR A O 1
ATOM 2939 N N . SER A 1 373 ? -42.822 12.079 35.287 1.00 84.38 373 SER A N 1
ATOM 2940 C CA . SER A 1 373 ? -43.445 12.597 34.061 1.00 84.38 373 SER A CA 1
ATOM 2941 C C . SER A 1 373 ? -43.637 14.117 34.042 1.00 84.38 373 SER A C 1
ATOM 2943 O O . SER A 1 373 ? -43.567 14.735 32.983 1.00 84.38 373 SER A O 1
ATOM 2945 N N . SER A 1 374 ? -43.840 14.740 35.207 1.00 85.88 374 SER A N 1
ATOM 2946 C CA . SER A 1 374 ? -43.998 16.194 35.357 1.00 85.88 374 SER A CA 1
ATOM 2947 C C . SER A 1 374 ? -42.766 16.894 35.941 1.00 85.88 374 SER A C 1
ATOM 2949 O O . SER A 1 374 ? -42.879 18.019 36.430 1.00 85.88 374 SER A O 1
ATOM 2951 N N . ALA A 1 375 ? -41.608 16.230 35.978 1.00 86.94 375 ALA A N 1
ATOM 2952 C CA . ALA A 1 375 ? -40.402 16.803 36.564 1.00 86.94 375 ALA A CA 1
ATOM 2953 C C . ALA A 1 375 ? -39.741 17.841 35.639 1.00 86.94 375 ALA A C 1
ATOM 2955 O O . ALA A 1 375 ? -39.823 17.762 34.413 1.00 86.94 375 ALA A O 1
ATOM 2956 N N . GLU A 1 376 ? -39.048 18.818 36.233 1.00 89.88 376 GLU A N 1
ATOM 2957 C CA . GLU A 1 376 ? -38.310 19.828 35.469 1.00 89.88 376 GLU A CA 1
ATOM 2958 C C . GLU A 1 376 ? -37.172 19.190 34.644 1.00 89.88 376 GLU A C 1
ATOM 2960 O O . GLU A 1 376 ? -36.510 18.263 35.124 1.00 89.88 376 GLU A O 1
ATOM 2965 N N . PRO A 1 377 ? -36.862 19.703 33.437 1.00 84.56 377 PRO A N 1
ATOM 2966 C CA . PRO A 1 377 ? -35.797 19.156 32.591 1.00 84.56 377 PRO A CA 1
ATOM 2967 C C . PRO A 1 377 ? -34.433 19.068 33.289 1.00 84.56 377 PRO A C 1
ATOM 2969 O O . PRO A 1 377 ? -33.700 18.101 33.101 1.00 84.56 377 PRO A O 1
ATOM 2972 N N . GLN A 1 378 ? -34.104 20.044 34.140 1.00 85.44 378 GLN A N 1
ATOM 2973 C CA . GLN A 1 378 ? -32.864 20.058 34.917 1.00 85.44 378 GLN A CA 1
ATOM 2974 C C . GLN A 1 378 ? -32.805 18.904 35.928 1.00 85.44 378 GLN A C 1
ATOM 2976 O O . GLN A 1 378 ? -31.732 18.355 36.175 1.00 85.44 378 GLN A O 1
ATOM 2981 N N . PHE A 1 379 ? -33.949 18.514 36.499 1.00 87.88 379 PHE A N 1
ATOM 2982 C CA . PHE A 1 379 ? -34.029 17.367 37.398 1.00 87.88 379 PHE A CA 1
ATOM 2983 C C . PHE A 1 379 ? -33.829 16.054 36.637 1.00 87.88 379 PHE A C 1
ATOM 2985 O O . PHE A 1 379 ? -33.055 15.216 37.090 1.00 87.88 379 PHE A O 1
ATOM 2992 N N . ILE A 1 380 ? -34.448 15.901 35.459 1.00 87.00 380 ILE A N 1
ATOM 2993 C CA . ILE A 1 380 ? -34.262 14.723 34.593 1.00 87.00 380 ILE A CA 1
ATOM 2994 C C . ILE A 1 380 ? -32.795 14.562 34.188 1.00 87.00 380 ILE A C 1
ATOM 2996 O O . ILE A 1 380 ? -32.255 13.459 34.263 1.00 87.00 380 ILE A O 1
ATOM 3000 N N . GLN A 1 381 ? -32.114 15.656 33.851 1.00 82.75 381 GLN A N 1
ATOM 3001 C CA . GLN A 1 381 ? -30.692 15.629 33.514 1.00 82.75 381 GLN A CA 1
ATOM 3002 C C . GLN A 1 381 ? -29.815 15.227 34.715 1.00 82.75 381 GLN A C 1
ATOM 3004 O O . GLN A 1 381 ? -28.923 14.387 34.583 1.00 82.75 381 GLN A O 1
ATOM 3009 N N . LEU A 1 382 ? -30.077 15.781 35.907 1.00 85.44 382 LEU A N 1
ATOM 3010 C CA . LEU A 1 382 ? -29.366 15.406 37.138 1.00 85.44 382 LEU A CA 1
ATOM 3011 C C . LEU A 1 382 ? -29.618 13.948 37.534 1.00 85.44 382 LEU A C 1
ATOM 3013 O O . LEU A 1 382 ? -28.692 13.269 37.981 1.00 85.44 382 LEU A O 1
ATOM 3017 N N . LEU A 1 383 ? -30.846 13.463 37.356 1.00 87.69 383 LEU A N 1
ATOM 3018 C CA . LEU A 1 383 ? -31.213 12.072 37.594 1.00 87.69 383 LEU A CA 1
ATOM 3019 C C . LEU A 1 383 ? -30.516 11.145 36.592 1.00 87.69 383 LEU A C 1
ATOM 3021 O O . LEU A 1 383 ? -29.945 10.134 36.991 1.00 87.69 383 LEU A O 1
ATOM 3025 N N . SER A 1 384 ? -30.458 11.537 35.318 1.00 85.38 384 SER A N 1
ATOM 3026 C CA . SER A 1 384 ? -29.781 10.787 34.252 1.00 85.38 384 SER A CA 1
ATOM 3027 C C . SER A 1 384 ? -28.285 10.601 34.512 1.00 85.38 384 SER A C 1
ATOM 3029 O O . SER A 1 384 ? -27.735 9.560 34.163 1.00 85.38 384 SER A O 1
ATOM 3031 N N . LEU A 1 385 ? -27.641 11.564 35.181 1.00 83.06 385 LEU A N 1
ATOM 3032 C CA . LEU A 1 385 ? -26.244 11.476 35.633 1.00 83.06 385 LEU A CA 1
ATOM 3033 C C . LEU A 1 385 ? -26.031 10.522 36.822 1.00 83.06 385 LEU A C 1
ATOM 3035 O O . LEU A 1 385 ? -24.889 10.172 37.124 1.00 83.06 385 LEU A O 1
ATOM 3039 N N . LYS A 1 386 ? -27.096 10.151 37.540 1.00 85.88 386 LYS A N 1
ATOM 3040 C CA . LYS A 1 386 ? -27.055 9.271 38.720 1.00 85.88 386 LYS A CA 1
ATOM 3041 C C . LYS A 1 386 ? -27.576 7.864 38.457 1.00 85.88 386 LYS A C 1
ATOM 3043 O O . LYS A 1 386 ? -27.374 7.002 39.305 1.00 85.88 386 LYS A O 1
ATOM 3048 N N . LEU A 1 387 ? -28.221 7.636 37.317 1.00 85.69 387 LEU A N 1
ATOM 3049 C CA . LEU A 1 387 ? -28.666 6.310 36.915 1.00 85.69 387 LEU A CA 1
ATOM 3050 C C . LEU A 1 387 ? -27.470 5.389 36.671 1.00 85.69 387 LEU A C 1
ATOM 3052 O O . LEU A 1 387 ? -26.527 5.733 35.957 1.00 85.69 387 LEU A O 1
ATOM 3056 N N . GLU A 1 388 ? -27.548 4.190 37.239 1.00 82.44 388 GLU A N 1
ATOM 3057 C CA . GLU A 1 388 ? -26.599 3.114 36.992 1.00 82.44 388 GLU A CA 1
ATOM 3058 C C . GLU A 1 388 ? -27.317 1.932 36.344 1.00 82.44 388 GLU A C 1
ATOM 3060 O O . GLU A 1 388 ? -28.433 1.577 36.720 1.00 82.44 388 GLU A O 1
ATOM 3065 N N . GLN A 1 389 ? -26.681 1.322 35.344 1.00 79.31 389 GLN A N 1
ATOM 3066 C CA . GLN A 1 389 ? -27.241 0.156 34.674 1.00 79.31 389 GLN A CA 1
ATOM 3067 C C . GLN A 1 389 ? -27.022 -1.093 35.532 1.00 79.31 389 GLN A C 1
ATOM 3069 O O . GLN A 1 389 ? -25.882 -1.467 35.809 1.00 79.31 389 GLN A O 1
ATOM 3074 N N . VAL A 1 390 ? -28.116 -1.766 35.887 1.00 83.38 390 VAL A N 1
ATOM 3075 C CA . VAL A 1 390 ? -28.114 -3.050 36.596 1.00 83.38 390 VAL A CA 1
ATOM 3076 C C . VAL A 1 390 ? -28.710 -4.120 35.686 1.00 83.38 390 VAL A C 1
ATOM 3078 O O . VAL A 1 390 ? -29.698 -3.881 34.995 1.00 83.38 390 VAL A O 1
ATOM 3081 N N . ILE A 1 391 ? -28.083 -5.296 35.658 1.00 83.88 391 ILE A N 1
ATOM 3082 C CA . ILE A 1 391 ? -28.530 -6.455 34.883 1.00 83.88 391 ILE A CA 1
ATOM 3083 C C . ILE A 1 391 ? -28.915 -7.554 35.872 1.00 83.88 391 ILE A C 1
ATOM 3085 O O . ILE A 1 391 ? -28.072 -7.982 36.657 1.00 83.88 391 ILE A O 1
ATOM 3089 N N . ALA A 1 392 ? -30.160 -8.023 35.797 1.00 84.88 392 ALA A N 1
ATOM 3090 C CA . ALA A 1 392 ? -30.646 -9.186 36.533 1.00 84.88 392 ALA A CA 1
ATOM 3091 C C . ALA A 1 392 ? -30.863 -10.359 35.566 1.00 84.88 392 ALA A C 1
ATOM 3093 O O . ALA A 1 392 ? -31.344 -10.162 34.447 1.00 84.88 392 ALA A O 1
ATOM 3094 N N . LEU A 1 393 ? -30.486 -11.572 35.976 1.00 83.56 393 LEU A N 1
ATOM 3095 C CA . LEU A 1 393 ? -30.782 -12.785 35.209 1.00 83.56 393 LEU A CA 1
ATOM 3096 C C . LEU A 1 393 ? -32.214 -13.284 35.487 1.00 83.56 393 LEU A C 1
ATOM 3098 O O . LEU A 1 393 ? -32.780 -12.959 36.531 1.00 83.56 393 LEU A O 1
ATOM 3102 N N . PRO A 1 394 ? -32.796 -14.121 34.606 1.00 83.69 394 PRO A N 1
ATOM 3103 C CA . PRO A 1 394 ? -34.049 -14.811 34.905 1.00 83.69 394 PRO A CA 1
ATOM 3104 C C . PRO A 1 394 ? -33.973 -15.592 36.227 1.00 83.69 394 PRO A C 1
ATOM 3106 O O . PRO A 1 394 ? -32.933 -16.175 36.550 1.00 83.69 394 PRO A O 1
ATOM 3109 N N . ASP A 1 395 ? -35.084 -15.612 36.968 1.00 81.25 395 ASP A N 1
ATOM 3110 C CA . ASP A 1 395 ? -35.237 -16.255 38.285 1.00 81.25 395 ASP A CA 1
ATOM 3111 C C . ASP A 1 395 ? -34.347 -15.677 39.407 1.00 81.25 395 ASP A C 1
ATOM 3113 O O . ASP A 1 395 ? -34.078 -16.342 40.416 1.00 81.25 395 ASP A O 1
ATOM 3117 N N . GLU A 1 396 ? -33.864 -14.443 39.249 1.00 83.44 396 GLU A N 1
ATOM 3118 C CA . GLU A 1 396 ? -33.101 -13.725 40.267 1.00 83.44 396 GLU A CA 1
ATOM 3119 C C . GLU A 1 396 ? -33.981 -12.725 41.026 1.00 83.44 396 GLU A C 1
ATOM 3121 O O . GLU A 1 396 ? -34.721 -11.938 40.438 1.00 83.44 396 GLU A O 1
ATOM 3126 N N . PHE A 1 397 ? -33.900 -12.747 42.358 1.00 85.69 397 PHE A N 1
ATOM 3127 C CA . PHE A 1 397 ? -34.605 -11.781 43.194 1.00 85.69 397 PHE A CA 1
ATOM 3128 C C . PHE A 1 397 ? -33.862 -10.443 43.168 1.00 85.69 397 PHE A C 1
ATOM 3130 O O . PHE A 1 397 ? -32.739 -10.357 43.661 1.00 85.69 397 PHE A O 1
ATOM 3137 N N . ILE A 1 398 ? -34.498 -9.407 42.615 1.00 87.38 398 ILE A N 1
ATOM 3138 C CA . ILE A 1 398 ? -33.972 -8.031 42.618 1.00 87.38 398 ILE A CA 1
ATOM 3139 C C . ILE A 1 398 ? -34.125 -7.405 44.013 1.00 87.38 398 ILE A C 1
ATOM 3141 O O . ILE A 1 398 ? -33.224 -6.729 44.497 1.00 87.38 398 ILE A O 1
ATOM 3145 N N . PHE A 1 399 ? -35.260 -7.653 44.671 1.00 85.50 399 PHE A N 1
ATOM 3146 C CA . PHE A 1 399 ? -35.584 -7.131 45.998 1.00 85.50 399 PHE A CA 1
ATOM 3147 C C . PHE A 1 399 ? -36.404 -8.165 46.780 1.00 85.50 399 PHE A C 1
ATOM 3149 O O . PHE A 1 399 ? -37.308 -8.777 46.203 1.00 85.50 399 PHE A O 1
ATOM 3156 N N . SER A 1 400 ? -36.112 -8.368 48.070 1.00 86.06 400 SER A N 1
ATOM 3157 C CA . SER A 1 400 ? -36.864 -9.299 48.927 1.00 86.06 400 SER A CA 1
ATOM 3158 C C . SER A 1 400 ? -37.679 -8.564 49.990 1.00 86.06 400 SER A C 1
ATOM 3160 O O . SER A 1 400 ? -37.290 -7.520 50.513 1.00 86.06 400 SER A O 1
ATOM 3162 N N . ALA A 1 401 ? -38.836 -9.124 50.349 1.00 83.12 401 ALA A N 1
ATOM 3163 C CA . ALA A 1 401 ? -39.669 -8.566 51.407 1.00 83.12 401 ALA A CA 1
ATOM 3164 C C . ALA A 1 401 ? -38.921 -8.573 52.753 1.00 83.12 401 ALA A C 1
ATOM 3166 O O . ALA A 1 401 ? -38.506 -9.625 53.237 1.00 83.12 401 ALA A O 1
ATOM 3167 N N . GLY A 1 402 ? -38.788 -7.394 53.363 1.00 82.69 402 GLY A N 1
ATOM 3168 C CA . GLY A 1 402 ? -38.042 -7.194 54.610 1.00 82.69 402 GLY A CA 1
ATOM 3169 C C . GLY A 1 402 ? -36.667 -6.548 54.426 1.00 82.69 402 GLY A C 1
ATOM 3170 O O . GLY A 1 402 ? -36.085 -6.120 55.424 1.00 82.69 402 GLY A O 1
ATOM 3171 N N . ASP A 1 403 ? -36.181 -6.414 53.188 1.00 84.88 403 ASP A N 1
ATOM 3172 C CA . ASP A 1 403 ? -34.961 -5.663 52.893 1.00 84.88 403 ASP A CA 1
ATOM 3173 C C . ASP A 1 403 ? -35.181 -4.151 53.075 1.00 84.88 403 ASP A C 1
ATOM 3175 O O . ASP A 1 403 ? -36.287 -3.621 52.918 1.00 84.88 403 ASP A O 1
ATOM 3179 N N . ALA A 1 404 ? -34.114 -3.426 53.417 1.00 86.44 404 ALA A N 1
ATOM 3180 C CA . ALA A 1 404 ? -34.157 -1.971 53.484 1.00 86.44 404 ALA A CA 1
ATOM 3181 C C . ALA A 1 404 ? -34.231 -1.383 52.065 1.00 86.44 404 ALA A C 1
ATOM 3183 O O . ALA A 1 404 ? -33.386 -1.676 51.224 1.00 86.44 404 ALA A O 1
ATOM 3184 N N . ALA A 1 405 ? -35.213 -0.517 51.805 1.00 82.38 405 ALA A N 1
ATOM 3185 C CA . ALA A 1 405 ? -35.358 0.156 50.515 1.00 82.38 405 ALA A CA 1
ATOM 3186 C C . ALA A 1 405 ? -34.320 1.283 50.362 1.00 82.38 405 ALA A C 1
ATOM 3188 O O . ALA A 1 405 ? -34.572 2.430 50.734 1.00 82.38 405 ALA A O 1
ATOM 3189 N N . THR A 1 406 ? -33.132 0.947 49.856 1.00 86.44 406 THR A N 1
ATOM 3190 C CA . THR A 1 406 ? -32.022 1.894 49.637 1.00 86.44 406 THR A CA 1
ATOM 3191 C C . THR A 1 406 ? -31.907 2.385 48.197 1.00 86.44 406 THR A C 1
ATOM 3193 O O . THR A 1 406 ? -31.238 3.386 47.952 1.00 86.44 406 THR A O 1
ATOM 3196 N N . GLU A 1 407 ? -32.541 1.693 47.252 1.00 87.06 407 GLU A N 1
ATOM 3197 C CA . GLU A 1 407 ? -32.376 1.902 45.813 1.00 87.06 407 GLU A CA 1
ATOM 3198 C C . GLU A 1 407 ? -33.737 1.943 45.109 1.00 87.06 407 GLU A C 1
ATOM 3200 O O . GLU A 1 407 ? -34.718 1.368 45.584 1.00 87.06 407 GLU A O 1
ATOM 3205 N N . LEU A 1 408 ? -33.791 2.645 43.975 1.00 86.44 408 LEU A N 1
ATOM 3206 C CA . LEU A 1 408 ? -34.964 2.737 43.110 1.00 86.44 408 LEU A CA 1
ATOM 3207 C C . LEU A 1 408 ? -34.578 2.265 41.708 1.00 86.44 408 LEU A C 1
ATOM 3209 O O . LEU A 1 408 ? -33.588 2.736 41.146 1.00 86.44 408 LEU A O 1
ATOM 3213 N N . PHE A 1 409 ? -35.372 1.353 41.152 1.00 86.56 409 PHE A N 1
ATOM 3214 C CA . PHE A 1 409 ? -35.108 0.731 39.860 1.00 86.56 409 PHE A CA 1
ATOM 3215 C C . PHE A 1 409 ? -36.127 1.185 38.820 1.00 86.56 409 PHE A C 1
ATOM 3217 O O . PHE A 1 409 ? -37.330 1.199 39.079 1.00 86.56 409 PHE A O 1
ATOM 3224 N N . TRP A 1 410 ? -35.633 1.489 37.622 1.00 86.88 410 TRP A N 1
ATOM 3225 C CA . TRP A 1 410 ? -36.449 1.620 36.422 1.00 86.88 410 TRP A CA 1
ATOM 3226 C C . TRP A 1 410 ? -36.149 0.441 35.507 1.00 86.88 410 TRP A C 1
ATOM 3228 O O . TRP A 1 410 ? -34.988 0.145 35.217 1.00 86.88 410 TRP A O 1
ATOM 3238 N N . VAL A 1 411 ? -37.198 -0.232 35.047 1.00 85.88 411 VAL A N 1
ATOM 3239 C CA . VAL A 1 411 ? -37.064 -1.334 34.097 1.00 85.88 411 VAL A CA 1
ATOM 3240 C C . VAL A 1 411 ? -36.963 -0.721 32.710 1.00 85.88 411 VAL A C 1
ATOM 3242 O O . VAL A 1 411 ? -37.925 -0.162 32.199 1.00 85.88 411 VAL A O 1
ATOM 3245 N N . LYS A 1 412 ? -35.765 -0.782 32.127 1.00 79.81 412 LYS A N 1
ATOM 3246 C CA . LYS A 1 412 ? -35.534 -0.322 30.756 1.00 79.81 412 LYS A CA 1
ATOM 3247 C C . LYS A 1 412 ? -36.027 -1.350 29.738 1.00 79.81 412 LYS A C 1
ATOM 3249 O O . LYS A 1 412 ? -36.667 -0.984 28.768 1.00 79.81 412 LYS A O 1
ATOM 3254 N N . GLU A 1 413 ? -35.676 -2.615 29.955 1.00 80.25 413 GLU A N 1
ATOM 3255 C CA . GLU A 1 413 ? -35.962 -3.733 29.058 1.00 80.25 413 GLU A CA 1
ATOM 3256 C C . GLU A 1 413 ? -36.107 -5.016 29.887 1.00 80.25 413 GLU A C 1
ATOM 3258 O O . GLU A 1 413 ? -35.329 -5.241 30.819 1.00 80.25 413 GLU A O 1
ATOM 3263 N N . GLY A 1 414 ? -37.068 -5.863 29.516 1.00 83.94 414 GLY A N 1
ATOM 3264 C CA . GLY A 1 414 ? -37.398 -7.101 30.222 1.00 83.94 414 GLY A CA 1
ATOM 3265 C C . GLY A 1 414 ? -38.652 -6.982 31.087 1.00 83.94 414 GLY A C 1
ATOM 3266 O O . GLY A 1 414 ? -39.360 -5.977 31.054 1.00 83.94 414 GLY A O 1
ATOM 3267 N N . GLU A 1 415 ? -38.921 -8.035 31.853 1.00 83.88 415 GLU A N 1
ATOM 3268 C CA . GLU A 1 415 ? -40.116 -8.158 32.684 1.00 83.88 415 GLU A CA 1
ATOM 3269 C C . GLU A 1 415 ? -39.728 -8.521 34.112 1.00 83.88 415 GLU A C 1
ATOM 3271 O O . GLU A 1 415 ? -38.803 -9.302 34.349 1.00 83.88 415 GLU A O 1
ATOM 3276 N N . VAL A 1 416 ? -40.457 -7.951 35.068 1.00 87.00 416 VAL A N 1
ATOM 3277 C CA . VAL A 1 416 ? -40.280 -8.227 36.494 1.00 87.00 416 VAL A CA 1
ATOM 3278 C C . VAL A 1 416 ? -41.601 -8.731 37.058 1.00 87.00 416 VAL A C 1
ATOM 3280 O O . VAL A 1 416 ? -42.661 -8.182 36.753 1.00 87.00 416 VAL A O 1
ATOM 3283 N N . VAL A 1 417 ? -41.526 -9.777 37.882 1.00 85.56 417 VAL A N 1
ATOM 3284 C CA . VAL A 1 417 ? -42.678 -10.385 38.557 1.00 85.56 417 VAL A CA 1
ATOM 3285 C C . VAL A 1 417 ? -42.606 -10.076 40.046 1.00 85.56 417 VAL A C 1
ATOM 3287 O O . VAL A 1 417 ? -41.562 -10.250 40.679 1.00 85.56 417 VAL A O 1
ATOM 3290 N N . ILE A 1 418 ? -43.724 -9.628 40.614 1.00 86.31 418 ILE A N 1
ATOM 3291 C CA . ILE A 1 418 ? -43.854 -9.385 42.050 1.00 86.31 418 ILE A CA 1
ATOM 3292 C C . ILE A 1 418 ? -44.411 -10.651 42.709 1.00 86.31 418 ILE A C 1
ATOM 3294 O O . ILE A 1 418 ? -45.477 -11.151 42.349 1.00 86.31 418 ILE A O 1
ATOM 3298 N N . LEU A 1 419 ? -43.674 -11.179 43.687 1.00 82.31 419 LEU A N 1
ATOM 3299 C CA . LEU A 1 419 ? -44.042 -12.385 44.426 1.00 82.31 419 LEU A CA 1
ATOM 3300 C C . LEU A 1 419 ? -44.484 -12.011 45.840 1.00 82.31 419 LEU A C 1
ATOM 3302 O O . LEU A 1 419 ? -43.691 -11.474 46.615 1.00 82.31 419 LEU A O 1
ATOM 3306 N N . ASN A 1 420 ? -45.724 -12.343 46.198 1.00 76.56 420 ASN A N 1
ATOM 3307 C CA . ASN A 1 420 ? -46.273 -12.081 47.526 1.00 76.56 420 ASN A CA 1
ATOM 3308 C C . ASN A 1 420 ? -46.589 -13.419 48.213 1.00 76.56 420 ASN A C 1
ATOM 3310 O O . ASN A 1 420 ? -47.419 -14.198 47.753 1.00 76.56 420 ASN A O 1
ATOM 3314 N N . GLY A 1 421 ? -45.855 -13.759 49.279 1.00 69.56 421 GLY A N 1
ATOM 3315 C CA . GLY A 1 421 ? -46.029 -15.043 49.980 1.00 69.56 421 GLY A CA 1
ATOM 3316 C C . GLY A 1 421 ? -45.737 -16.301 49.141 1.00 69.56 421 GLY A C 1
ATOM 3317 O O . GLY A 1 421 ? -46.219 -17.379 49.480 1.00 69.56 421 GLY A O 1
ATOM 3318 N N . GLY A 1 422 ? -44.960 -16.181 48.056 1.00 61.25 422 GLY A N 1
ATOM 3319 C CA . GLY A 1 422 ? -44.635 -17.288 47.143 1.00 61.25 422 GLY A CA 1
ATOM 3320 C C . GLY A 1 422 ? -45.678 -17.548 46.050 1.00 61.25 422 GLY A C 1
ATOM 3321 O O . GLY A 1 422 ? -45.526 -18.505 45.294 1.00 61.25 422 GLY A O 1
ATOM 3322 N N . VAL A 1 423 ? -46.710 -16.706 45.955 1.00 61.31 423 VAL A N 1
ATOM 3323 C CA . VAL A 1 423 ? -47.710 -16.720 44.883 1.00 61.31 423 VAL A CA 1
ATOM 3324 C C . VAL A 1 423 ? -47.488 -15.488 44.002 1.00 61.31 423 VAL A C 1
ATOM 3326 O O . VAL A 1 423 ? -47.235 -14.395 44.512 1.00 61.31 423 VAL A O 1
ATOM 3329 N N . GLU A 1 424 ? -47.536 -15.673 42.682 1.00 64.50 424 GLU A N 1
ATOM 3330 C CA . GLU A 1 424 ? -47.492 -14.573 41.712 1.00 64.50 424 GLU A CA 1
ATOM 3331 C C . GLU A 1 424 ? -48.760 -13.728 41.859 1.00 64.50 424 GLU A C 1
ATOM 3333 O O . GLU A 1 424 ? -49.866 -14.190 41.572 1.00 64.50 424 GLU A O 1
ATOM 3338 N N . GLU A 1 425 ? -48.613 -12.497 42.344 1.00 48.12 425 GLU A N 1
ATOM 3339 C CA . GLU A 1 425 ? -49.729 -11.583 42.572 1.00 48.12 425 GLU A CA 1
ATOM 3340 C C . GLU A 1 425 ? -49.566 -10.360 41.660 1.00 48.12 425 GLU A C 1
ATOM 3342 O O . GLU A 1 425 ? -49.032 -9.332 42.055 1.00 48.12 425 GLU A O 1
ATOM 3347 N N . GLY A 1 426 ? -50.047 -10.482 40.419 1.00 47.22 426 GLY A N 1
ATOM 3348 C CA . GLY A 1 426 ? -50.360 -9.336 39.560 1.00 47.22 426 GLY A CA 1
ATOM 3349 C C . GLY A 1 426 ? -49.211 -8.686 38.770 1.00 47.22 426 GLY A C 1
ATOM 3350 O O . GLY A 1 426 ? -48.139 -8.396 39.284 1.00 47.22 426 GLY A O 1
ATOM 3351 N N . ALA A 1 427 ? -49.560 -8.404 37.507 1.00 44.38 427 ALA A N 1
ATOM 3352 C CA . ALA A 1 427 ? -48.904 -7.616 36.460 1.00 44.38 427 ALA A CA 1
ATOM 3353 C C . ALA A 1 427 ? -47.435 -7.944 36.136 1.00 44.38 427 ALA A C 1
ATOM 3355 O O . ALA A 1 427 ? -46.506 -7.458 36.772 1.00 44.38 427 ALA A O 1
ATOM 3356 N N . MET A 1 428 ? -47.254 -8.669 35.025 1.00 44.03 428 MET A N 1
ATOM 3357 C CA . MET A 1 428 ? -46.083 -8.544 34.152 1.00 44.03 428 MET A CA 1
ATOM 3358 C C . MET A 1 428 ? -45.859 -7.049 33.893 1.00 44.03 428 MET A C 1
ATOM 3360 O O . MET A 1 428 ? -46.645 -6.411 33.192 1.00 44.03 428 MET A O 1
ATOM 3364 N N . VAL A 1 429 ? -44.837 -6.462 34.508 1.00 50.91 429 VAL A N 1
ATOM 3365 C CA . VAL A 1 429 ? -44.468 -5.077 34.219 1.00 50.91 429 VAL A CA 1
ATOM 3366 C C . VAL A 1 429 ? -43.503 -5.112 33.035 1.00 50.91 429 VAL A C 1
ATOM 3368 O O . VAL A 1 429 ? -42.287 -5.145 33.212 1.00 50.91 429 VAL A O 1
ATOM 3371 N N . SER A 1 430 ? -44.069 -5.181 31.831 1.00 40.38 430 SER A N 1
ATOM 3372 C CA . SER A 1 430 ? -43.356 -4.964 30.571 1.00 40.38 430 SER A CA 1
ATOM 3373 C C . SER A 1 430 ? -43.319 -3.459 30.298 1.00 40.38 430 SER A C 1
ATOM 3375 O O . SER A 1 430 ? -44.363 -2.829 30.135 1.00 40.38 430 SER A O 1
ATOM 3377 N N . TRP A 1 431 ? -42.121 -2.876 30.284 1.00 50.38 431 TRP A N 1
ATOM 3378 C CA . TRP A 1 431 ? -41.879 -1.524 29.772 1.00 50.38 431 TRP A CA 1
ATOM 3379 C C . TRP A 1 431 ? -41.272 -1.639 28.372 1.00 50.38 431 TRP A C 1
ATOM 3381 O O . TRP A 1 431 ? -40.119 -1.278 28.154 1.00 50.38 431 TRP A O 1
ATOM 3391 N N . LEU A 1 432 ? -42.009 -2.221 27.429 1.00 35.28 432 LEU A N 1
ATOM 3392 C CA . LEU A 1 432 ? -41.676 -2.102 26.011 1.00 35.28 432 LEU A CA 1
ATOM 3393 C C . LEU A 1 432 ? -42.567 -1.011 25.405 1.00 35.28 432 LEU A C 1
ATOM 3395 O O . LEU A 1 432 ? -43.778 -1.041 25.639 1.00 35.28 432 LEU A O 1
ATOM 3399 N N . PRO A 1 433 ? -42.013 -0.048 24.647 1.00 37.91 433 PRO A N 1
ATOM 3400 C CA . PRO A 1 433 ? -42.841 0.725 23.738 1.00 37.91 433 PRO A CA 1
ATOM 3401 C C . PRO A 1 433 ? -43.442 -0.250 22.718 1.00 37.91 433 PRO A C 1
ATOM 3403 O O . PRO A 1 433 ? -42.751 -1.157 22.252 1.00 37.91 433 PRO A O 1
ATOM 3406 N N . GLU A 1 434 ? -44.710 -0.062 22.353 1.00 38.06 434 GLU A N 1
ATOM 3407 C CA . GLU A 1 434 ? -45.130 -0.449 21.007 1.00 38.06 434 GLU A CA 1
ATOM 3408 C C . GLU A 1 434 ? -44.169 0.283 20.061 1.00 38.06 434 GLU A C 1
ATOM 3410 O O . GLU A 1 434 ? -44.027 1.503 20.162 1.00 38.06 434 GLU A O 1
ATOM 3415 N N . GLU A 1 435 ? -43.407 -0.458 19.253 1.00 32.81 435 GLU A N 1
ATOM 3416 C CA . GLU A 1 435 ? -42.607 0.137 18.186 1.00 32.81 435 GLU A CA 1
ATOM 3417 C C . GLU A 1 435 ? -43.580 0.946 17.317 1.00 32.81 435 GLU A C 1
ATOM 3419 O O . GLU A 1 435 ? -44.424 0.374 16.630 1.00 32.81 435 GLU A O 1
ATOM 3424 N N . GLU A 1 436 ? -43.524 2.279 17.404 1.00 36.53 436 GLU A N 1
ATOM 3425 C CA . GLU A 1 436 ? -44.085 3.122 16.357 1.00 36.53 436 GLU A CA 1
ATOM 3426 C C . GLU A 1 436 ? -43.278 2.782 15.105 1.00 36.53 436 GLU A C 1
ATOM 3428 O O . GLU A 1 436 ? -42.073 3.033 15.050 1.00 36.53 436 GLU A O 1
ATOM 3433 N N . GLU A 1 437 ? -43.932 2.124 14.147 1.00 31.48 437 GLU A N 1
ATOM 3434 C CA . GLU A 1 437 ? -43.452 2.019 12.777 1.00 31.48 437 GLU A CA 1
ATOM 3435 C C . GLU A 1 437 ? -43.110 3.445 12.325 1.00 31.48 437 GLU A C 1
ATOM 3437 O O . GLU A 1 437 ? -43.999 4.266 12.102 1.00 31.48 437 GLU A O 1
ATOM 3442 N N . GLU A 1 438 ? -41.817 3.774 12.272 1.00 33.97 438 GLU A N 1
ATOM 3443 C CA . GLU A 1 438 ? -41.357 4.964 11.570 1.00 33.97 438 GLU A CA 1
ATOM 3444 C C . GLU A 1 438 ? -41.805 4.788 10.114 1.00 33.97 438 GLU A C 1
ATOM 3446 O O . GLU A 1 438 ? -41.267 3.951 9.388 1.00 33.97 438 GLU A O 1
ATOM 3451 N N . GLU A 1 439 ? -42.840 5.531 9.706 1.00 33.66 439 GLU A N 1
ATOM 3452 C CA . GLU A 1 439 ? -43.149 5.747 8.296 1.00 33.66 439 GLU A CA 1
ATOM 3453 C C . GLU A 1 439 ? -41.877 6.317 7.655 1.00 33.66 439 GLU A C 1
ATOM 3455 O O . GLU A 1 439 ? -41.487 7.460 7.904 1.00 33.66 439 GLU A O 1
ATOM 3460 N N . GLU A 1 440 ? -41.185 5.485 6.873 1.00 33.88 440 GLU A N 1
ATOM 3461 C CA . GLU A 1 440 ? -40.155 5.945 5.953 1.00 33.88 440 GLU A CA 1
ATOM 3462 C C . GLU A 1 440 ? -40.805 6.981 5.023 1.00 33.88 440 GLU A C 1
ATOM 3464 O O . GLU A 1 440 ? -41.670 6.653 4.210 1.00 33.88 440 GLU A O 1
ATOM 3469 N N . ASP A 1 441 ? -40.395 8.246 5.165 1.00 34.88 441 ASP A N 1
ATOM 3470 C CA . ASP A 1 441 ? -40.614 9.305 4.177 1.00 34.88 441 ASP A CA 1
ATOM 3471 C C . ASP A 1 441 ? -39.893 8.904 2.873 1.00 34.88 441 ASP A C 1
ATOM 3473 O O . ASP A 1 441 ? -38.760 9.314 2.591 1.00 34.88 441 ASP A O 1
ATOM 3477 N N . ASP A 1 442 ? -40.553 8.070 2.072 1.00 35.12 442 ASP A N 1
ATOM 3478 C CA . ASP A 1 442 ? -40.187 7.780 0.691 1.00 35.12 442 ASP A CA 1
ATOM 3479 C C . ASP A 1 442 ? -40.595 8.968 -0.187 1.00 35.12 442 ASP A C 1
ATOM 3481 O O . ASP A 1 442 ? -41.671 9.007 -0.781 1.00 35.12 442 ASP A O 1
ATOM 3485 N N . ASP A 1 443 ? -39.701 9.950 -0.280 1.00 35.78 443 ASP A N 1
ATOM 3486 C CA . ASP A 1 443 ? -39.768 10.999 -1.296 1.00 35.78 443 ASP A CA 1
ATOM 3487 C C . ASP A 1 443 ? -38.360 11.319 -1.825 1.00 35.78 443 ASP A C 1
ATOM 3489 O O . ASP A 1 443 ? -37.784 12.380 -1.578 1.00 35.78 443 ASP A O 1
ATOM 3493 N N . VAL A 1 444 ? -37.785 10.386 -2.597 1.00 37.56 444 VAL A N 1
ATOM 3494 C CA . VAL A 1 444 ? -36.889 10.735 -3.713 1.00 37.56 444 VAL A CA 1
ATOM 3495 C C . VAL A 1 444 ? -37.135 9.788 -4.890 1.00 37.56 444 VAL A C 1
ATOM 3497 O O . VAL A 1 444 ? -36.524 8.726 -5.008 1.00 37.56 444 VAL A O 1
ATOM 3500 N N . ASP A 1 445 ? -37.974 10.249 -5.817 1.00 34.38 445 ASP A N 1
ATOM 3501 C CA . ASP A 1 445 ? -37.986 9.819 -7.214 1.00 34.38 445 ASP A CA 1
ATOM 3502 C C . ASP A 1 445 ? -36.566 9.855 -7.808 1.00 34.38 445 ASP A C 1
ATOM 3504 O O . ASP A 1 445 ? -36.000 10.928 -8.045 1.00 34.38 445 ASP A O 1
ATOM 3508 N N . ILE A 1 446 ? -36.015 8.685 -8.138 1.00 37.81 446 ILE A N 1
ATOM 3509 C CA . ILE A 1 446 ? -35.158 8.535 -9.318 1.00 37.81 446 ILE A CA 1
ATOM 3510 C C . ILE A 1 446 ? -35.599 7.285 -10.075 1.00 37.81 446 ILE A C 1
ATOM 3512 O O . ILE A 1 446 ? -35.296 6.149 -9.708 1.00 37.81 446 ILE A O 1
ATOM 3516 N N . ASP A 1 447 ? -36.281 7.544 -11.185 1.00 32.78 447 ASP A N 1
ATOM 3517 C CA . ASP A 1 447 ? -36.544 6.612 -12.267 1.00 32.78 447 ASP A CA 1
ATOM 3518 C C . ASP A 1 447 ? -35.321 5.742 -12.628 1.00 32.78 447 ASP A C 1
ATOM 3520 O O . ASP A 1 447 ? -34.276 6.225 -13.062 1.00 32.78 447 ASP A O 1
ATOM 3524 N N . ASN A 1 448 ? -35.531 4.429 -12.505 1.00 30.59 448 ASN A N 1
ATOM 3525 C CA . ASN A 1 448 ? -35.444 3.445 -13.589 1.00 30.59 448 ASN A CA 1
ATOM 3526 C C . ASN A 1 448 ? -34.123 3.358 -14.392 1.00 30.59 448 ASN A C 1
ATOM 3528 O O . ASN A 1 448 ? -33.835 4.230 -15.199 1.00 30.59 448 ASN A O 1
ATOM 3532 N N . VAL A 1 449 ? -33.407 2.225 -14.286 1.00 32.03 449 VAL A N 1
ATOM 3533 C CA . VAL A 1 449 ? -33.219 1.244 -15.388 1.00 32.03 449 VAL A CA 1
ATOM 3534 C C . VAL A 1 449 ? -32.687 -0.090 -14.817 1.00 32.03 449 VAL A C 1
ATOM 3536 O O . VAL A 1 449 ? -31.522 -0.211 -14.459 1.00 32.03 449 VAL A O 1
ATOM 3539 N N . GLY A 1 450 ? -33.552 -1.112 -14.829 1.00 28.81 450 GLY A N 1
ATOM 3540 C CA . GLY A 1 450 ? -33.282 -2.400 -15.490 1.00 28.81 450 GLY A CA 1
ATOM 3541 C C . GLY A 1 450 ? -32.392 -3.470 -14.831 1.00 28.81 450 GLY A C 1
ATOM 3542 O O . GLY A 1 450 ? -31.201 -3.535 -15.101 1.00 28.81 450 GLY A O 1
ATOM 3543 N N . GLY A 1 451 ? -33.046 -4.475 -14.231 1.00 26.45 451 GLY A N 1
ATOM 3544 C CA . GLY A 1 451 ? -33.002 -5.842 -14.784 1.00 26.45 451 GLY A CA 1
ATOM 3545 C C . GLY A 1 451 ? -32.149 -6.923 -14.091 1.00 26.45 451 GLY A C 1
ATOM 3546 O O . GLY A 1 451 ? -30.936 -6.806 -14.000 1.00 26.45 451 GLY A O 1
ATOM 3547 N N . ALA A 1 452 ? -32.830 -8.048 -13.802 1.00 29.89 452 ALA A N 1
ATOM 3548 C CA . ALA A 1 452 ? -32.351 -9.405 -13.460 1.00 29.89 452 ALA A CA 1
ATOM 3549 C C . ALA A 1 452 ? -31.814 -9.589 -12.022 1.00 29.89 452 ALA A C 1
ATOM 3551 O O . ALA A 1 452 ? -30.740 -9.120 -11.681 1.00 29.89 452 ALA A O 1
ATOM 3552 N N . GLY A 1 453 ? -32.565 -10.199 -11.094 1.00 27.69 453 GLY A N 1
ATOM 3553 C CA . GLY A 1 453 ? -32.920 -11.632 -11.051 1.00 27.69 453 GLY A CA 1
ATOM 3554 C C . GLY A 1 453 ? -31.899 -12.328 -10.135 1.00 27.69 453 GLY A C 1
ATOM 3555 O O . GLY A 1 453 ? -30.748 -12.453 -10.513 1.00 27.69 453 GLY A O 1
ATOM 3556 N N . GLY A 1 454 ? -32.167 -12.642 -8.869 1.00 25.92 454 GLY A N 1
ATOM 3557 C CA . GLY A 1 454 ? -33.147 -13.596 -8.352 1.00 25.92 454 GLY A CA 1
ATOM 3558 C C . GLY A 1 454 ? -32.377 -14.614 -7.489 1.00 25.92 454 GLY A C 1
ATOM 3559 O O . GLY A 1 454 ? -31.379 -15.155 -7.953 1.00 25.92 454 GLY A O 1
ATOM 3560 N N . GLY A 1 455 ? -32.812 -14.862 -6.248 1.00 27.59 455 GLY A N 1
ATOM 3561 C CA . GLY A 1 455 ? -32.279 -15.949 -5.409 1.00 27.59 455 GLY A CA 1
ATOM 3562 C C . GLY A 1 455 ? -32.038 -15.568 -3.949 1.00 27.59 455 GLY A C 1
ATOM 3563 O O . GLY A 1 455 ? -30.907 -15.308 -3.555 1.00 27.59 455 GLY A O 1
ATOM 3564 N N . GLY A 1 456 ? -33.106 -15.553 -3.149 1.00 25.14 456 GLY A N 1
ATOM 3565 C CA . GLY A 1 456 ? -33.022 -15.426 -1.696 1.00 25.14 456 GLY A CA 1
ATOM 3566 C C . GLY A 1 456 ? -32.604 -16.730 -1.011 1.00 25.14 456 GLY A C 1
ATOM 3567 O O . GLY A 1 456 ? -32.950 -17.816 -1.470 1.00 25.14 456 GLY A O 1
ATOM 3568 N N . VAL A 1 457 ? -31.913 -16.604 0.123 1.00 30.55 457 VAL A N 1
ATOM 3569 C CA . VAL A 1 457 ? -31.848 -17.626 1.178 1.00 30.55 457 VAL A CA 1
ATOM 3570 C C . VAL A 1 457 ? -31.877 -16.895 2.519 1.00 30.55 457 VAL A C 1
ATOM 3572 O O . VAL A 1 457 ? -30.903 -16.259 2.912 1.00 30.55 457 VAL A O 1
ATOM 3575 N N . GLY A 1 458 ? -33.023 -16.968 3.198 1.00 26.47 458 GLY A N 1
ATOM 3576 C CA . GLY A 1 458 ? -33.165 -16.590 4.600 1.00 26.47 458 GLY A CA 1
ATOM 3577 C C . GLY A 1 458 ? -32.633 -17.701 5.504 1.00 26.47 458 GLY A C 1
ATOM 3578 O O . GLY A 1 458 ? -32.885 -18.881 5.260 1.00 26.47 458 GLY A O 1
ATOM 3579 N N . VAL A 1 459 ? -31.902 -17.327 6.552 1.00 29.77 459 VAL A N 1
ATOM 3580 C CA . VAL A 1 459 ? -31.466 -18.238 7.617 1.00 29.77 459 VAL A CA 1
ATOM 3581 C C . VAL A 1 459 ? -32.194 -17.832 8.892 1.00 29.77 459 VAL A C 1
ATOM 3583 O O . VAL A 1 459 ? -31.808 -16.888 9.574 1.00 29.77 459 VAL A O 1
ATOM 3586 N N . GLY A 1 460 ? -33.282 -18.548 9.175 1.00 26.00 460 GLY A N 1
ATOM 3587 C CA . GLY A 1 460 ? -33.971 -18.526 10.459 1.00 26.00 460 GLY A CA 1
ATOM 3588 C C . GLY A 1 460 ? -33.273 -19.457 11.447 1.00 26.00 460 GLY A C 1
ATOM 3589 O O . GLY A 1 460 ? -33.020 -20.626 11.153 1.00 26.00 460 GLY A O 1
ATOM 3590 N N . VAL A 1 461 ? -32.960 -18.921 12.622 1.00 27.92 461 VAL A N 1
ATOM 3591 C CA . VAL A 1 461 ? -32.435 -19.650 13.776 1.00 27.92 461 VAL A CA 1
ATOM 3592 C C . VAL A 1 461 ? -33.616 -20.245 14.542 1.00 27.92 461 VAL A C 1
ATOM 3594 O O . VAL A 1 461 ? -34.483 -19.519 15.013 1.00 27.92 461 VAL A O 1
ATOM 3597 N N . GLY A 1 462 ? -33.641 -21.569 14.683 1.00 25.12 462 GLY A N 1
ATOM 3598 C CA . GLY A 1 462 ? -34.612 -22.286 15.505 1.00 25.12 462 GLY A CA 1
ATOM 3599 C C . GLY A 1 462 ? -33.972 -23.538 16.087 1.00 25.12 462 GLY A C 1
ATOM 3600 O O . GLY A 1 462 ? -33.680 -24.490 15.367 1.00 25.12 462 GLY A O 1
ATOM 3601 N N . GLY A 1 463 ? -33.713 -23.522 17.393 1.00 24.59 463 GLY A N 1
ATOM 3602 C CA . GLY A 1 463 ? -33.236 -24.681 18.137 1.00 24.59 463 GLY A CA 1
ATOM 3603 C C . GLY A 1 463 ? -34.388 -25.526 18.681 1.00 24.59 463 GLY A C 1
ATOM 3604 O O . GLY A 1 463 ? -35.317 -24.996 19.280 1.00 24.59 463 GLY A O 1
ATOM 3605 N N . SER A 1 464 ? -34.282 -26.851 18.563 1.00 25.59 464 SER A N 1
ATOM 3606 C CA . SER A 1 464 ? -34.599 -27.777 19.659 1.00 25.59 464 SER A CA 1
ATOM 3607 C C . SER A 1 464 ? -34.175 -29.212 19.352 1.00 25.59 464 SER A C 1
ATOM 3609 O O . SER A 1 464 ? -34.302 -29.717 18.242 1.00 25.59 464 SER A O 1
ATOM 3611 N N . ARG A 1 465 ? -33.642 -29.841 20.401 1.00 27.70 465 ARG A N 1
ATOM 3612 C CA . ARG A 1 465 ? -33.180 -31.229 20.522 1.00 27.70 465 ARG A CA 1
ATOM 3613 C C . ARG A 1 465 ? -34.310 -32.246 20.334 1.00 27.70 465 ARG A C 1
ATOM 3615 O O . ARG A 1 465 ? -35.349 -32.093 20.961 1.00 27.70 465 ARG A O 1
ATOM 3622 N N . ALA A 1 466 ? -33.996 -33.381 19.708 1.00 27.94 466 ALA A N 1
ATOM 3623 C CA . ALA A 1 466 ? -34.220 -34.726 20.261 1.00 27.94 466 ALA A CA 1
ATOM 3624 C C . ALA A 1 466 ? -33.402 -35.754 19.457 1.00 27.94 466 ALA A C 1
ATOM 3626 O O . ALA A 1 466 ? -33.303 -35.656 18.238 1.00 27.94 466 ALA A O 1
ATOM 3627 N N . GLY A 1 467 ? -32.747 -36.683 20.155 1.00 24.11 467 GLY A N 1
ATOM 3628 C CA . GLY A 1 467 ? -31.730 -37.573 19.598 1.00 24.11 467 GLY A CA 1
ATOM 3629 C C . GLY A 1 467 ? -32.240 -38.909 19.059 1.00 24.11 467 GLY A C 1
ATOM 3630 O O . GLY A 1 467 ? -33.326 -39.364 19.399 1.00 24.11 467 GLY A O 1
ATOM 3631 N N . ALA A 1 468 ? -31.378 -39.569 18.289 1.00 26.28 468 ALA A N 1
ATOM 3632 C CA . ALA A 1 468 ? -31.329 -41.016 18.105 1.00 26.28 468 ALA A CA 1
ATOM 3633 C C . ALA A 1 468 ? -29.905 -41.381 17.650 1.00 26.28 468 ALA A C 1
ATOM 3635 O O . ALA A 1 468 ? -29.328 -40.701 16.804 1.00 26.28 468 ALA A O 1
ATOM 3636 N N . GLY A 1 469 ? -29.311 -42.383 18.299 1.00 24.75 469 GLY A N 1
ATOM 3637 C CA . GLY A 1 469 ? -27.891 -42.709 18.197 1.00 24.75 469 GLY A CA 1
ATOM 3638 C C . GLY A 1 469 ? -27.475 -43.407 16.905 1.00 24.75 469 GLY A C 1
ATOM 3639 O O . GLY A 1 469 ? -28.274 -44.070 16.253 1.00 24.75 469 GLY A O 1
ATOM 3640 N N . PHE A 1 470 ? -26.182 -43.310 16.598 1.00 25.95 470 PHE A N 1
ATOM 3641 C CA . PHE A 1 470 ? -25.502 -44.179 15.645 1.00 25.95 470 PHE A CA 1
ATOM 3642 C C . PHE A 1 470 ? -24.164 -44.636 16.225 1.00 25.95 470 PHE A C 1
ATOM 3644 O O . PHE A 1 470 ? -23.402 -43.845 16.782 1.00 25.95 470 PHE A O 1
ATOM 3651 N N . GLY A 1 471 ? -23.954 -45.951 16.149 1.00 26.62 471 GLY A N 1
ATOM 3652 C CA . GLY A 1 471 ? -22.810 -46.667 16.689 1.00 26.62 471 GLY A CA 1
ATOM 3653 C C . GLY A 1 471 ? -21.525 -46.419 15.907 1.00 26.62 471 GLY A C 1
ATOM 3654 O O . GLY A 1 471 ? -21.523 -46.287 14.686 1.00 26.62 471 GLY A O 1
ATOM 3655 N N . PHE A 1 472 ? -20.434 -46.383 16.663 1.00 24.06 472 PHE A N 1
ATOM 3656 C CA . PHE A 1 472 ? -19.061 -46.434 16.186 1.00 24.06 472 PHE A CA 1
ATOM 3657 C C . PHE A 1 472 ? -18.736 -47.840 15.667 1.00 24.06 472 PHE A C 1
ATOM 3659 O O . PHE A 1 472 ? -19.007 -48.825 16.354 1.00 24.06 472 PHE A O 1
ATOM 3666 N N . GLN A 1 473 ? -18.097 -47.924 14.502 1.00 27.17 473 GLN A N 1
ATOM 3667 C CA . GLN A 1 473 ? -17.419 -49.132 14.042 1.00 27.17 473 GLN A CA 1
ATOM 3668 C C . GLN A 1 473 ? -16.067 -48.726 13.441 1.00 27.17 473 GLN A C 1
ATOM 3670 O O . GLN A 1 473 ? -16.003 -47.936 12.501 1.00 27.17 473 GLN A O 1
ATOM 3675 N N . GLU A 1 474 ? -14.996 -49.202 14.076 1.00 30.34 474 GLU A N 1
ATOM 3676 C CA . GLU A 1 474 ? -13.591 -48.981 13.718 1.00 30.34 474 GLU A CA 1
ATOM 3677 C C . GLU A 1 474 ? -13.224 -49.664 12.385 1.00 30.34 474 GLU A C 1
ATOM 3679 O O . GLU A 1 474 ? -13.787 -50.718 12.068 1.00 30.34 474 GLU A O 1
ATOM 3684 N N . PRO A 1 475 ? -12.241 -49.149 11.621 1.00 30.31 475 PRO A N 1
ATOM 3685 C CA . PRO A 1 475 ? -11.620 -49.895 10.537 1.00 30.31 475 PRO A CA 1
ATOM 3686 C C . PRO A 1 475 ? -10.466 -50.756 11.071 1.00 30.31 475 PRO A C 1
ATOM 3688 O O . PRO A 1 475 ? -9.573 -50.266 11.758 1.00 30.31 475 PRO A O 1
ATOM 3691 N N . THR A 1 476 ? -10.492 -52.043 10.728 1.00 32.12 476 THR A N 1
ATOM 3692 C CA . THR A 1 476 ? -9.426 -53.012 11.005 1.00 32.12 476 THR A CA 1
ATOM 3693 C C . THR A 1 476 ? -8.414 -53.070 9.860 1.00 32.12 476 THR A C 1
ATOM 3695 O O . THR A 1 476 ? -8.762 -52.927 8.688 1.00 32.12 476 THR A O 1
ATOM 3698 N N . ASP A 1 477 ? -7.157 -53.289 10.241 1.00 31.70 477 ASP A N 1
ATOM 3699 C CA . ASP A 1 477 ? -5.997 -53.523 9.383 1.00 31.70 477 ASP A CA 1
ATOM 3700 C C . ASP A 1 477 ? -6.137 -54.760 8.481 1.00 31.70 477 ASP A C 1
ATOM 3702 O O . ASP A 1 477 ? -6.739 -55.768 8.853 1.00 31.70 477 ASP A O 1
ATOM 3706 N N . GLY A 1 478 ? -5.476 -54.722 7.318 1.00 28.61 478 GLY A N 1
ATOM 3707 C CA . GLY A 1 478 ? -5.398 -55.854 6.395 1.00 28.61 478 GLY A CA 1
ATOM 3708 C C . GLY A 1 478 ? -4.233 -55.760 5.412 1.00 28.61 478 GLY A C 1
ATOM 3709 O O . GLY A 1 478 ? -4.419 -55.459 4.238 1.00 28.61 478 GLY A O 1
ATOM 3710 N N . TRP A 1 479 ? -3.025 -56.051 5.896 1.00 28.91 479 TRP A N 1
ATOM 3711 C CA . TRP A 1 479 ? -1.878 -56.482 5.090 1.00 28.91 479 TRP A CA 1
ATOM 3712 C C . TRP A 1 479 ? -2.179 -57.822 4.397 1.00 28.91 479 TRP A C 1
ATOM 3714 O O . TRP A 1 479 ? -2.462 -58.787 5.101 1.00 28.91 479 TRP A O 1
ATOM 3724 N N . GLN A 1 480 ? -1.981 -57.937 3.077 1.00 29.92 480 GLN A N 1
ATOM 3725 C CA . GLN A 1 480 ? -1.531 -59.189 2.445 1.00 29.92 480 GLN A CA 1
ATOM 3726 C C . GLN A 1 480 ? -0.635 -58.919 1.229 1.00 29.92 480 GLN A C 1
ATOM 3728 O O . GLN A 1 480 ? -1.006 -58.231 0.282 1.00 29.92 480 GLN A O 1
ATOM 3733 N N . ALA A 1 481 ? 0.560 -59.504 1.292 1.00 31.42 481 ALA A N 1
ATOM 3734 C CA . ALA A 1 481 ? 1.523 -59.635 0.213 1.00 31.42 481 ALA A CA 1
ATOM 3735 C C . ALA A 1 481 ? 1.152 -60.806 -0.718 1.00 31.42 481 ALA A C 1
ATOM 3737 O O . ALA A 1 481 ? 0.638 -61.826 -0.261 1.00 31.42 481 ALA A O 1
ATOM 3738 N N . GLY A 1 482 ? 1.491 -60.690 -2.004 1.00 29.34 482 GLY A N 1
ATOM 3739 C CA . GLY A 1 482 ? 1.389 -61.763 -2.996 1.00 29.34 482 GLY A CA 1
ATOM 3740 C C . GLY A 1 482 ? 2.424 -61.575 -4.106 1.00 29.34 482 GLY A C 1
ATOM 3741 O O . GLY A 1 482 ? 2.440 -60.557 -4.786 1.00 29.34 482 GLY A O 1
ATOM 3742 N N . HIS A 1 483 ? 3.320 -62.551 -4.217 1.00 31.58 483 HIS A N 1
ATOM 3743 C CA . HIS A 1 483 ? 4.553 -62.596 -5.003 1.00 31.58 483 HIS A CA 1
ATOM 3744 C C . HIS A 1 483 ? 4.380 -62.846 -6.521 1.00 31.58 483 HIS A C 1
ATOM 3746 O O . HIS A 1 483 ? 3.509 -63.605 -6.923 1.00 31.58 483 HIS A O 1
ATOM 3752 N N . ALA A 1 484 ? 5.360 -62.318 -7.279 1.00 31.86 484 ALA A N 1
ATOM 3753 C CA . ALA A 1 484 ? 6.133 -62.911 -8.395 1.00 31.86 484 ALA A CA 1
ATOM 3754 C C . ALA A 1 484 ? 5.447 -63.410 -9.692 1.00 31.86 484 ALA A C 1
ATOM 3756 O O . ALA A 1 484 ? 4.668 -64.353 -9.662 1.00 31.86 484 ALA A O 1
ATOM 3757 N N . ALA A 1 485 ? 5.911 -62.929 -10.863 1.00 30.67 485 ALA A N 1
ATOM 3758 C CA . ALA A 1 485 ? 6.956 -63.583 -11.688 1.00 30.67 485 ALA A CA 1
ATOM 3759 C C . ALA A 1 485 ? 7.034 -63.044 -13.145 1.00 30.67 485 ALA A C 1
ATOM 3761 O O . ALA A 1 485 ? 6.000 -62.882 -13.783 1.00 30.67 485 ALA A O 1
ATOM 3762 N N . SER A 1 486 ? 8.278 -62.921 -13.660 1.00 34.88 486 SER A N 1
ATOM 3763 C CA . SER A 1 486 ? 8.761 -62.959 -15.074 1.00 34.88 486 SER A CA 1
ATOM 3764 C C . SER A 1 486 ? 8.199 -61.944 -16.095 1.00 34.88 486 SER A C 1
ATOM 3766 O O . SER A 1 486 ? 6.998 -61.742 -16.152 1.00 34.88 486 SER A O 1
ATOM 3768 N N . ALA A 1 487 ? 8.966 -61.304 -16.982 1.00 41.16 487 ALA A N 1
ATOM 3769 C CA . ALA A 1 487 ? 10.301 -61.539 -17.538 1.00 41.16 487 ALA A CA 1
ATOM 3770 C C . ALA A 1 487 ? 10.951 -60.199 -17.932 1.00 41.16 487 ALA A C 1
ATOM 3772 O O . ALA A 1 487 ? 10.190 -59.216 -18.094 1.00 41.16 487 ALA A O 1
#

InterPro domains:
  IPR003938 Potassium channel, voltage-dependent, EAG/ELK/ERG-like [PR01463] (49-56)
  IPR003938 Potassium channel, voltage-dependent, EAG/ELK/ERG-like [PR01463] (70-80)
  IPR003938 Potassium channel, voltage-dependent, EAG/ELK/ERG-like [PR01463] (81-90)
  IPR003938 Potassium channel, voltage-dependent, EAG/ELK/ERG-like [PR01463] (189-199)
  IPR003938 Potassium channel, voltage-dependent, EAG/ELK/ERG-like [PR01463] (242-259)
  IPR003938 Potassium channel, voltage-dependent, EAG/ELK/ERG-like [PR01463] (268-279)
  IPR003938 Potassium channel, voltage-dependent, EAG/ELK/ERG-like [PR01463] (286-295)
  IPR005821 Ion transport domain [PF00520] (39-300)
  IPR014710 RmlC-like jelly roll fold [G3DSA:2.60.120.10] (355-456)
  IPR018490 Cyclic nucleotide-binding domain superfamily [SSF51206] (299-423)
  IPR050818 Potassium channel, voltage-dependent, EAG/ELK/ERG-like, animal-type [PTHR10217] (36-422)

Mean predicted aligned error: 15.86 Å

=== Feature glossary ===
Feature key, reading from the visual/contextual features back to the raw sequence:

Rendered structure images. Structure images are PyMOL renders from six orthogonal camera directions. Cartoon representation draws helices as coils and strands as arrows; sticks shows the backbone as bonds; surface shows the solvent-excluded envelope. Rainbow coloring maps sequence position to hue (blue→red, N→C); chain coloring assigns a distinct color per polypeptide.

Contact-map, Ramachandran, and PAE plots. Three diagnostic plots accompany the record. The Cα contact map visualizes the tertiary structure as a 2D adjacency matrix (8 Å cutoff, sequence-local contacts suppressed). The Ramachandran plot shows the distribution of backbone (φ, ψ) torsions, with points in the α and β basins reflecting secondary structure content. The PAE plot shows AlphaFold's inter-residue confidence as a color matrix.

InterPro / GO / CATH / organism. The annotation block draws on four external resources. InterPro: which protein families and domains the sequence belongs to. GO: standardized terms for what the protein does, what process it participates in, and where in the cell it acts. CATH: which structural fold it has in the CATH hierarchy. Organism: the species of origin.

Nearest PDB structures. Structural nearest neighbors (via Foldseek easy-search vs the PDB). Reported per hit: target PDB id, E-value, and alignment TM-score. A TM-score above ~0.5 is the conventional threshold for 'same fold'.

Predicted aligned error. Predicted aligned error is AlphaFold's pairwise confidence. Unlike pLDDT (per-residue), PAE is per-residue-pair and captures whether two parts of the structure are correctly placed relative to each other. Units are ångströms of expected positional error.

Solvent-accessible surface area. SASA measures how much of the protein is reachable by solvent. It is computed by rolling a water-sized probe over the atomic surface and summing the exposed area (Å²). Per-residue SASA distinguishes core (buried, low SASA) from surface (exposed, high SASA) residues; total SASA is a whole-molecule size measure.

B-factor. Crystallographic B-factors measure how much each atom's electron density is smeared out, in Å². They rise in mobile loops and surface residues and fall in the buried interior. In AlphaFold models this column is repurposed to hold pLDDT instead.

pLDDT. For AlphaFold models, the B-factor field carries pLDDT — the model's own estimate of local accuracy on a 0–100 scale. Regions with pLDDT<50 should be treated as essentially unmodeled; they often correspond to int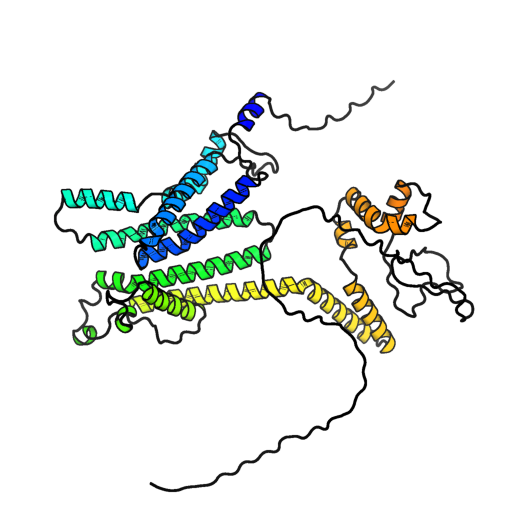rinsically disordered segments.

Backbone torsions (φ/ψ). φ (phi) and ψ (psi) are the two rotatable backbone dihedrals per residue: φ is the C(i-1)–N–Cα–C torsion, ψ is the N–Cα–C–N(i+1) torsion, both in degrees on (−180°, 180°]. α-helical residues cluster near (−60°, −45°); β-strand residues near (−120°, +130°). A Ramachandran plot is simply a scatter of (φ, ψ) for every residue.

Radius of gyration, Cα contacts, bounding box. Radius of gyration (Rg) is the root-mean-square distance of Cα atoms from their centroid — a single number for overall size and compactness. A globular domain of N residues has Rg ≈ 2.2·N^0.38 Å; an extended or disordered chain has a much larger Rg. The Cα contact count is the number of residue pairs whose Cα atoms are within 8 Å and are more than four positions apart in sequence — a standard proxy for tertiary packing density. The bounding box is the smallest axis-aligned box enclosing all Cα atoms.

Secondary structure (3-state, P-SEA). Three-state secondary structure (P-SEA) collapses the eight DSSP classes into helix (a), strand (b), and coil (c). P-SEA assigns these from Cα geometry alone — distances and angles — without requiring backbone oxygens, so it works on any Cα trace.

Secondary structure (8-state, DSSP). Secondary structure is the local, repeating backbone conformation. DSSP classifies it into eight states by reading the hydrogen-bond network: three helix types (H, G, I), two β types (E, B), two non-regular types (T, S), and unstructured coil (-).

Foldseek 3Di. The Foldseek 3Di string encodes local tertiary geometry as a 20-letter alphabet — one character per residue — derived from the relative positions of nearby Cα atoms. Unlike the amino-acid sequence, 3Di is a direct function of the 3D structure, so two proteins with the same fold have similar 3Di strings even at low sequence identity.

mmCIF coordinates. Structure coordinates are given as an mmCIF _atom_site loop: one row per atom with element, residue name, chain id, sequence number, and x/y/z position in Å. Only the four main-chain atoms per residue are included here; side chains are omitted to keep the record compact.

Sequence. This is the polypeptide sequence — one letter per residue, N-terminus first. Length ranges from a few dozen residues for small domains to over a thousand for large multi-domain proteins.